Protein AF-A0A090WXQ7-F1 (afdb_monomer)

Sequence (369 aa):
MLDQIENTIEALRNHFDSGYNNSFDRLDREIKNKELKSLLTFYLDRANRYEYLSDNAYNQYLAFMQKLDAGFTIRFKRLGLIFDFAAKERHKKTVLDNDSTFFTFGGKLIDDILDPYSDLNTKRLEESDFDKDLNKAFGNKNELKPFMQKFKSKLENEIETDLGGLDTDETIEENKIIVDETSMNDISPYPEPEHTEAHSIAAEEKISISNEPSKEHILPEYDILIGKTSPSEQFGILGESILQKKIAIDLSETNTISLFGVQGGGKSYTIGTISEMVLKQFSNINLLPSPLAGVIFHYSESMDYEPEFTSMILPNDKENELAKLKARYGAEPDNIEDVIILTPKDKIEERKAEYPSITVLPIALILKN

Secondary structure (DSSP, 8-state):
-HHHHHHHHHHHHHHH-TTSS-SS--TTHHHHHHHHHHHHHHHHHHHHHTTSS-HHHHHHHHHHHHTGGG-------EEEEEEETT-SSSEEEEE-SSSEEEEEEEHHHHHHHH-SSS---TTS---HHHHHHHHHHH--HHHHHHHHHHHHHHHHHHHHHHSSS--S-----------------------PPPP-------------------PPPPPPP-SEEES-SS--SSEEEEEE-TT--EEEEE-SS---------TTSSHHHHHHHHHHHHHS--TTTEE-SSPPPP------SSTT---GGGGGGS----HHHHHHHHHHH-------S--EEEE-GGGHHHHHHH-TTSEEEE-------

Structure (mmCIF, N/CA/C/O backbone):
data_AF-A0A090WXQ7-F1
#
_entry.id   AF-A0A090WXQ7-F1
#
loop_
_atom_site.group_PDB
_atom_site.id
_atom_site.type_symbol
_atom_site.label_atom_id
_atom_site.label_alt_id
_atom_site.label_comp_id
_atom_site.label_asym_id
_atom_site.label_entity_id
_atom_site.label_seq_id
_atom_site.pdbx_PDB_ins_code
_atom_site.Cartn_x
_atom_site.Cartn_y
_atom_site.Cartn_z
_atom_site.occupancy
_atom_site.B_iso_or_equiv
_atom_site.auth_seq_id
_atom_site.auth_comp_id
_atom_site.auth_asym_id
_atom_site.auth_atom_id
_atom_site.pdbx_PDB_model_num
ATOM 1 N N . MET A 1 1 ? -6.913 -2.445 -12.448 1.00 70.19 1 MET A N 1
ATOM 2 C CA . MET A 1 1 ? -5.599 -3.100 -12.663 1.00 70.19 1 MET A CA 1
ATOM 3 C C . MET A 1 1 ? -5.041 -2.854 -14.067 1.00 70.19 1 MET A C 1
ATOM 5 O O . MET A 1 1 ? -3.957 -2.296 -14.155 1.00 70.19 1 MET A O 1
ATOM 9 N N . LEU A 1 2 ? -5.748 -3.198 -15.157 1.00 80.00 2 LEU A N 1
ATOM 10 C CA . LEU A 1 2 ? -5.269 -2.905 -16.525 1.00 80.00 2 LEU A CA 1
ATOM 11 C C . LEU A 1 2 ? -5.064 -1.402 -16.763 1.00 80.00 2 LEU A C 1
ATOM 13 O O . LEU A 1 2 ? -3.969 -1.005 -17.144 1.00 80.00 2 LEU A O 1
ATOM 17 N N . ASP A 1 3 ? -6.039 -0.570 -16.395 1.00 81.50 3 ASP A N 1
ATOM 18 C CA . ASP A 1 3 ? -5.930 0.892 -16.522 1.00 81.50 3 ASP A CA 1
ATOM 19 C C . ASP A 1 3 ? -4.702 1.463 -15.790 1.00 81.50 3 ASP A C 1
ATOM 21 O O . ASP A 1 3 ? -4.055 2.390 -16.265 1.00 81.50 3 ASP A O 1
ATOM 25 N N . GLN A 1 4 ? -4.317 0.883 -14.646 1.00 80.62 4 GLN A N 1
ATOM 26 C CA . GLN A 1 4 ? -3.110 1.293 -13.914 1.00 80.62 4 GLN A CA 1
ATOM 27 C C . GLN A 1 4 ? -1.825 0.925 -14.668 1.00 80.62 4 GLN A C 1
ATOM 29 O O . GLN A 1 4 ? -0.878 1.714 -14.682 1.00 80.62 4 GLN A O 1
ATOM 34 N N . ILE A 1 5 ? -1.782 -0.249 -15.308 1.00 86.50 5 ILE A N 1
ATOM 35 C CA . ILE A 1 5 ? -0.658 -0.655 -16.162 1.00 86.50 5 ILE A CA 1
ATOM 36 C C . ILE A 1 5 ? -0.551 0.296 -17.355 1.00 86.50 5 ILE A C 1
ATOM 38 O O . ILE A 1 5 ? 0.545 0.755 -17.671 1.00 86.50 5 ILE A O 1
ATOM 42 N N . GLU A 1 6 ? -1.672 0.632 -17.992 1.00 88.44 6 GLU A N 1
ATOM 43 C CA . GLU A 1 6 ? -1.690 1.543 -19.139 1.00 88.44 6 GLU A CA 1
ATOM 44 C C . GLU A 1 6 ? -1.252 2.955 -18.753 1.00 88.44 6 GLU A C 1
ATOM 46 O O . GLU A 1 6 ? -0.338 3.488 -19.382 1.00 88.44 6 GLU A O 1
ATOM 51 N N . ASN A 1 7 ? -1.784 3.493 -17.653 1.00 89.00 7 ASN A N 1
ATOM 52 C CA . ASN A 1 7 ? -1.363 4.782 -17.102 1.00 89.00 7 ASN A CA 1
ATOM 53 C C . ASN A 1 7 ? 0.139 4.803 -16.782 1.00 89.00 7 ASN A C 1
ATOM 55 O O . ASN A 1 7 ? 0.824 5.788 -17.054 1.00 89.00 7 ASN A O 1
ATOM 59 N N . THR A 1 8 ? 0.678 3.707 -16.239 1.00 89.81 8 THR A N 1
ATOM 60 C CA . THR A 1 8 ? 2.112 3.591 -15.930 1.00 89.81 8 THR A CA 1
ATOM 61 C C . THR A 1 8 ? 2.957 3.573 -17.204 1.00 89.81 8 THR A C 1
ATOM 63 O O . THR A 1 8 ? 3.960 4.281 -17.290 1.00 89.81 8 THR A O 1
ATOM 66 N N . ILE A 1 9 ? 2.557 2.793 -18.213 1.00 91.88 9 ILE A N 1
ATOM 67 C CA . ILE A 1 9 ? 3.248 2.731 -19.509 1.00 91.88 9 ILE A CA 1
ATOM 68 C C . ILE A 1 9 ? 3.230 4.099 -20.188 1.00 91.88 9 ILE A C 1
ATOM 70 O O . ILE A 1 9 ? 4.261 4.548 -20.687 1.00 91.88 9 ILE A O 1
ATOM 74 N N . GLU A 1 10 ? 2.079 4.766 -20.205 1.00 92.00 10 GLU A N 1
ATOM 75 C CA . GLU A 1 10 ? 1.936 6.097 -20.784 1.00 92.00 10 GLU A CA 1
ATOM 76 C C . GLU A 1 10 ? 2.820 7.115 -20.057 1.00 92.00 10 GLU A C 1
ATOM 78 O O . GLU A 1 10 ? 3.574 7.845 -20.703 1.00 92.00 10 GLU A O 1
ATOM 83 N N . ALA A 1 11 ? 2.812 7.116 -18.722 1.00 91.94 11 ALA A N 1
ATOM 84 C CA . ALA A 1 11 ? 3.667 7.986 -17.925 1.00 91.94 11 ALA A CA 1
ATOM 85 C C . ALA A 1 11 ? 5.158 7.759 -18.226 1.00 91.94 11 ALA A C 1
ATOM 87 O O . ALA A 1 11 ? 5.884 8.725 -18.472 1.00 91.94 11 ALA A O 1
ATOM 88 N N . LEU A 1 12 ? 5.618 6.503 -18.267 1.00 93.00 12 LEU A N 1
ATOM 89 C CA . LEU A 1 12 ? 7.015 6.170 -18.563 1.00 93.00 12 LEU A CA 1
ATOM 90 C C . LEU A 1 12 ? 7.409 6.545 -19.996 1.00 93.00 12 LEU A C 1
ATOM 92 O O . LEU A 1 12 ? 8.493 7.089 -20.204 1.00 93.00 12 LEU A O 1
ATOM 96 N N . ARG A 1 13 ? 6.534 6.314 -20.982 1.00 92.25 13 ARG A N 1
ATOM 97 C CA . ARG A 1 13 ? 6.771 6.728 -22.373 1.00 92.25 13 ARG A CA 1
ATOM 98 C C . ARG A 1 13 ? 6.873 8.240 -22.504 1.00 92.25 13 ARG A C 1
ATOM 100 O O . ARG A 1 13 ? 7.845 8.729 -23.067 1.00 92.25 13 ARG A O 1
ATOM 107 N N . ASN A 1 14 ? 5.938 8.978 -21.913 1.00 90.19 14 ASN A N 1
ATOM 108 C CA . ASN A 1 14 ? 5.958 10.440 -21.917 1.00 90.19 14 ASN A CA 1
ATOM 109 C C . ASN A 1 14 ? 7.264 11.014 -21.336 1.00 90.19 14 ASN A C 1
ATOM 111 O O . ASN A 1 14 ? 7.768 12.035 -21.811 1.00 90.19 14 ASN A O 1
ATOM 115 N N . HIS A 1 15 ? 7.840 10.362 -20.324 1.00 89.88 15 HIS A N 1
ATOM 116 C CA . HIS A 1 15 ? 9.080 10.825 -19.701 1.00 89.88 15 HIS A CA 1
ATOM 117 C C . HIS A 1 15 ? 10.338 10.397 -20.456 1.00 89.88 15 HIS A C 1
ATOM 119 O O . HIS A 1 15 ? 11.263 11.198 -20.556 1.00 89.88 15 HIS A O 1
ATOM 125 N N . PHE A 1 16 ? 10.383 9.173 -20.986 1.00 91.38 16 PHE A N 1
ATOM 126 C CA . PHE A 1 16 ? 11.651 8.544 -21.367 1.00 91.38 16 PHE A CA 1
ATOM 127 C C . PHE A 1 16 ? 11.712 8.012 -22.801 1.00 91.38 16 PHE A C 1
ATOM 129 O O . PHE A 1 16 ? 12.803 7.723 -23.284 1.00 91.38 16 PHE A O 1
ATOM 136 N N . ASP A 1 17 ? 10.585 7.872 -23.498 1.00 89.00 17 ASP A N 1
ATOM 137 C CA . ASP A 1 17 ? 10.572 7.424 -24.891 1.00 89.00 17 ASP A CA 1
ATOM 138 C C . ASP A 1 17 ? 10.725 8.635 -25.823 1.00 89.00 17 ASP A C 1
ATOM 140 O O . ASP A 1 17 ? 9.818 9.456 -25.965 1.00 89.00 17 ASP A O 1
ATOM 144 N N . SER A 1 18 ? 11.896 8.767 -26.450 1.00 79.31 18 SER A N 1
ATOM 145 C CA . SER A 1 18 ? 12.211 9.895 -27.336 1.00 79.31 18 SER A CA 1
ATOM 146 C C . SER A 1 18 ? 11.343 9.938 -28.598 1.00 79.31 18 SER A C 1
ATOM 148 O O . SER A 1 18 ? 11.163 11.014 -29.166 1.00 79.31 18 SER A O 1
ATOM 150 N N . GLY A 1 19 ? 10.782 8.799 -29.022 1.00 76.94 19 GLY A N 1
ATOM 151 C CA . GLY A 1 19 ? 9.925 8.691 -30.204 1.00 76.94 19 GLY A CA 1
ATOM 152 C C . GLY A 1 19 ? 8.426 8.768 -29.908 1.00 76.94 19 GLY A C 1
ATOM 153 O O . GLY A 1 19 ? 7.620 8.717 -30.838 1.00 76.94 19 GLY A O 1
ATOM 154 N N . TYR A 1 20 ? 8.021 8.868 -28.640 1.00 81.31 20 TYR A N 1
ATOM 155 C CA . TYR A 1 20 ? 6.608 8.873 -28.273 1.00 81.31 20 TYR A CA 1
ATOM 156 C C . TYR A 1 20 ? 5.975 10.250 -28.504 1.00 81.31 20 TYR A C 1
ATOM 158 O O . TYR A 1 20 ? 6.423 11.251 -27.951 1.00 81.31 20 TYR A O 1
ATOM 166 N N . ASN A 1 21 ? 4.926 10.297 -29.334 1.00 69.81 21 ASN A N 1
ATOM 167 C CA . ASN A 1 21 ? 4.144 11.494 -29.687 1.00 69.81 21 ASN A CA 1
ATOM 168 C C . ASN A 1 21 ? 4.926 12.682 -30.284 1.00 69.81 21 ASN A C 1
ATOM 170 O O . ASN A 1 21 ? 4.351 13.754 -30.467 1.00 69.81 21 ASN A O 1
ATOM 174 N N . ASN A 1 22 ? 6.192 12.493 -30.668 1.00 71.81 22 ASN A N 1
ATOM 175 C CA . ASN A 1 22 ? 7.029 13.543 -31.237 1.00 71.81 22 ASN A CA 1
ATOM 176 C C . ASN A 1 22 ? 7.505 13.179 -32.647 1.00 71.81 22 ASN A C 1
ATOM 178 O O . ASN A 1 22 ? 7.981 12.078 -32.905 1.00 71.81 22 ASN A O 1
ATOM 182 N N . SER A 1 23 ? 7.403 14.134 -33.575 1.00 70.69 23 SER A N 1
ATOM 183 C CA . SER A 1 23 ? 7.966 14.006 -34.931 1.00 70.69 23 SER A CA 1
ATOM 184 C C . SER A 1 23 ? 9.453 14.376 -34.999 1.00 70.69 23 SER A C 1
ATOM 186 O O . SER A 1 23 ? 10.097 14.148 -36.020 1.00 70.69 23 SER A O 1
ATOM 188 N N . PHE A 1 24 ? 9.984 14.965 -33.925 1.00 71.06 24 PHE A N 1
ATOM 189 C CA . PHE A 1 24 ? 11.355 15.451 -33.794 1.00 71.06 24 PHE A CA 1
ATOM 190 C C . PHE A 1 24 ? 11.897 15.106 -32.410 1.00 71.06 24 PHE A C 1
ATOM 192 O O . PHE A 1 24 ? 11.132 14.819 -31.493 1.00 71.06 24 PHE A O 1
ATOM 199 N N . ASP A 1 25 ? 13.214 15.153 -32.258 1.00 77.81 25 ASP A N 1
ATOM 200 C CA . ASP A 1 25 ? 13.844 14.867 -30.977 1.00 77.81 25 ASP A CA 1
ATOM 201 C C . ASP A 1 25 ? 13.499 15.919 -29.908 1.00 77.81 25 ASP A C 1
ATOM 203 O O . ASP A 1 25 ? 13.362 17.110 -30.206 1.00 77.81 25 ASP A O 1
ATOM 207 N N . ARG A 1 26 ? 13.351 15.480 -28.656 1.00 83.00 26 ARG A N 1
ATOM 208 C CA . ARG A 1 26 ? 12.929 16.336 -27.540 1.00 83.00 26 ARG A CA 1
ATOM 209 C C . ARG A 1 26 ? 14.099 17.173 -27.013 1.00 83.00 26 ARG A C 1
ATOM 211 O O . ARG A 1 26 ? 15.204 16.671 -26.830 1.00 83.00 26 ARG A O 1
ATOM 218 N N . LEU A 1 27 ? 13.846 18.448 -26.713 1.00 85.19 27 LEU A N 1
ATOM 219 C CA . LEU A 1 27 ? 14.882 19.387 -26.248 1.00 85.19 27 LEU A CA 1
ATOM 220 C C . LEU A 1 27 ? 15.494 18.995 -24.894 1.00 85.19 27 LEU A C 1
ATOM 222 O O . LEU A 1 27 ? 16.654 19.282 -24.631 1.00 85.19 27 LEU A O 1
ATOM 226 N N . ASP A 1 28 ? 14.721 18.335 -24.035 1.00 88.38 28 ASP A N 1
ATOM 227 C CA . ASP A 1 28 ? 15.121 17.890 -22.699 1.00 88.38 28 ASP A CA 1
ATOM 228 C C . ASP A 1 28 ? 15.630 16.435 -22.672 1.00 88.38 28 ASP A C 1
ATOM 230 O O . ASP A 1 28 ? 15.734 15.845 -21.596 1.00 88.38 28 ASP A O 1
ATOM 234 N N . ARG A 1 29 ? 15.963 15.840 -23.832 1.00 88.31 29 ARG A N 1
ATOM 235 C CA . ARG A 1 29 ? 16.354 14.420 -23.948 1.00 88.31 29 ARG A CA 1
ATOM 236 C C . ARG A 1 29 ? 17.482 14.046 -22.996 1.00 88.31 29 ARG A C 1
ATOM 238 O O . ARG A 1 29 ? 17.366 13.058 -22.285 1.00 88.31 29 ARG A O 1
ATOM 245 N N . GLU A 1 30 ? 18.553 14.831 -22.962 1.00 88.69 30 GLU A N 1
ATOM 246 C CA . GLU A 1 30 ? 19.727 14.544 -22.123 1.00 88.69 30 GLU A CA 1
ATOM 247 C C . GLU A 1 30 ? 19.374 14.550 -20.628 1.00 88.69 30 GLU A C 1
ATOM 249 O O . GLU A 1 30 ? 19.837 13.705 -19.862 1.00 88.69 30 GLU A O 1
ATOM 254 N N . ILE A 1 31 ? 18.482 15.457 -20.212 1.00 91.75 31 ILE A N 1
ATOM 255 C CA . ILE A 1 31 ? 17.989 15.524 -18.832 1.00 91.75 31 ILE A CA 1
ATOM 256 C C . ILE A 1 31 ? 17.165 14.271 -18.518 1.00 91.75 31 ILE A C 1
ATOM 258 O O . ILE A 1 31 ? 17.403 13.618 -17.502 1.00 91.75 31 ILE A O 1
ATOM 262 N N . LYS A 1 32 ? 16.247 13.883 -19.411 1.00 92.69 32 LYS A N 1
ATOM 263 C CA . LYS A 1 32 ? 15.423 12.676 -19.244 1.00 92.69 32 LYS A CA 1
ATOM 264 C C . LYS A 1 32 ? 16.225 11.384 -19.277 1.00 92.69 32 LYS A C 1
ATOM 266 O O . LYS A 1 32 ? 15.955 10.487 -18.482 1.00 92.69 32 LYS A O 1
ATOM 271 N N . ASN A 1 33 ? 17.255 11.303 -20.109 1.00 92.81 33 ASN A N 1
ATOM 272 C CA . ASN A 1 33 ? 18.182 10.177 -20.122 1.00 92.81 33 ASN A CA 1
ATOM 273 C C . ASN A 1 33 ? 18.958 10.079 -18.808 1.00 92.81 33 ASN A C 1
ATOM 275 O O . ASN A 1 33 ? 19.128 8.981 -18.279 1.00 92.81 33 ASN A O 1
ATOM 279 N N . LYS A 1 34 ? 19.386 11.213 -18.242 1.00 92.62 34 LYS A N 1
ATOM 280 C CA . LYS A 1 34 ? 20.036 11.250 -16.928 1.00 92.62 34 LYS A CA 1
ATOM 281 C C . LYS A 1 34 ? 19.088 10.821 -15.803 1.00 92.62 34 LYS A C 1
ATOM 283 O O . LYS A 1 34 ? 19.504 10.051 -14.938 1.00 92.62 34 LYS A O 1
ATOM 288 N N . GLU A 1 35 ? 17.832 11.269 -15.824 1.00 94.06 35 GLU A N 1
ATOM 289 C CA . GLU A 1 35 ? 16.792 10.819 -14.886 1.00 94.06 35 GLU A CA 1
ATOM 290 C C . GLU A 1 35 ? 16.557 9.303 -14.999 1.00 94.06 35 GLU A C 1
ATOM 292 O O . GLU A 1 35 ? 16.592 8.600 -13.989 1.00 94.06 35 GLU A O 1
ATOM 297 N N . LEU A 1 36 ? 16.402 8.781 -16.223 1.00 93.88 36 LEU A N 1
ATOM 298 C CA . LEU A 1 36 ? 16.226 7.348 -16.474 1.00 93.88 36 LEU A CA 1
ATOM 299 C C . LEU A 1 36 ? 17.434 6.539 -15.997 1.00 93.88 36 LEU A C 1
ATOM 301 O O . LEU A 1 36 ? 17.270 5.513 -15.339 1.00 93.88 36 LEU A O 1
ATOM 305 N N . LYS A 1 37 ? 18.649 7.010 -16.299 1.00 94.00 37 LYS A N 1
ATOM 306 C CA . LYS A 1 37 ? 19.897 6.403 -15.832 1.00 94.00 37 LYS A CA 1
ATOM 307 C C . LYS A 1 37 ? 19.920 6.327 -14.311 1.00 94.00 37 LYS A C 1
ATOM 309 O O . LYS A 1 37 ? 20.165 5.258 -13.772 1.00 94.00 37 LYS A O 1
ATOM 314 N N . SER A 1 38 ? 19.619 7.428 -13.623 1.00 93.69 38 SER A N 1
ATOM 315 C CA . SER A 1 38 ? 19.580 7.464 -12.158 1.00 93.69 38 SER A CA 1
ATOM 316 C C . SER A 1 38 ? 18.565 6.472 -11.588 1.00 93.69 38 SER A C 1
ATOM 318 O O . SER A 1 38 ? 18.876 5.758 -10.636 1.00 93.69 38 SER A O 1
ATOM 320 N N . LEU A 1 39 ? 17.369 6.403 -12.182 1.00 93.88 39 LEU A N 1
ATOM 321 C CA . LEU A 1 39 ? 16.317 5.476 -11.772 1.00 93.88 39 LEU A CA 1
ATOM 322 C C . LEU A 1 39 ? 16.763 4.016 -11.929 1.00 93.88 39 LEU A C 1
ATOM 324 O O . LEU A 1 39 ? 16.645 3.230 -10.993 1.00 93.88 39 LEU A O 1
ATOM 328 N N . LEU A 1 40 ? 17.291 3.646 -13.097 1.00 93.62 40 LEU A N 1
ATOM 329 C CA . LEU A 1 40 ? 17.702 2.270 -13.384 1.00 93.62 40 LEU A CA 1
ATOM 330 C C . LEU A 1 40 ? 18.957 1.862 -12.605 1.00 93.62 40 LEU A C 1
ATOM 332 O O . LEU A 1 40 ? 19.019 0.735 -12.115 1.00 93.62 40 LEU A O 1
ATOM 336 N N . THR A 1 41 ? 19.926 2.768 -12.435 1.00 93.12 41 THR A N 1
ATOM 337 C CA . THR A 1 41 ? 21.131 2.523 -11.630 1.00 93.12 41 THR A CA 1
ATOM 338 C C . THR A 1 41 ? 20.777 2.243 -10.172 1.00 93.12 41 THR A C 1
ATOM 340 O O . THR A 1 41 ? 21.300 1.289 -9.612 1.00 93.12 41 THR A O 1
ATOM 343 N N . PHE A 1 42 ? 19.818 2.964 -9.582 1.00 92.94 42 PHE A N 1
ATOM 344 C CA . PHE A 1 42 ? 19.361 2.678 -8.218 1.00 92.94 42 PHE A CA 1
ATOM 345 C C . PHE A 1 42 ? 18.910 1.214 -8.036 1.00 92.94 42 PHE A C 1
ATOM 347 O O . PHE A 1 42 ? 19.293 0.554 -7.067 1.00 92.94 42 PHE A O 1
ATOM 354 N N . TYR A 1 43 ? 18.123 0.679 -8.977 1.00 92.19 43 TYR A N 1
ATOM 355 C CA . TYR A 1 43 ? 17.684 -0.720 -8.927 1.00 92.19 43 TYR A CA 1
ATOM 356 C C . TYR A 1 43 ? 18.807 -1.706 -9.253 1.00 92.19 43 TYR A C 1
ATOM 358 O O . TYR A 1 43 ? 18.854 -2.787 -8.665 1.00 92.19 43 TYR A O 1
ATOM 366 N N . LEU A 1 44 ? 19.714 -1.336 -10.157 1.00 90.62 44 LEU A N 1
ATOM 367 C CA . LEU A 1 44 ? 20.875 -2.141 -10.519 1.00 90.62 44 LEU A CA 1
ATOM 368 C C . LEU A 1 44 ? 21.820 -2.335 -9.323 1.00 90.62 44 LEU A C 1
ATOM 370 O O . LEU A 1 44 ? 22.181 -3.468 -9.004 1.00 90.62 44 LEU A O 1
ATOM 374 N N . ASP A 1 45 ? 22.150 -1.252 -8.620 1.00 90.94 45 ASP A N 1
ATOM 375 C CA . ASP A 1 45 ? 22.998 -1.267 -7.425 1.00 90.94 45 ASP A CA 1
ATOM 376 C C . ASP A 1 45 ? 22.359 -2.099 -6.315 1.00 90.94 45 ASP A C 1
ATOM 378 O O . ASP A 1 45 ? 23.028 -2.874 -5.631 1.00 90.94 45 ASP A O 1
ATOM 382 N N . ARG A 1 46 ? 21.037 -1.964 -6.147 1.00 86.62 46 ARG A N 1
ATOM 383 C CA . ARG A 1 46 ? 20.268 -2.758 -5.188 1.00 86.62 46 ARG A CA 1
ATOM 384 C C . ARG A 1 46 ? 20.327 -4.247 -5.530 1.00 86.62 46 ARG A C 1
ATOM 386 O O . ARG A 1 46 ? 20.559 -5.053 -4.636 1.00 86.62 46 ARG A O 1
ATOM 393 N N . ALA A 1 47 ? 20.135 -4.613 -6.796 1.00 85.88 47 ALA A N 1
ATOM 394 C CA . ALA A 1 47 ? 20.194 -6.005 -7.234 1.00 85.88 47 ALA A CA 1
ATOM 395 C C . ALA A 1 47 ? 21.585 -6.620 -7.021 1.00 85.88 47 ALA A C 1
ATOM 397 O O . ALA A 1 47 ? 21.670 -7.753 -6.559 1.00 85.88 47 ALA A O 1
ATOM 398 N N . ASN A 1 48 ? 22.656 -5.865 -7.292 1.00 85.25 48 ASN A N 1
ATOM 399 C CA . ASN A 1 48 ? 24.030 -6.311 -7.047 1.00 85.25 48 ASN A CA 1
ATOM 400 C C . ASN A 1 48 ? 24.325 -6.472 -5.550 1.00 85.25 48 ASN A C 1
ATOM 402 O O . ASN A 1 48 ? 24.887 -7.476 -5.133 1.00 85.25 48 ASN A O 1
ATOM 406 N N . ARG A 1 49 ? 23.888 -5.512 -4.724 1.00 85.88 49 ARG A N 1
ATOM 407 C CA . ARG A 1 49 ? 24.075 -5.543 -3.262 1.00 85.88 49 ARG A CA 1
ATOM 408 C C . ARG A 1 49 ? 23.442 -6.766 -2.602 1.00 85.88 49 ARG A C 1
ATOM 410 O O . ARG A 1 49 ? 23.952 -7.239 -1.597 1.00 85.88 49 ARG A O 1
ATOM 417 N N . TYR A 1 50 ? 22.321 -7.233 -3.141 1.00 80.69 50 TYR A N 1
ATOM 418 C CA . TYR A 1 50 ? 21.634 -8.436 -2.672 1.00 80.69 50 TYR A CA 1
ATOM 419 C C . TYR A 1 50 ? 21.981 -9.681 -3.501 1.00 80.69 50 TYR A C 1
ATOM 421 O O . TYR A 1 50 ? 21.235 -10.649 -3.461 1.00 80.69 50 TYR A O 1
ATOM 429 N N . GLU A 1 51 ? 23.065 -9.641 -4.282 1.00 81.00 51 GLU A N 1
ATOM 430 C CA . GLU A 1 51 ? 23.603 -10.781 -5.041 1.00 81.00 51 GLU A CA 1
ATOM 431 C C . GLU A 1 51 ? 22.638 -11.407 -6.072 1.00 81.00 51 GLU A C 1
ATOM 433 O O . GLU A 1 51 ? 22.911 -12.463 -6.640 1.00 81.00 51 GLU A O 1
ATOM 438 N N . TYR A 1 52 ? 21.547 -10.717 -6.426 1.00 76.12 52 TYR A N 1
ATOM 439 C CA . TYR A 1 52 ? 20.642 -11.139 -7.508 1.00 76.12 52 TYR A CA 1
ATOM 440 C C . TYR A 1 52 ? 21.268 -11.002 -8.896 1.00 76.12 52 TYR A C 1
ATOM 442 O O . TYR A 1 52 ? 20.737 -11.509 -9.888 1.00 76.12 52 TYR A O 1
ATOM 450 N N . LEU A 1 53 ? 22.376 -10.271 -8.983 1.00 78.75 53 LEU A N 1
ATOM 451 C CA . LEU A 1 53 ? 23.108 -10.018 -10.204 1.00 78.75 53 LEU A CA 1
ATOM 452 C C . LEU A 1 53 ? 24.592 -10.281 -9.962 1.00 78.75 53 LEU A C 1
ATOM 454 O O . LEU A 1 53 ? 25.164 -9.762 -9.017 1.00 78.75 53 LEU A O 1
ATOM 458 N N . SER A 1 54 ? 25.227 -11.060 -10.839 1.00 82.88 54 SER A N 1
ATOM 459 C CA . SER A 1 54 ? 26.684 -11.243 -10.797 1.00 82.88 54 SER A CA 1
ATOM 460 C C . SER A 1 54 ? 27.411 -9.940 -11.144 1.00 82.88 54 SER A C 1
ATOM 462 O O . SER A 1 54 ? 26.963 -9.249 -12.067 1.00 82.88 54 SER A O 1
ATOM 464 N N . ASP A 1 55 ? 28.597 -9.706 -10.577 1.00 83.25 55 ASP A N 1
ATOM 465 C CA . ASP A 1 55 ? 29.432 -8.526 -10.872 1.00 83.25 55 ASP A CA 1
ATOM 466 C C . ASP A 1 55 ? 29.649 -8.290 -12.373 1.00 83.25 55 ASP A C 1
ATOM 468 O O . ASP A 1 55 ? 29.615 -7.163 -12.866 1.00 83.25 55 ASP A O 1
ATOM 472 N N . ASN A 1 56 ? 29.841 -9.360 -13.150 1.00 82.19 56 ASN A N 1
ATOM 473 C CA . ASN A 1 56 ? 30.010 -9.250 -14.599 1.00 82.19 56 ASN A CA 1
ATOM 474 C C . ASN A 1 56 ? 28.754 -8.679 -15.284 1.00 82.19 56 ASN A C 1
ATOM 476 O O . ASN A 1 56 ? 28.849 -7.817 -16.155 1.00 82.19 56 ASN A O 1
ATOM 480 N N . ALA A 1 57 ? 27.568 -9.142 -14.891 1.00 83.06 57 ALA A N 1
ATOM 481 C CA . ALA A 1 57 ? 26.310 -8.642 -15.435 1.00 83.06 57 ALA A CA 1
ATOM 482 C C . ALA A 1 57 ? 26.011 -7.211 -14.956 1.00 83.06 57 ALA A C 1
ATOM 484 O O . ALA A 1 57 ? 25.574 -6.387 -15.759 1.00 83.06 57 ALA A O 1
ATOM 485 N N . TYR A 1 58 ? 26.332 -6.895 -13.698 1.00 86.75 58 TYR A N 1
ATOM 486 C CA . TYR A 1 58 ? 26.255 -5.543 -13.145 1.00 86.75 58 TYR A CA 1
ATOM 487 C C . TYR A 1 58 ? 27.083 -4.545 -13.962 1.00 86.75 58 TYR A C 1
ATOM 489 O O . TYR A 1 58 ? 26.539 -3.572 -14.487 1.00 86.75 58 TYR A O 1
ATOM 497 N N . ASN A 1 59 ? 28.373 -4.831 -14.161 1.00 86.38 59 ASN A N 1
ATOM 498 C CA . ASN A 1 59 ? 29.277 -3.955 -14.908 1.00 86.38 59 ASN A CA 1
ATOM 499 C C . ASN A 1 59 ? 28.816 -3.745 -16.359 1.00 86.38 59 ASN A C 1
ATOM 501 O O . ASN A 1 59 ? 28.891 -2.636 -16.890 1.00 86.38 59 ASN A O 1
ATOM 505 N N . GLN A 1 60 ? 28.279 -4.786 -17.001 1.00 85.75 60 GLN A N 1
ATOM 506 C CA . GLN A 1 60 ? 27.746 -4.676 -18.360 1.00 85.75 60 GLN A CA 1
ATOM 507 C C . GLN A 1 60 ? 26.492 -3.804 -18.439 1.00 85.75 60 GLN A C 1
ATOM 509 O O . GLN A 1 60 ? 26.367 -2.990 -19.356 1.00 85.75 60 GLN A O 1
ATOM 514 N N . TYR A 1 61 ? 25.562 -3.948 -17.493 1.00 89.06 61 TYR A N 1
ATOM 515 C CA . TYR A 1 61 ? 24.373 -3.100 -17.444 1.00 89.06 61 TYR A CA 1
ATOM 516 C C . TYR A 1 61 ? 24.736 -1.654 -17.128 1.00 89.06 61 TYR A C 1
ATOM 518 O O . TYR A 1 61 ? 24.212 -0.752 -17.779 1.00 89.06 61 TYR A O 1
ATOM 526 N N . LEU A 1 62 ? 25.691 -1.423 -16.228 1.00 89.56 62 LEU A N 1
ATOM 527 C CA . LEU A 1 62 ? 26.183 -0.083 -15.927 1.00 89.56 62 LEU A CA 1
ATOM 528 C C . LEU A 1 62 ? 26.809 0.581 -17.164 1.00 89.56 62 LEU A C 1
ATOM 530 O O . LEU A 1 62 ? 26.498 1.733 -17.471 1.00 89.56 62 LEU A O 1
ATOM 534 N N . ALA A 1 63 ? 27.619 -0.156 -17.927 1.00 87.88 63 ALA A N 1
ATOM 535 C CA . ALA A 1 63 ? 28.192 0.340 -19.177 1.00 87.88 63 ALA A CA 1
ATOM 536 C C . ALA A 1 63 ? 27.119 0.624 -20.245 1.00 87.88 63 ALA A C 1
ATOM 538 O O . ALA A 1 63 ? 27.209 1.617 -20.966 1.00 87.88 63 ALA A O 1
ATOM 539 N N . PHE A 1 64 ? 26.066 -0.196 -20.333 1.00 88.81 64 PHE A N 1
ATOM 540 C CA . PHE A 1 64 ? 24.918 0.100 -21.195 1.00 88.81 64 PHE A CA 1
ATOM 541 C C . PHE A 1 64 ? 24.197 1.388 -20.769 1.00 88.81 64 PHE A C 1
ATOM 543 O O . PHE A 1 64 ? 23.918 2.234 -21.618 1.00 88.81 64 PHE A O 1
ATOM 550 N N . MET A 1 65 ? 23.965 1.582 -19.467 1.00 89.81 65 MET A N 1
ATOM 551 C CA . MET A 1 65 ? 23.339 2.793 -18.918 1.00 89.81 65 MET A CA 1
ATOM 552 C C . MET A 1 65 ? 24.134 4.071 -19.227 1.00 89.81 65 MET A C 1
ATOM 554 O O . MET A 1 65 ? 23.560 5.153 -19.322 1.00 89.81 65 MET A O 1
ATOM 558 N N . GLN A 1 66 ? 25.455 3.978 -19.407 1.00 87.19 66 GLN A N 1
ATOM 559 C CA . GLN A 1 66 ? 26.284 5.113 -19.824 1.00 87.19 66 GLN A CA 1
ATOM 560 C C . GLN A 1 66 ? 26.084 5.505 -21.296 1.00 87.19 66 GLN A C 1
ATOM 562 O O . GLN A 1 66 ? 26.395 6.635 -21.653 1.00 87.19 66 GLN A O 1
ATOM 567 N N . LYS A 1 67 ? 25.535 4.617 -22.137 1.00 89.50 67 LYS A N 1
ATOM 568 C CA . LYS A 1 67 ? 25.343 4.840 -23.581 1.00 89.50 67 LYS A CA 1
ATOM 569 C C . LYS A 1 67 ? 23.911 5.219 -23.970 1.00 89.50 67 LYS A C 1
ATOM 571 O O . LYS A 1 67 ? 23.596 5.205 -25.157 1.00 89.50 67 LYS A O 1
ATOM 576 N N . LEU A 1 68 ? 23.041 5.563 -23.015 1.00 89.31 68 LEU A N 1
ATOM 577 C CA . LEU A 1 68 ? 21.647 5.934 -23.314 1.00 89.31 68 LEU A CA 1
ATOM 578 C C . LEU A 1 68 ? 21.539 7.142 -24.263 1.00 89.31 68 LEU A C 1
ATOM 580 O O . LEU A 1 68 ? 20.631 7.189 -25.090 1.00 89.31 68 LEU A O 1
ATOM 584 N N . ASP A 1 69 ? 22.505 8.063 -24.234 1.00 88.25 69 ASP A N 1
ATOM 585 C CA . ASP A 1 69 ? 22.527 9.232 -25.127 1.00 88.25 69 ASP A CA 1
ATOM 586 C C . ASP A 1 69 ? 22.792 8.885 -26.600 1.00 88.25 69 ASP A C 1
ATOM 588 O O . ASP A 1 69 ? 22.452 9.665 -27.489 1.00 88.25 69 ASP A O 1
ATOM 592 N N . ALA A 1 70 ? 23.312 7.684 -26.883 1.00 87.38 70 ALA A N 1
ATOM 593 C CA . ALA A 1 70 ? 23.449 7.172 -28.247 1.00 87.38 70 ALA A CA 1
ATOM 594 C C . ALA A 1 70 ? 22.104 6.737 -28.868 1.00 87.38 70 ALA A C 1
ATOM 596 O O . ALA A 1 70 ? 22.054 6.389 -30.049 1.00 87.38 70 ALA A O 1
ATOM 597 N N . GLY A 1 71 ? 21.022 6.756 -28.085 1.00 85.81 71 GLY A N 1
ATOM 598 C CA . GLY A 1 71 ? 19.683 6.351 -28.492 1.00 85.81 71 GLY A CA 1
ATOM 599 C C . GLY A 1 71 ? 19.338 4.924 -28.065 1.00 85.81 71 GLY A C 1
ATOM 600 O O . GLY A 1 71 ? 20.170 4.015 -28.061 1.00 85.81 71 GLY A O 1
ATOM 601 N N . PHE A 1 72 ? 18.071 4.722 -27.709 1.00 87.62 72 PHE A N 1
ATOM 602 C CA . PHE A 1 72 ? 17.530 3.445 -27.252 1.00 87.62 72 PHE A CA 1
ATOM 603 C C . PHE A 1 72 ? 16.048 3.322 -27.618 1.00 87.62 72 PHE A C 1
ATOM 605 O O . PHE A 1 72 ? 15.411 4.281 -28.044 1.00 87.62 72 PHE A O 1
ATOM 612 N N . THR A 1 73 ? 15.497 2.120 -27.452 1.00 86.94 73 THR A N 1
ATOM 613 C CA . THR A 1 73 ? 14.062 1.853 -27.608 1.00 86.94 73 THR A CA 1
ATOM 614 C C . THR A 1 73 ? 13.517 1.250 -26.327 1.00 86.94 73 THR A C 1
ATOM 616 O O . THR A 1 73 ? 14.129 0.318 -25.799 1.00 86.94 73 THR A O 1
ATOM 619 N N . ILE A 1 74 ? 12.348 1.701 -25.876 1.00 87.62 74 ILE A N 1
ATOM 620 C CA . ILE A 1 74 ? 11.669 1.123 -24.714 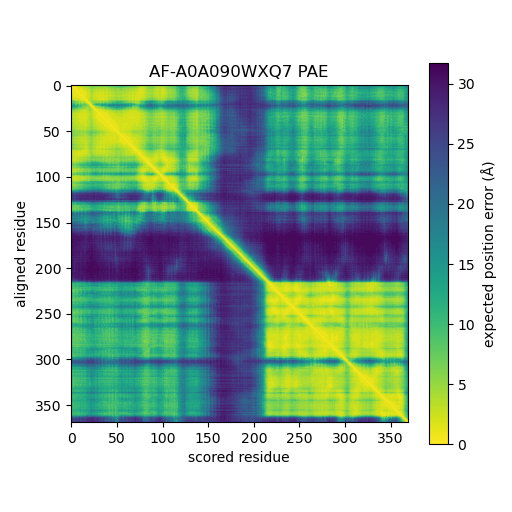1.00 87.62 74 ILE A CA 1
ATOM 621 C C . ILE A 1 74 ? 10.579 0.158 -25.180 1.00 87.62 74 ILE A C 1
ATOM 623 O O . ILE A 1 74 ? 9.797 0.455 -26.083 1.00 87.62 74 ILE A O 1
ATOM 627 N N . ARG A 1 75 ? 10.512 -1.018 -24.552 1.00 87.81 75 ARG A N 1
ATOM 628 C CA . ARG A 1 75 ? 9.428 -1.987 -24.741 1.00 87.81 75 ARG A CA 1
ATOM 629 C C . ARG A 1 75 ? 8.909 -2.414 -23.380 1.00 87.81 75 ARG A C 1
ATOM 631 O O . ARG A 1 75 ? 9.699 -2.685 -22.482 1.00 87.81 75 ARG A O 1
ATOM 638 N N . PHE A 1 76 ? 7.592 -2.503 -23.254 1.00 88.31 76 PHE A N 1
ATOM 639 C CA . PHE A 1 76 ? 6.926 -2.891 -22.017 1.00 88.31 76 PHE A CA 1
ATOM 640 C C . PHE A 1 76 ? 6.315 -4.275 -22.187 1.00 88.31 76 PHE A C 1
ATOM 642 O O . PHE A 1 76 ? 5.662 -4.541 -23.194 1.00 88.31 76 PHE A O 1
ATOM 649 N N . LYS A 1 77 ? 6.519 -5.143 -21.197 1.00 86.62 77 LYS A N 1
ATOM 650 C CA . LYS A 1 77 ? 5.769 -6.392 -21.052 1.00 86.62 77 LYS A CA 1
ATOM 651 C C . LYS A 1 77 ? 4.731 -6.191 -19.951 1.00 86.62 77 LYS A C 1
ATOM 653 O O . LYS A 1 77 ? 5.095 -5.765 -18.858 1.00 86.62 77 LYS A O 1
ATOM 658 N N . ARG A 1 78 ? 3.458 -6.472 -20.235 1.00 89.25 78 ARG A N 1
ATOM 659 C CA . ARG A 1 78 ? 2.358 -6.317 -19.273 1.00 89.25 78 ARG A CA 1
ATOM 660 C C . ARG A 1 78 ? 2.206 -7.623 -18.494 1.00 89.25 78 ARG A C 1
ATOM 662 O O . ARG A 1 78 ? 1.589 -8.574 -18.968 1.00 89.25 78 ARG A O 1
ATOM 669 N N . LEU A 1 79 ? 2.841 -7.684 -17.327 1.00 87.88 79 LEU A N 1
ATOM 670 C CA . LEU A 1 79 ? 2.850 -8.867 -16.469 1.00 87.88 79 LEU A CA 1
ATOM 671 C C . LEU A 1 79 ? 2.270 -8.534 -15.099 1.00 87.88 79 LEU A C 1
ATOM 673 O O . LEU A 1 79 ? 2.613 -7.504 -14.525 1.00 87.88 79 LEU A O 1
ATOM 677 N N . GLY A 1 80 ? 1.437 -9.425 -14.567 1.00 87.31 80 GLY A N 1
ATOM 678 C CA . GLY A 1 80 ? 0.968 -9.351 -13.187 1.00 87.31 80 GLY A CA 1
ATOM 679 C C . GLY A 1 80 ? 1.222 -10.647 -12.432 1.00 87.31 80 GLY A C 1
ATOM 680 O O . GLY A 1 80 ? 1.078 -11.736 -12.986 1.00 87.31 80 GLY A O 1
ATOM 681 N N . LEU A 1 81 ? 1.597 -10.522 -11.162 1.00 87.50 81 LEU A N 1
ATOM 682 C CA . LEU A 1 81 ? 1.736 -11.633 -10.225 1.00 87.50 81 LEU A CA 1
ATOM 683 C C . LEU A 1 81 ? 0.700 -11.431 -9.120 1.00 87.50 81 LEU A C 1
ATOM 685 O O . LEU A 1 81 ? 0.665 -10.372 -8.499 1.00 87.50 81 LEU A O 1
ATOM 689 N N . ILE A 1 82 ? -0.162 -12.420 -8.914 1.00 87.81 82 ILE A N 1
ATOM 690 C CA . ILE A 1 82 ? -1.240 -12.389 -7.927 1.00 87.81 82 ILE A CA 1
ATOM 691 C C . ILE A 1 82 ? -0.967 -13.505 -6.929 1.00 87.81 82 ILE A C 1
ATOM 693 O O . ILE A 1 82 ? -0.889 -14.664 -7.317 1.00 87.81 82 ILE A O 1
ATOM 697 N N . PHE A 1 83 ? -0.835 -13.173 -5.654 1.00 85.31 83 PHE A N 1
ATOM 698 C CA . PHE A 1 83 ? -0.721 -14.161 -4.587 1.00 85.31 83 PHE A CA 1
ATOM 699 C C . PHE A 1 83 ? -2.091 -14.305 -3.934 1.00 85.31 83 PHE A C 1
ATOM 701 O O . PHE A 1 83 ? -2.572 -13.372 -3.297 1.00 85.31 83 PHE A O 1
ATOM 708 N N . ASP A 1 84 ? -2.739 -15.445 -4.151 1.00 85.25 84 ASP A N 1
ATOM 709 C CA . ASP A 1 84 ? -4.087 -15.721 -3.661 1.00 85.25 84 ASP A CA 1
ATOM 710 C C . ASP A 1 84 ? -4.052 -16.920 -2.709 1.00 85.25 84 ASP A C 1
ATOM 712 O O . ASP A 1 84 ? -4.072 -18.081 -3.118 1.00 85.25 84 ASP A O 1
ATOM 716 N N . PHE A 1 85 ? -4.015 -16.634 -1.409 1.00 81.94 85 PHE A N 1
ATOM 717 C CA . PHE A 1 85 ? -4.008 -17.661 -0.368 1.00 81.94 85 PHE A CA 1
ATOM 718 C C . PHE A 1 85 ? -5.289 -18.510 -0.356 1.00 81.94 85 PHE A C 1
ATOM 720 O O . PHE A 1 85 ? -5.254 -19.656 0.090 1.00 81.94 85 PHE A O 1
ATOM 727 N N . ALA A 1 86 ? -6.408 -17.989 -0.873 1.00 84.38 86 ALA A N 1
ATOM 728 C CA . ALA A 1 86 ? -7.681 -18.701 -0.942 1.00 84.38 86 ALA A CA 1
ATOM 729 C C . ALA A 1 86 ? -7.829 -19.546 -2.221 1.00 84.38 86 ALA A C 1
ATOM 731 O O . ALA A 1 86 ? -8.726 -20.397 -2.303 1.00 84.38 86 ALA A O 1
ATOM 732 N N . ALA A 1 87 ? -6.964 -19.347 -3.222 1.00 85.19 87 ALA A N 1
ATOM 733 C CA . ALA A 1 87 ? -7.015 -20.107 -4.461 1.00 85.19 87 ALA A CA 1
ATOM 734 C C . ALA A 1 87 ? -6.779 -21.604 -4.208 1.00 85.19 87 ALA A C 1
ATOM 736 O O . ALA A 1 87 ? -5.783 -22.032 -3.624 1.00 85.19 87 ALA A O 1
ATOM 737 N N . LYS A 1 88 ? -7.708 -22.424 -4.714 1.00 84.88 88 LYS A N 1
ATOM 738 C CA . LYS A 1 88 ? -7.623 -23.893 -4.644 1.00 84.88 88 LYS A CA 1
ATOM 739 C C . LYS A 1 88 ? -6.571 -24.463 -5.594 1.00 84.88 88 LYS A C 1
ATOM 741 O O . LYS A 1 88 ? -6.015 -25.531 -5.333 1.00 84.88 88 LYS A O 1
ATOM 746 N N . GLU A 1 89 ? -6.359 -23.785 -6.717 1.00 84.31 89 GLU A N 1
ATOM 747 C CA . GLU A 1 89 ? -5.353 -24.141 -7.714 1.00 84.31 89 GLU A CA 1
ATOM 748 C C . GLU A 1 89 ? -3.967 -23.742 -7.203 1.00 84.31 89 GLU A C 1
ATOM 750 O O . GLU A 1 89 ? -3.805 -22.680 -6.613 1.00 84.31 89 GLU A O 1
ATOM 755 N N . ARG A 1 90 ? -2.953 -24.583 -7.438 1.00 81.06 90 ARG A N 1
ATOM 756 C CA . ARG A 1 90 ? -1.565 -24.296 -7.035 1.00 81.06 90 ARG A CA 1
ATOM 757 C C . ARG A 1 90 ? -1.039 -23.037 -7.730 1.00 81.06 90 ARG A C 1
ATOM 759 O O . ARG A 1 90 ? -0.348 -22.235 -7.113 1.00 81.06 90 ARG A O 1
ATOM 766 N N . HIS A 1 91 ? -1.366 -22.875 -9.005 1.00 84.00 91 HIS A N 1
ATOM 767 C CA . HIS A 1 91 ? -1.096 -21.679 -9.785 1.00 84.00 91 HIS A CA 1
ATOM 768 C C . HIS A 1 91 ? -2.057 -21.605 -10.975 1.00 84.00 91 HIS A C 1
ATOM 770 O O . HIS A 1 91 ? -2.657 -22.611 -11.353 1.00 84.00 91 HIS A O 1
ATOM 776 N N . LYS A 1 92 ? -2.172 -20.431 -11.595 1.00 87.62 92 LYS A N 1
ATOM 777 C CA . LYS A 1 92 ? -3.001 -20.210 -12.781 1.00 87.62 92 LYS A CA 1
ATOM 778 C C . LYS A 1 92 ? -2.421 -19.112 -13.656 1.00 87.62 92 LYS A C 1
ATOM 780 O O . LYS A 1 92 ? -2.080 -18.042 -13.165 1.00 87.62 92 LYS A O 1
ATOM 785 N N . LYS A 1 93 ? -2.374 -19.337 -14.967 1.00 87.81 93 LYS A N 1
ATOM 786 C CA . LYS A 1 93 ? -2.093 -18.285 -15.949 1.00 87.81 93 LYS A CA 1
ATOM 787 C C . LYS A 1 93 ? -3.399 -17.769 -16.539 1.00 87.81 93 LYS A C 1
ATOM 789 O O . LYS A 1 93 ? -4.213 -18.548 -17.027 1.00 87.81 93 LYS A O 1
ATOM 794 N N . THR A 1 94 ? -3.561 -16.454 -16.549 1.00 88.19 94 THR A N 1
ATOM 795 C CA . THR A 1 94 ? -4.694 -15.772 -17.172 1.00 88.19 94 THR A CA 1
ATOM 796 C C . THR A 1 94 ? -4.174 -14.749 -18.169 1.00 88.19 94 THR A C 1
ATOM 798 O O . THR A 1 94 ? -3.342 -13.910 -17.837 1.00 88.19 94 THR A O 1
ATOM 801 N N . VAL A 1 95 ? -4.660 -14.822 -19.404 1.00 86.94 95 VAL A N 1
ATOM 802 C CA . VAL A 1 95 ? -4.376 -13.836 -20.450 1.00 86.94 95 VAL A CA 1
ATOM 803 C C . VAL A 1 95 ? -5.629 -12.979 -20.583 1.00 86.94 95 VAL A C 1
ATOM 805 O O . VAL A 1 95 ? -6.680 -13.501 -20.952 1.00 86.94 95 VAL A O 1
ATOM 808 N N . LEU A 1 96 ? -5.545 -11.707 -20.185 1.00 81.50 96 LEU A N 1
ATOM 809 C CA . LEU A 1 96 ? -6.704 -10.801 -20.180 1.00 81.50 96 LEU A CA 1
ATOM 810 C C . LEU A 1 96 ? -6.934 -10.164 -21.555 1.00 81.50 96 LEU A C 1
ATOM 812 O O . LEU A 1 96 ? -8.073 -10.005 -21.982 1.00 81.50 96 LEU A O 1
ATOM 816 N N . ASP A 1 97 ? -5.847 -9.831 -22.247 1.00 79.94 97 ASP A N 1
ATOM 817 C CA . ASP A 1 97 ? -5.820 -9.288 -23.604 1.00 79.94 97 ASP A CA 1
ATOM 818 C C . ASP A 1 97 ? -4.603 -9.865 -24.362 1.00 79.94 97 ASP A C 1
ATOM 820 O O . ASP A 1 97 ? -3.903 -10.733 -23.843 1.00 79.94 97 ASP A O 1
ATOM 824 N N . ASN A 1 98 ? -4.335 -9.411 -25.589 1.00 74.19 98 ASN A N 1
ATOM 825 C CA . ASN A 1 98 ? -3.247 -9.966 -26.407 1.00 74.19 98 ASN A CA 1
ATOM 826 C C . ASN A 1 98 ? -1.835 -9.790 -25.807 1.00 74.19 98 ASN A C 1
ATOM 828 O O . ASN A 1 98 ? -0.944 -10.560 -26.164 1.00 74.19 98 ASN A O 1
ATOM 832 N N . ASP A 1 99 ? -1.632 -8.827 -24.903 1.00 79.69 99 ASP A N 1
ATOM 833 C CA . ASP A 1 99 ? -0.314 -8.433 -24.391 1.00 79.69 99 ASP A CA 1
ATOM 834 C C . ASP A 1 99 ? -0.176 -8.571 -22.861 1.00 79.69 99 ASP A C 1
ATOM 836 O O . ASP A 1 99 ? 0.943 -8.521 -22.342 1.00 79.69 99 ASP A O 1
ATOM 840 N N . SER A 1 100 ? -1.283 -8.765 -22.137 1.00 87.25 100 SER A N 1
ATOM 841 C CA . SER A 1 100 ? -1.361 -8.772 -20.674 1.00 87.25 100 SER A CA 1
ATOM 842 C C . SER A 1 100 ? -1.514 -10.182 -20.107 1.00 87.25 100 SER A C 1
ATOM 844 O O . SER A 1 100 ? -2.564 -10.819 -20.230 1.00 87.25 100 SER A O 1
ATOM 846 N N . THR A 1 101 ? -0.465 -10.661 -19.432 1.00 89.12 101 THR A N 1
ATOM 847 C CA . THR A 1 101 ? -0.430 -11.989 -18.798 1.00 89.12 101 THR A CA 1
ATOM 848 C C . THR A 1 101 ? -0.340 -11.875 -17.280 1.00 89.12 101 THR A C 1
ATOM 850 O O . THR A 1 101 ? 0.563 -11.235 -16.747 1.00 89.12 101 THR A O 1
ATOM 853 N N . PHE A 1 102 ? -1.244 -12.553 -16.582 1.00 89.25 102 PHE A N 1
ATOM 854 C CA . PHE A 1 102 ? -1.301 -12.620 -15.128 1.00 89.25 102 PHE A CA 1
ATOM 855 C C . PHE A 1 102 ? -1.030 -14.042 -14.652 1.00 89.25 102 PHE A C 1
ATOM 857 O O . PHE A 1 102 ? -1.604 -14.998 -15.176 1.00 89.25 102 PHE A O 1
ATOM 864 N N . PHE A 1 103 ? -0.176 -14.176 -13.646 1.00 88.25 103 PHE A N 1
ATOM 865 C CA . PHE A 1 103 ? 0.109 -15.432 -12.968 1.00 88.25 103 PHE A CA 1
ATOM 866 C C . PHE A 1 103 ? -0.422 -15.349 -11.542 1.00 88.25 103 PHE A C 1
ATOM 868 O O . PHE A 1 103 ? 0.031 -14.520 -10.759 1.00 88.25 103 PHE A O 1
ATOM 875 N N . THR A 1 104 ? -1.385 -16.200 -11.212 1.00 88.62 104 THR A N 1
ATOM 876 C CA . THR A 1 104 ? -1.883 -16.378 -9.851 1.00 88.62 104 THR A CA 1
ATOM 877 C C . THR A 1 104 ? -1.134 -17.530 -9.196 1.00 88.62 104 THR A C 1
ATOM 879 O O . THR A 1 104 ? -1.067 -18.613 -9.770 1.00 88.62 104 THR A O 1
ATOM 882 N N . PHE A 1 105 ? -0.585 -17.308 -8.009 1.00 88.12 105 PHE A N 1
ATOM 883 C CA . PHE A 1 105 ? 0.055 -18.296 -7.147 1.00 88.12 105 PHE A CA 1
ATOM 884 C C . PHE A 1 105 ? -0.914 -18.589 -6.005 1.00 88.12 105 PHE A C 1
ATOM 886 O O . PHE A 1 105 ? -1.293 -17.670 -5.281 1.00 88.12 105 PHE A O 1
ATOM 893 N N . GLY A 1 106 ? -1.358 -19.839 -5.883 1.00 87.44 106 GLY A N 1
ATOM 894 C CA . GLY A 1 106 ? -2.287 -20.243 -4.831 1.00 87.44 106 GLY A CA 1
ATOM 895 C C . GLY A 1 106 ? -1.587 -20.608 -3.528 1.00 87.44 106 GLY A C 1
ATOM 896 O O . GLY A 1 106 ? -0.384 -20.871 -3.535 1.00 87.44 106 GLY A O 1
ATOM 897 N N . GLY A 1 107 ? -2.347 -20.706 -2.431 1.00 83.62 107 GLY A N 1
ATOM 898 C CA . GLY A 1 107 ? -1.823 -20.943 -1.075 1.00 83.62 107 GLY A CA 1
ATOM 899 C C . GLY A 1 107 ? -0.755 -22.039 -0.988 1.00 83.62 107 GLY A C 1
ATOM 900 O O . GLY A 1 107 ? 0.337 -21.788 -0.503 1.00 83.62 107 GLY A O 1
ATOM 901 N N . LYS A 1 108 ? -0.988 -23.205 -1.607 1.00 80.81 108 LYS A N 1
ATOM 902 C CA . LYS A 1 108 ? -0.010 -24.314 -1.615 1.00 80.81 108 LYS A CA 1
ATOM 903 C C . LYS A 1 108 ? 1.351 -23.951 -2.217 1.00 80.81 108 LYS A C 1
ATOM 905 O O . LYS A 1 108 ? 2.367 -24.470 -1.784 1.00 80.81 108 LYS A O 1
ATOM 910 N N . LEU A 1 109 ? 1.370 -23.139 -3.275 1.00 79.94 109 LEU A N 1
ATOM 911 C CA . LEU A 1 109 ? 2.623 -22.698 -3.889 1.00 79.94 109 LEU A CA 1
ATOM 912 C C . LEU A 1 109 ? 3.274 -21.589 -3.067 1.00 79.94 109 LEU A C 1
ATOM 914 O O . LEU A 1 109 ? 4.494 -21.510 -3.023 1.00 79.94 109 LEU A O 1
ATOM 918 N N . ILE A 1 110 ? 2.470 -20.750 -2.417 1.00 80.56 110 ILE A N 1
ATOM 919 C CA . ILE A 1 110 ? 2.969 -19.723 -1.507 1.00 80.56 110 ILE A CA 1
ATOM 920 C C . ILE A 1 110 ? 3.666 -20.374 -0.311 1.00 80.56 110 ILE A C 1
ATOM 922 O O . ILE A 1 110 ? 4.794 -20.000 -0.010 1.00 80.56 110 ILE A O 1
ATOM 926 N N . ASP A 1 111 ? 3.051 -21.386 0.301 1.00 78.31 111 ASP A N 1
ATOM 927 C CA . ASP A 1 111 ? 3.642 -22.141 1.410 1.00 78.31 111 ASP A CA 1
ATOM 928 C C . ASP A 1 111 ? 4.988 -22.759 1.001 1.00 78.31 111 ASP A C 1
ATOM 930 O O . ASP A 1 111 ? 5.982 -22.595 1.703 1.00 78.31 111 ASP A O 1
ATOM 934 N N . ASP A 1 112 ? 5.059 -23.372 -0.186 1.00 74.25 112 ASP A N 1
ATOM 935 C CA . ASP A 1 112 ? 6.307 -23.922 -0.730 1.00 74.25 112 ASP A CA 1
ATOM 936 C C . ASP A 1 112 ? 7.380 -22.846 -0.989 1.00 74.25 112 ASP A C 1
ATOM 938 O O . ASP A 1 112 ? 8.574 -23.139 -0.883 1.00 74.25 112 ASP A O 1
ATOM 942 N N . ILE A 1 113 ? 6.967 -21.628 -1.376 1.00 72.38 113 ILE A N 1
ATOM 943 C CA . ILE A 1 113 ? 7.862 -20.483 -1.607 1.00 72.38 113 ILE A CA 1
ATOM 944 C C . ILE A 1 113 ? 8.402 -19.930 -0.283 1.00 72.38 113 ILE A C 1
ATOM 946 O O . ILE A 1 113 ? 9.551 -19.495 -0.221 1.00 72.38 113 ILE A O 1
ATOM 950 N N . LEU A 1 114 ? 7.570 -19.915 0.758 1.00 70.06 114 LEU A N 1
ATOM 951 C CA . LEU A 1 114 ? 7.902 -19.350 2.064 1.00 70.06 114 LEU A CA 1
ATOM 952 C C . LEU A 1 114 ? 8.591 -20.353 3.000 1.00 70.06 114 LEU A C 1
ATOM 954 O O . LEU A 1 114 ? 9.222 -19.925 3.965 1.00 70.06 114 LEU A O 1
ATOM 958 N N . ASP A 1 115 ? 8.496 -21.660 2.738 1.00 70.25 115 ASP A N 1
ATOM 959 C CA . ASP A 1 115 ? 9.091 -22.694 3.585 1.00 70.25 115 ASP A CA 1
ATOM 960 C C . ASP A 1 115 ? 10.641 -22.604 3.586 1.00 70.25 115 ASP A C 1
ATOM 962 O O . ASP A 1 115 ? 11.306 -22.858 2.571 1.00 70.25 115 ASP A O 1
ATOM 966 N N . PRO A 1 116 ? 11.264 -22.288 4.741 1.00 57.66 116 PRO A N 1
ATOM 967 C CA . PRO A 1 116 ? 12.711 -22.142 4.864 1.00 57.66 116 PRO A CA 1
ATOM 968 C C . PRO A 1 116 ? 13.460 -23.478 4.779 1.00 57.66 116 PRO A C 1
ATOM 970 O O . PRO A 1 116 ? 14.686 -23.477 4.672 1.00 57.66 116 PRO A O 1
ATOM 973 N N . TYR A 1 117 ? 12.770 -24.618 4.768 1.00 58.62 117 TYR A N 1
ATOM 974 C CA . TYR A 1 117 ? 13.329 -25.962 4.585 1.00 58.62 117 TYR A CA 1
ATOM 975 C C . TYR A 1 117 ? 12.907 -26.606 3.266 1.00 58.62 117 TYR A C 1
ATOM 977 O O . TYR A 1 117 ? 13.532 -27.575 2.832 1.00 58.62 117 TYR A O 1
ATOM 985 N N . SER A 1 118 ? 11.920 -26.029 2.584 1.00 56.78 118 SER A N 1
ATOM 986 C CA . SER A 1 118 ? 11.650 -26.318 1.185 1.00 56.78 118 SER A CA 1
ATOM 987 C C . SER A 1 118 ? 12.887 -25.916 0.401 1.00 56.78 118 SER A C 1
ATOM 989 O O . SER A 1 118 ? 13.264 -24.742 0.312 1.00 56.78 118 SER A O 1
ATOM 991 N N . ASP A 1 119 ? 13.581 -26.905 -0.152 1.00 47.56 119 ASP A N 1
ATOM 992 C CA . ASP A 1 119 ? 14.353 -26.659 -1.352 1.00 47.56 119 ASP A CA 1
ATOM 993 C C . ASP A 1 119 ? 13.345 -26.136 -2.375 1.00 47.56 119 ASP A C 1
ATOM 995 O O . ASP A 1 119 ? 12.707 -26.909 -3.097 1.00 47.56 119 ASP A O 1
ATOM 999 N N . LEU A 1 120 ? 13.285 -24.810 -2.499 1.00 46.62 120 LEU A N 1
ATOM 1000 C CA . LEU A 1 120 ? 12.903 -24.083 -3.704 1.00 46.62 120 LEU A CA 1
ATOM 1001 C C . LEU A 1 120 ? 13.934 -24.402 -4.806 1.00 46.62 120 LEU A C 1
ATOM 1003 O O . LEU A 1 120 ? 14.444 -23.547 -5.523 1.00 46.62 120 LEU A O 1
ATOM 1007 N N . ASN A 1 121 ? 14.259 -25.686 -4.961 1.00 41.19 121 ASN A N 1
ATOM 1008 C CA . ASN A 1 121 ? 14.719 -26.250 -6.192 1.00 41.19 121 ASN A CA 1
ATOM 1009 C C . ASN A 1 121 ? 13.634 -25.856 -7.185 1.00 41.19 121 ASN A C 1
ATOM 1011 O O . ASN A 1 121 ? 12.586 -26.485 -7.269 1.00 41.19 121 ASN A O 1
ATOM 1015 N N . THR A 1 122 ? 13.913 -24.829 -7.977 1.00 46.38 122 THR A N 1
ATOM 1016 C CA . THR A 1 122 ? 13.178 -24.465 -9.196 1.00 46.38 122 THR A CA 1
ATOM 1017 C C . THR A 1 122 ? 12.995 -25.658 -10.148 1.00 46.38 122 THR A C 1
ATOM 1019 O O . THR A 1 122 ? 12.262 -25.574 -11.119 1.00 46.38 122 THR A O 1
ATOM 1022 N N . LYS A 1 123 ? 13.617 -26.808 -9.852 1.00 42.56 123 LYS A N 1
ATOM 1023 C CA . LYS A 1 123 ? 13.375 -2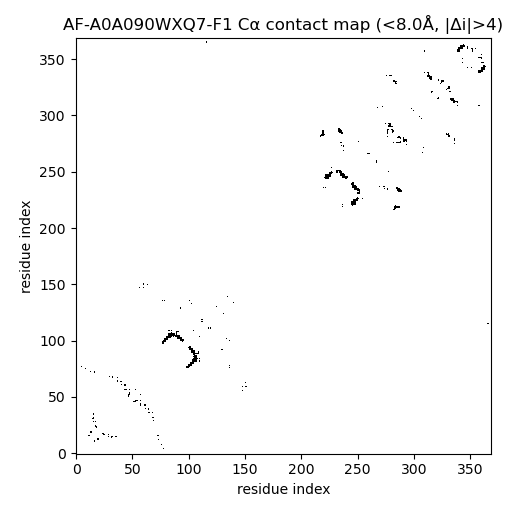8.119 -10.461 1.00 42.56 123 LYS A CA 1
ATOM 1024 C C . LYS A 1 123 ? 12.123 -28.862 -9.968 1.00 42.56 123 LYS A C 1
ATOM 1026 O O . LYS A 1 123 ? 11.695 -29.765 -10.665 1.00 42.56 123 LYS A O 1
ATOM 1031 N N . ARG A 1 124 ? 11.548 -28.531 -8.806 1.00 43.50 124 ARG A N 1
ATOM 1032 C CA . ARG A 1 124 ? 10.332 -29.156 -8.238 1.00 43.50 124 ARG A CA 1
ATOM 1033 C C . ARG A 1 124 ? 9.029 -28.463 -8.660 1.00 43.50 124 ARG A C 1
ATOM 1035 O O . ARG A 1 124 ? 7.949 -28.897 -8.268 1.00 43.50 124 ARG A O 1
ATOM 1042 N N . LEU A 1 125 ? 9.115 -27.435 -9.505 1.00 49.19 125 LEU A N 1
ATOM 1043 C CA . LEU A 1 125 ? 7.996 -26.838 -10.241 1.00 49.19 125 LEU A CA 1
ATOM 1044 C C . LEU A 1 125 ? 7.645 -27.699 -11.474 1.00 49.19 125 LEU A C 1
ATOM 1046 O O . LEU A 1 125 ? 7.566 -27.209 -12.596 1.00 49.19 125 LEU A O 1
ATOM 1050 N N . GLU A 1 126 ? 7.462 -29.013 -11.293 1.00 47.91 126 GLU A N 1
ATOM 1051 C CA . GLU A 1 126 ? 7.219 -29.972 -12.386 1.00 47.91 126 GLU A CA 1
ATOM 1052 C C . GLU A 1 126 ? 5.784 -29.910 -12.954 1.00 47.91 126 GLU A C 1
ATOM 1054 O O . GLU A 1 126 ? 5.123 -30.923 -13.152 1.00 47.91 126 GLU A O 1
ATOM 1059 N N . GLU A 1 127 ? 5.319 -28.713 -13.308 1.00 55.00 127 GLU A N 1
ATOM 1060 C CA . GLU A 1 127 ? 4.438 -28.538 -14.460 1.00 55.00 127 GLU A CA 1
ATOM 1061 C C . GLU A 1 127 ? 5.235 -27.768 -15.508 1.00 55.00 127 GLU A C 1
ATOM 1063 O O . GLU A 1 127 ? 5.298 -26.539 -15.508 1.00 55.00 127 GLU A O 1
ATOM 1068 N N . SER A 1 128 ? 5.894 -28.516 -16.400 1.00 59.41 128 SER A N 1
ATOM 1069 C CA . SER A 1 128 ? 6.872 -27.974 -17.353 1.00 59.41 128 SER A CA 1
ATOM 1070 C C . SER A 1 128 ? 6.344 -26.822 -18.215 1.00 59.41 128 SER A C 1
ATOM 1072 O O . SER A 1 128 ? 7.134 -26.092 -18.805 1.00 59.41 128 SER A O 1
ATOM 1074 N N . ASP A 1 129 ? 5.027 -26.664 -18.317 1.00 65.31 129 ASP A N 1
ATOM 1075 C CA . ASP A 1 129 ? 4.389 -25.653 -19.148 1.00 65.31 129 ASP A CA 1
ATOM 1076 C C . ASP A 1 129 ? 4.192 -24.320 -18.419 1.00 65.31 129 ASP A C 1
ATOM 1078 O O . ASP A 1 129 ? 4.389 -23.278 -19.045 1.00 65.31 129 ASP A O 1
ATOM 1082 N N . PHE A 1 130 ? 3.931 -24.319 -17.105 1.00 70.88 130 PHE A N 1
ATOM 1083 C CA . PHE A 1 130 ? 3.845 -23.079 -16.328 1.00 70.88 130 PHE A CA 1
ATOM 1084 C C . PHE A 1 130 ? 5.203 -22.387 -16.240 1.00 70.88 130 PHE A C 1
ATOM 1086 O O . PHE A 1 130 ? 5.305 -21.200 -16.535 1.00 70.88 130 PHE A O 1
ATOM 1093 N N . ASP A 1 131 ? 6.265 -23.135 -15.939 1.00 68.19 131 ASP A N 1
ATOM 1094 C CA . ASP A 1 131 ? 7.622 -22.590 -15.906 1.00 68.19 131 ASP A CA 1
ATOM 1095 C C . ASP A 1 131 ? 8.078 -22.110 -17.282 1.00 68.19 131 ASP A C 1
ATOM 1097 O O . ASP A 1 131 ? 8.702 -21.055 -17.391 1.00 68.19 131 ASP A O 1
ATOM 1101 N N . LYS A 1 132 ? 7.760 -22.836 -18.362 1.00 72.06 132 LYS A N 1
ATOM 1102 C CA . LYS A 1 132 ? 8.029 -22.352 -19.726 1.00 72.06 132 LYS A CA 1
ATOM 1103 C C . LYS A 1 132 ? 7.295 -21.044 -19.994 1.00 72.06 132 LYS A C 1
ATOM 1105 O O . LYS A 1 132 ? 7.890 -20.134 -20.565 1.00 72.06 132 LYS A O 1
ATOM 1110 N N . ASP A 1 133 ? 6.035 -20.942 -19.589 1.00 75.50 133 ASP A N 1
ATOM 1111 C CA . ASP A 1 133 ? 5.225 -19.744 -19.776 1.00 75.50 133 ASP A CA 1
ATOM 1112 C C . ASP A 1 133 ? 5.716 -18.564 -18.933 1.00 75.50 133 ASP A C 1
ATOM 11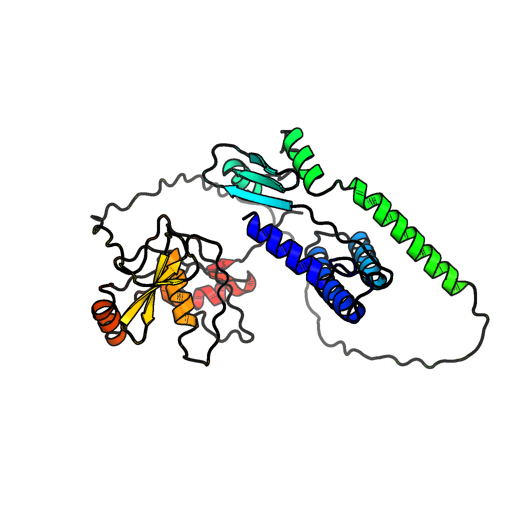14 O O . ASP A 1 133 ? 5.774 -17.444 -19.442 1.00 75.50 133 ASP A O 1
ATOM 1118 N N . LEU A 1 134 ? 6.126 -18.810 -17.689 1.00 73.75 134 LEU A N 1
ATOM 1119 C CA . LEU A 1 134 ? 6.705 -17.821 -16.788 1.00 73.75 134 LEU A CA 1
ATOM 1120 C C . LEU A 1 134 ? 8.059 -17.336 -17.326 1.00 73.75 134 LEU A C 1
ATOM 1122 O O . LEU A 1 134 ? 8.263 -16.138 -17.509 1.00 73.75 134 LEU A O 1
ATOM 1126 N N . ASN A 1 135 ? 8.957 -18.252 -17.698 1.00 72.62 135 ASN A N 1
ATOM 1127 C CA . ASN A 1 135 ? 10.246 -17.914 -18.311 1.00 72.62 135 ASN A CA 1
ATOM 1128 C C . ASN A 1 135 ? 10.069 -17.162 -19.639 1.00 72.62 135 ASN A C 1
ATOM 1130 O O . ASN A 1 135 ? 10.768 -16.184 -19.903 1.00 72.62 135 ASN A O 1
ATOM 1134 N N . LYS A 1 136 ? 9.100 -17.561 -20.470 1.00 76.75 136 LYS A N 1
ATOM 1135 C CA . LYS A 1 136 ? 8.765 -16.856 -21.714 1.00 76.75 136 LYS A CA 1
ATOM 1136 C C . LYS A 1 136 ? 8.233 -15.448 -21.435 1.00 76.75 136 LYS A C 1
ATOM 1138 O O . LYS A 1 136 ? 8.626 -14.501 -22.120 1.00 76.75 136 LYS A O 1
ATOM 1143 N N . ALA A 1 137 ? 7.376 -15.299 -20.428 1.00 73.19 137 ALA A N 1
ATOM 1144 C CA . ALA A 1 137 ? 6.840 -14.015 -20.000 1.00 73.19 137 ALA A CA 1
ATOM 1145 C C . ALA A 1 137 ? 7.958 -13.074 -19.524 1.00 73.19 137 ALA A C 1
ATOM 1147 O O . ALA A 1 137 ? 8.128 -11.998 -20.098 1.00 73.19 137 ALA A O 1
ATOM 1148 N N . PHE A 1 138 ? 8.797 -13.498 -18.578 1.00 69.38 138 PHE A N 1
ATOM 1149 C CA . PHE A 1 138 ? 9.901 -12.681 -18.056 1.00 69.38 138 PHE A CA 1
ATOM 1150 C C . PHE A 1 138 ? 11.054 -12.483 -19.055 1.00 69.38 138 PHE A C 1
ATOM 1152 O O . PHE A 1 138 ? 11.758 -11.478 -19.000 1.00 69.38 138 PHE A O 1
ATOM 1159 N N . GLY A 1 139 ? 11.158 -13.341 -20.071 1.00 63.69 139 GLY A N 1
ATOM 1160 C CA . GLY A 1 139 ? 12.214 -13.313 -21.079 1.00 63.69 139 GLY A CA 1
ATOM 1161 C C . GLY A 1 139 ? 13.256 -14.387 -20.795 1.00 63.69 139 GLY A C 1
ATOM 1162 O O . GLY A 1 139 ? 13.706 -14.573 -19.666 1.00 63.69 139 GLY A O 1
ATOM 1163 N N . ASN A 1 140 ? 13.647 -15.119 -21.834 1.00 58.44 140 ASN A N 1
ATOM 1164 C CA . ASN A 1 140 ? 14.593 -16.214 -21.675 1.00 58.44 140 ASN A CA 1
ATOM 1165 C C . ASN A 1 140 ? 15.985 -15.672 -21.315 1.00 58.44 140 ASN A C 1
ATOM 1167 O O . ASN A 1 140 ? 16.484 -14.756 -21.971 1.00 58.44 140 ASN A O 1
ATOM 1171 N N . LYS A 1 141 ? 16.698 -16.340 -20.391 1.00 53.91 141 LYS A N 1
ATOM 1172 C CA . LYS A 1 141 ? 18.140 -16.105 -20.124 1.00 53.91 141 LYS A CA 1
ATOM 1173 C C . LYS A 1 141 ? 18.989 -16.073 -21.410 1.00 53.91 141 LYS A C 1
ATOM 1175 O O . LYS A 1 141 ? 20.053 -15.461 -21.448 1.00 53.91 141 LYS A O 1
ATOM 1180 N N . ASN A 1 142 ? 18.521 -16.727 -22.473 1.00 53.47 142 ASN A N 1
ATOM 1181 C CA . ASN A 1 142 ? 19.182 -16.798 -23.774 1.00 53.47 142 ASN A CA 1
ATOM 1182 C C . ASN A 1 142 ? 18.955 -15.575 -24.681 1.00 53.47 142 ASN A C 1
ATOM 1184 O O . ASN A 1 142 ? 19.707 -15.421 -25.632 1.00 53.47 142 ASN A O 1
ATOM 1188 N N . GLU A 1 143 ? 17.979 -14.702 -24.413 1.00 56.84 143 GLU A N 1
ATOM 1189 C CA . GLU A 1 143 ? 17.784 -13.454 -25.176 1.00 56.84 143 GLU A CA 1
ATOM 1190 C C . GLU A 1 143 ? 18.765 -12.360 -24.732 1.00 56.84 143 GLU A C 1
ATOM 1192 O O . GLU A 1 143 ? 19.228 -11.560 -25.545 1.00 56.84 143 GLU A O 1
ATOM 1197 N N . LEU A 1 144 ? 19.150 -12.371 -23.451 1.00 57.94 144 LEU A N 1
ATOM 1198 C CA . LEU A 1 144 ? 20.102 -11.418 -22.876 1.00 57.94 144 LEU A CA 1
ATOM 1199 C C . LEU A 1 144 ? 21.565 -11.788 -23.162 1.00 57.94 144 LEU A C 1
ATOM 1201 O O . LEU A 1 144 ? 22.395 -10.897 -23.312 1.00 57.94 144 LEU A O 1
ATOM 1205 N N . LYS A 1 145 ? 21.898 -13.079 -23.301 1.00 61.25 145 LYS A N 1
ATOM 1206 C CA . LYS A 1 145 ? 23.277 -13.537 -23.577 1.00 61.25 145 LYS A CA 1
ATOM 1207 C C . LYS A 1 145 ? 23.894 -12.935 -24.858 1.00 61.25 145 LYS A C 1
ATOM 1209 O O . LYS A 1 145 ? 25.011 -12.429 -24.772 1.00 61.25 145 LYS A O 1
ATOM 1214 N N . PRO A 1 146 ? 23.214 -12.923 -26.023 1.00 59.72 146 PRO A N 1
ATOM 1215 C CA . PRO A 1 146 ? 23.733 -12.288 -27.236 1.00 59.72 146 PRO A CA 1
ATOM 1216 C C . PRO A 1 146 ? 23.892 -10.772 -27.087 1.00 59.72 146 PRO A C 1
ATOM 1218 O O . PRO A 1 146 ? 24.849 -10.198 -27.603 1.00 59.72 146 PRO A O 1
ATOM 1221 N N . PHE A 1 147 ? 22.974 -10.117 -26.366 1.00 59.81 147 PHE A N 1
ATOM 1222 C CA . PHE A 1 147 ? 23.063 -8.688 -26.061 1.00 59.81 147 PHE A CA 1
ATOM 1223 C C . PHE A 1 147 ? 24.299 -8.379 -25.204 1.00 59.81 147 PHE A C 1
ATOM 1225 O O . PHE A 1 147 ? 25.094 -7.511 -25.562 1.00 59.81 147 PHE A O 1
ATOM 1232 N N . MET A 1 148 ? 24.506 -9.155 -24.138 1.00 59.50 148 MET A N 1
ATOM 1233 C CA . MET A 1 148 ? 25.673 -9.090 -23.254 1.00 59.50 148 MET A CA 1
ATOM 1234 C C . MET A 1 148 ? 26.987 -9.323 -24.014 1.00 59.50 148 MET A C 1
ATOM 1236 O O . MET A 1 148 ? 27.943 -8.565 -23.866 1.00 59.50 148 MET A O 1
ATOM 1240 N N . GLN A 1 149 ? 27.023 -10.315 -24.908 1.00 62.66 149 GLN A N 1
ATOM 1241 C CA . GLN A 1 149 ? 28.201 -10.612 -25.728 1.00 62.66 149 GLN A CA 1
ATOM 1242 C C . GLN A 1 149 ? 28.520 -9.490 -26.733 1.00 62.66 149 GLN A C 1
ATOM 1244 O O . GLN A 1 149 ? 29.685 -9.140 -26.911 1.00 62.66 149 GLN A O 1
ATOM 1249 N N . LYS A 1 150 ? 27.497 -8.880 -27.346 1.00 63.50 150 LYS A N 1
ATOM 1250 C CA . LYS A 1 150 ? 27.649 -7.740 -28.267 1.00 63.50 150 LYS A CA 1
ATOM 1251 C C . LYS A 1 150 ? 28.149 -6.479 -27.556 1.00 63.50 150 LYS A C 1
ATOM 1253 O O . LYS A 1 150 ? 28.915 -5.708 -28.136 1.00 63.50 150 LYS A O 1
ATOM 1258 N N . PHE A 1 151 ? 27.710 -6.255 -26.317 1.00 58.00 151 PHE A N 1
ATOM 1259 C CA . PHE A 1 151 ? 28.205 -5.152 -25.494 1.00 58.00 151 PHE A CA 1
ATOM 1260 C C . PHE A 1 151 ? 29.655 -5.373 -25.070 1.00 58.00 151 PHE A C 1
ATOM 1262 O O . PHE A 1 151 ? 30.457 -4.452 -25.202 1.00 58.00 151 PHE A O 1
ATOM 1269 N N . LYS A 1 152 ? 30.009 -6.604 -24.678 1.00 57.91 152 LYS A N 1
ATOM 1270 C CA . LYS A 1 152 ? 31.388 -6.992 -24.363 1.00 57.91 152 LYS A CA 1
ATOM 1271 C C . LYS A 1 152 ? 32.346 -6.708 -25.527 1.00 57.91 152 LYS A C 1
ATOM 1273 O O . LYS A 1 152 ? 33.317 -5.987 -25.336 1.00 57.91 152 LYS A O 1
ATOM 1278 N N . SER A 1 153 ? 32.007 -7.139 -26.746 1.00 54.94 153 SER A N 1
ATOM 1279 C CA . SER A 1 153 ? 32.846 -6.880 -27.927 1.00 54.94 153 SER A CA 1
ATOM 1280 C C . SER A 1 153 ? 32.975 -5.393 -28.281 1.00 54.94 153 SER A C 1
ATOM 1282 O O . SER A 1 153 ? 33.978 -4.980 -28.844 1.00 54.94 153 SER A O 1
ATOM 1284 N N . LYS A 1 154 ? 31.962 -4.565 -27.980 1.00 56.28 154 LYS A N 1
ATOM 1285 C CA . LYS A 1 154 ? 32.032 -3.115 -28.233 1.00 56.28 154 LYS A CA 1
ATOM 1286 C C . LYS A 1 154 ? 32.891 -2.380 -27.205 1.00 56.28 154 LYS A C 1
ATOM 1288 O O . LYS A 1 154 ? 33.555 -1.428 -27.585 1.00 56.28 154 LYS A O 1
ATOM 1293 N N . LEU A 1 155 ? 32.858 -2.803 -25.941 1.00 53.06 155 LEU A N 1
ATOM 1294 C CA . LEU A 1 155 ? 33.732 -2.275 -24.889 1.00 53.06 155 LEU A CA 1
ATOM 1295 C C . LEU A 1 155 ? 35.196 -2.646 -25.146 1.00 53.06 155 LEU A C 1
ATOM 1297 O O . LEU A 1 155 ? 36.053 -1.779 -25.063 1.00 53.06 155 LEU A O 1
ATOM 1301 N N . GLU A 1 156 ? 35.472 -3.898 -25.521 1.00 51.66 156 GLU A N 1
ATOM 1302 C CA . GLU A 1 156 ? 36.827 -4.354 -25.870 1.00 51.66 156 GLU A CA 1
ATOM 1303 C C . GLU A 1 156 ? 37.378 -3.593 -27.092 1.00 51.66 156 GLU A C 1
ATOM 1305 O O . GLU A 1 156 ? 38.502 -3.103 -27.052 1.00 51.66 156 GLU A O 1
ATOM 1310 N N . ASN A 1 157 ? 36.554 -3.380 -28.126 1.00 48.06 157 ASN A N 1
ATOM 1311 C CA . ASN A 1 157 ? 36.959 -2.616 -29.309 1.00 48.06 157 ASN A CA 1
ATOM 1312 C C . ASN A 1 157 ? 37.153 -1.113 -29.037 1.00 48.06 157 ASN A C 1
ATOM 1314 O O . ASN A 1 157 ? 38.022 -0.512 -29.655 1.00 48.06 157 ASN A O 1
ATOM 1318 N N . GLU A 1 158 ? 36.358 -0.494 -28.151 1.00 52.81 158 GLU A N 1
ATOM 1319 C CA . GLU A 1 158 ? 36.528 0.923 -27.781 1.00 52.81 158 GLU A CA 1
ATOM 1320 C C . GLU A 1 158 ? 37.824 1.143 -26.981 1.00 52.81 158 GLU A C 1
ATOM 1322 O O . GLU A 1 158 ? 38.520 2.127 -27.225 1.00 52.81 158 GLU A O 1
ATOM 1327 N N . ILE A 1 159 ? 38.199 0.193 -26.113 1.00 43.34 159 ILE A N 1
ATOM 1328 C CA . ILE A 1 159 ? 39.473 0.208 -25.372 1.00 43.34 159 ILE A CA 1
ATOM 1329 C C . ILE A 1 159 ? 40.671 0.001 -26.320 1.00 43.34 159 ILE A C 1
ATOM 1331 O O . ILE A 1 159 ? 41.689 0.672 -26.171 1.00 43.34 159 ILE A O 1
ATOM 1335 N N . GLU A 1 160 ? 40.561 -0.876 -27.326 1.00 38.56 160 GLU A N 1
ATOM 1336 C CA . GLU A 1 160 ? 41.621 -1.063 -28.333 1.00 38.56 160 GLU A CA 1
ATOM 1337 C C . GLU A 1 160 ? 41.783 0.146 -29.270 1.00 38.56 160 GLU A C 1
ATOM 1339 O O . GLU A 1 160 ? 42.903 0.461 -29.671 1.00 38.56 160 GLU A O 1
ATOM 1344 N N . THR A 1 161 ? 40.701 0.861 -29.600 1.00 38.25 161 THR A N 1
ATOM 1345 C CA . THR A 1 161 ? 40.792 2.077 -30.426 1.00 38.25 161 THR A CA 1
ATOM 1346 C C . THR A 1 161 ? 41.399 3.276 -29.698 1.00 38.25 161 THR A C 1
ATOM 1348 O O . THR A 1 161 ? 41.998 4.118 -30.362 1.00 38.25 161 THR A O 1
ATOM 1351 N N . ASP A 1 162 ? 41.295 3.343 -28.368 1.00 36.66 162 ASP A N 1
ATOM 1352 C CA . ASP A 1 162 ? 41.829 4.458 -27.563 1.00 36.66 162 ASP A CA 1
ATOM 1353 C C . ASP A 1 162 ? 43.329 4.288 -27.233 1.00 36.66 162 ASP A C 1
ATOM 1355 O O . ASP A 1 162 ? 44.037 5.250 -26.951 1.00 36.66 162 ASP A O 1
ATOM 1359 N N . LEU A 1 163 ? 43.855 3.061 -27.347 1.00 35.03 163 LEU A N 1
ATOM 1360 C CA . LEU A 1 163 ? 45.281 2.740 -27.168 1.00 35.03 163 LEU A CA 1
ATOM 1361 C C . LEU A 1 163 ? 46.091 2.785 -28.480 1.00 35.03 163 LEU A C 1
ATOM 1363 O O . LEU A 1 163 ? 47.311 2.633 -28.462 1.00 35.03 163 LEU A O 1
ATOM 1367 N N . GLY A 1 164 ? 45.429 2.990 -29.623 1.00 32.69 164 GLY A N 1
ATOM 1368 C CA . GLY A 1 164 ? 46.035 2.960 -30.960 1.00 32.69 164 GLY A CA 1
ATOM 1369 C C . GLY A 1 164 ? 46.637 4.281 -31.450 1.00 32.69 164 GLY A C 1
ATOM 1370 O O . GLY A 1 164 ? 47.061 4.355 -32.604 1.00 32.69 164 GLY A O 1
ATOM 1371 N N . GLY A 1 165 ? 46.673 5.328 -30.625 1.00 34.66 165 GLY A N 1
ATOM 1372 C CA . GLY A 1 165 ? 47.200 6.617 -31.057 1.00 34.66 165 GLY A CA 1
ATOM 1373 C C . GLY A 1 165 ? 47.522 7.558 -29.914 1.00 34.66 165 GLY A C 1
ATOM 1374 O O . GLY A 1 165 ? 46.749 8.472 -29.686 1.00 34.66 165 GLY A O 1
ATOM 1375 N N . LEU A 1 166 ? 48.666 7.356 -29.256 1.00 28.09 166 LEU A N 1
ATOM 1376 C CA . LEU A 1 166 ? 49.403 8.374 -28.495 1.00 28.09 166 LEU A CA 1
ATOM 1377 C C . LEU A 1 166 ? 50.854 7.884 -28.308 1.00 28.09 166 LEU A C 1
ATOM 1379 O O . LEU A 1 166 ? 51.160 7.142 -27.377 1.00 28.09 166 LEU A O 1
ATOM 1383 N N . ASP A 1 167 ? 51.740 8.290 -29.221 1.00 26.95 167 ASP A N 1
ATOM 1384 C CA . ASP A 1 167 ? 53.189 8.275 -28.996 1.00 26.95 167 ASP A CA 1
ATOM 1385 C C . ASP A 1 167 ?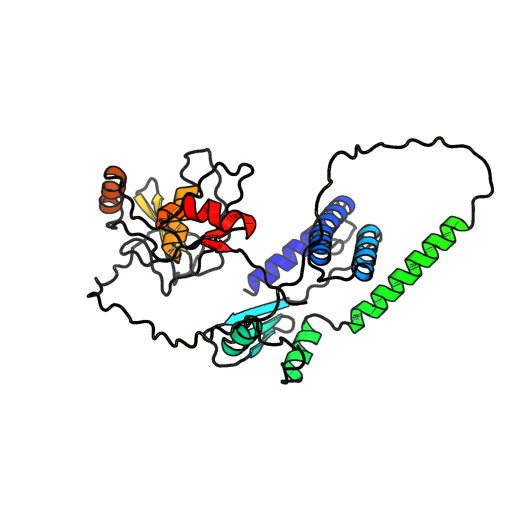 53.574 9.511 -28.161 1.00 26.95 167 ASP A C 1
ATOM 1387 O O . ASP A 1 167 ? 53.385 10.642 -28.599 1.00 26.95 167 ASP A O 1
ATOM 1391 N N . THR A 1 168 ? 54.105 9.227 -26.968 1.00 31.48 168 THR A N 1
ATOM 1392 C CA . THR A 1 168 ? 55.121 9.926 -26.148 1.00 31.48 168 THR A CA 1
ATOM 1393 C C . THR A 1 168 ? 55.084 11.441 -25.880 1.00 31.48 168 THR A C 1
ATOM 1395 O O . THR A 1 168 ? 55.073 12.264 -26.788 1.00 31.48 168 THR A O 1
ATOM 1398 N N . ASP A 1 169 ? 55.315 11.726 -24.589 1.00 29.12 169 ASP A N 1
ATOM 1399 C CA . ASP A 1 169 ? 55.727 12.972 -23.923 1.00 29.12 169 ASP A CA 1
ATOM 1400 C C . ASP A 1 169 ? 54.688 14.093 -23.785 1.00 29.12 169 ASP A C 1
ATOM 1402 O O . ASP A 1 169 ? 54.527 14.934 -24.657 1.00 29.12 169 ASP A O 1
ATOM 1406 N N . GLU A 1 170 ? 54.069 14.166 -22.600 1.00 26.67 170 GLU A N 1
ATOM 1407 C CA . GLU A 1 170 ? 54.213 15.327 -21.709 1.00 26.67 170 GLU A CA 1
ATOM 1408 C C . GLU A 1 170 ? 53.700 14.997 -20.292 1.00 26.67 170 GLU A C 1
ATOM 1410 O O . GLU A 1 170 ? 52.682 14.340 -20.082 1.00 26.67 170 GLU A O 1
ATOM 1415 N N . THR A 1 171 ? 54.480 15.421 -19.302 1.00 33.16 171 THR A N 1
ATOM 1416 C CA . THR A 1 171 ? 54.289 15.255 -17.857 1.00 33.16 171 THR A CA 1
ATOM 1417 C C . THR A 1 171 ? 52.993 15.888 -17.346 1.00 33.16 171 THR A C 1
ATOM 1419 O O . THR A 1 171 ? 52.790 17.084 -17.550 1.00 33.16 171 THR A O 1
ATOM 1422 N N . ILE A 1 172 ? 52.182 15.141 -16.585 1.00 28.83 172 ILE A N 1
ATOM 1423 C CA . ILE A 1 172 ? 51.101 15.698 -15.755 1.00 28.83 172 ILE A CA 1
ATOM 1424 C C . ILE A 1 172 ? 51.192 15.107 -14.342 1.00 28.83 172 ILE A C 1
ATOM 1426 O O . ILE A 1 172 ? 51.288 13.896 -14.154 1.00 28.83 172 ILE A O 1
ATOM 1430 N N . GLU A 1 173 ? 51.221 16.017 -13.373 1.00 25.70 173 GLU A N 1
ATOM 1431 C CA . GLU A 1 173 ? 51.444 15.823 -11.942 1.00 25.70 173 GLU A CA 1
ATOM 1432 C C . GLU A 1 173 ? 50.388 14.936 -11.263 1.00 25.70 173 GLU A C 1
ATOM 1434 O O . GLU A 1 173 ? 49.180 15.083 -11.460 1.00 25.70 173 GLU A O 1
ATOM 1439 N N . GLU A 1 174 ? 50.868 14.050 -10.385 1.00 27.44 174 GLU A N 1
ATOM 1440 C CA . GLU A 1 174 ? 50.055 13.286 -9.443 1.00 27.44 174 GLU A CA 1
ATOM 1441 C C . GLU A 1 174 ? 49.389 14.218 -8.420 1.00 27.44 174 GLU A C 1
ATOM 1443 O O . GLU A 1 174 ? 50.042 14.716 -7.504 1.00 27.44 174 GLU A O 1
ATOM 1448 N N . ASN A 1 175 ? 48.066 14.374 -8.494 1.00 26.11 175 ASN A N 1
ATOM 1449 C CA . ASN A 1 175 ? 47.272 14.802 -7.344 1.00 26.11 175 ASN A CA 1
ATOM 1450 C C . ASN A 1 175 ? 46.567 13.590 -6.729 1.00 26.11 175 ASN A C 1
ATOM 1452 O O . ASN A 1 175 ? 45.486 13.178 -7.148 1.00 26.11 175 ASN A O 1
ATOM 1456 N N . LYS A 1 176 ? 47.208 13.031 -5.696 1.00 25.30 176 LYS A N 1
ATOM 1457 C CA . LYS A 1 176 ? 46.596 12.119 -4.726 1.00 25.30 176 LYS A CA 1
ATOM 1458 C C . LYS A 1 176 ? 45.525 12.873 -3.939 1.00 25.30 176 LYS A C 1
ATOM 1460 O O . LYS A 1 176 ? 45.851 13.738 -3.129 1.00 25.30 176 LYS A O 1
ATOM 1465 N N . ILE A 1 177 ? 44.260 12.502 -4.118 1.00 26.16 177 ILE A N 1
ATOM 1466 C CA . ILE A 1 177 ? 43.230 12.796 -3.120 1.00 26.16 177 ILE A CA 1
ATOM 1467 C C . ILE A 1 177 ? 43.343 11.718 -2.044 1.00 26.16 177 ILE A C 1
ATOM 1469 O O . ILE A 1 177 ? 43.061 10.544 -2.273 1.00 26.16 177 ILE A O 1
ATOM 1473 N N . ILE A 1 178 ? 43.828 12.153 -0.886 1.00 27.05 178 ILE A N 1
ATOM 1474 C CA . ILE A 1 178 ? 43.870 11.416 0.373 1.00 27.05 178 ILE A CA 1
ATOM 1475 C C . ILE A 1 178 ? 42.425 11.298 0.868 1.00 27.05 178 ILE A C 1
ATOM 1477 O O . ILE A 1 178 ? 41.788 12.316 1.138 1.00 27.05 178 ILE A O 1
ATOM 1481 N N . VAL A 1 179 ? 41.910 10.074 0.980 1.00 28.06 179 VAL A N 1
ATOM 1482 C CA . VAL A 1 179 ? 40.759 9.777 1.838 1.00 28.06 179 VAL A CA 1
ATOM 1483 C C . VAL A 1 179 ? 41.322 9.100 3.076 1.00 28.06 179 VAL A C 1
ATOM 1485 O O . VAL A 1 179 ? 42.017 8.092 2.986 1.00 28.06 179 VAL A O 1
ATOM 1488 N N . ASP A 1 180 ? 41.090 9.760 4.201 1.00 24.34 180 ASP A N 1
ATOM 1489 C CA . ASP A 1 180 ? 41.609 9.454 5.524 1.00 24.34 180 ASP A CA 1
ATOM 1490 C C . ASP A 1 180 ? 41.013 8.128 6.030 1.00 24.34 180 ASP A C 1
ATOM 1492 O O . ASP A 1 180 ? 39.811 8.023 6.281 1.00 24.34 180 ASP A O 1
ATOM 1496 N N . GLU A 1 181 ? 41.854 7.099 6.135 1.00 29.72 181 GLU A N 1
ATOM 1497 C CA . GLU A 1 181 ? 41.568 5.859 6.854 1.00 29.72 181 GLU A CA 1
ATOM 1498 C C . GLU A 1 181 ? 41.933 6.046 8.329 1.00 29.72 181 GLU A C 1
ATOM 1500 O O . GLU A 1 181 ? 43.102 6.030 8.698 1.00 29.72 181 GLU A O 1
ATOM 1505 N N . THR A 1 182 ? 40.934 6.160 9.197 1.00 25.73 182 THR A N 1
ATOM 1506 C CA . THR A 1 182 ? 40.993 5.744 10.609 1.00 25.73 182 THR A CA 1
ATOM 1507 C C . THR A 1 182 ? 39.538 5.548 11.057 1.00 25.73 182 THR A C 1
ATOM 1509 O O . THR A 1 182 ? 38.708 6.414 10.829 1.00 25.73 182 THR A O 1
ATOM 1512 N N . SER A 1 183 ? 39.080 4.445 11.642 1.00 25.75 183 SER A N 1
ATOM 1513 C CA . SER A 1 183 ? 39.741 3.351 12.343 1.00 25.75 183 SER A CA 1
ATOM 1514 C C . SER A 1 183 ? 38.798 2.135 12.368 1.00 25.75 183 SER A C 1
ATOM 1516 O O . SER A 1 183 ? 37.709 2.182 12.933 1.00 25.75 183 SER A O 1
ATOM 1518 N N . MET A 1 184 ? 39.236 1.016 11.794 1.00 26.34 184 MET A N 1
ATOM 1519 C CA . MET A 1 184 ? 38.708 -0.314 12.094 1.00 26.34 184 MET A CA 1
ATOM 1520 C C . MET A 1 184 ? 39.896 -1.220 12.387 1.00 26.34 184 MET A C 1
ATOM 1522 O O . MET A 1 184 ? 40.743 -1.411 11.526 1.00 26.34 184 MET A O 1
ATOM 1526 N N . ASN A 1 185 ? 39.949 -1.746 13.606 1.00 26.08 185 ASN A N 1
ATOM 1527 C CA . ASN A 1 185 ? 40.583 -3.017 13.936 1.00 26.08 185 ASN A CA 1
ATOM 1528 C C . ASN A 1 185 ? 39.941 -3.517 15.229 1.00 26.08 185 ASN A C 1
ATOM 1530 O O . ASN A 1 185 ? 40.105 -2.903 16.279 1.00 26.08 185 ASN A O 1
ATOM 1534 N N . ASP A 1 186 ? 39.113 -4.551 15.101 1.00 26.86 186 ASP A N 1
ATOM 1535 C CA . ASP A 1 186 ? 39.295 -5.837 15.786 1.00 26.86 186 ASP A CA 1
ATOM 1536 C C . ASP A 1 186 ? 38.027 -6.679 15.599 1.00 26.86 186 ASP A C 1
ATOM 1538 O O . ASP A 1 186 ? 37.051 -6.547 16.333 1.00 26.86 186 ASP A O 1
ATOM 1542 N N . ILE A 1 187 ? 38.039 -7.575 14.607 1.00 28.92 187 ILE A N 1
ATOM 1543 C CA . ILE A 1 187 ? 37.120 -8.718 14.578 1.00 28.92 187 ILE A CA 1
ATOM 1544 C C . ILE A 1 187 ? 37.960 -9.975 14.370 1.00 28.92 187 ILE A C 1
ATOM 1546 O O . ILE A 1 187 ? 38.439 -10.275 13.278 1.00 28.92 187 ILE A O 1
ATOM 1550 N N . SER A 1 188 ? 38.154 -10.686 15.478 1.00 28.42 188 SER A N 1
ATOM 1551 C CA . SER A 1 188 ? 38.672 -12.050 15.528 1.00 28.42 188 SER A CA 1
ATOM 1552 C C . SER A 1 188 ? 37.654 -13.016 14.904 1.00 28.42 188 SER A C 1
ATOM 1554 O O . SER A 1 188 ? 36.465 -12.903 15.207 1.00 28.42 188 SER A O 1
ATOM 1556 N N . PRO A 1 189 ? 38.081 -14.010 14.108 1.00 30.08 189 PRO A N 1
ATOM 1557 C CA . PRO A 1 189 ? 37.187 -15.030 13.577 1.00 30.08 189 PRO A CA 1
ATOM 1558 C C . PRO A 1 189 ? 36.887 -16.068 14.663 1.00 30.08 189 PRO A C 1
ATOM 1560 O O . PRO A 1 189 ? 37.811 -16.621 15.257 1.00 30.08 189 PRO A O 1
ATOM 1563 N N . TYR A 1 190 ? 35.611 -16.337 14.928 1.00 32.72 190 TYR A N 1
ATOM 1564 C CA . TYR A 1 190 ? 35.173 -17.424 15.808 1.00 32.72 190 TYR A CA 1
ATOM 1565 C C . TYR A 1 190 ? 33.829 -17.996 15.330 1.00 32.72 190 TYR A C 1
ATOM 1567 O O . TYR A 1 190 ? 33.125 -17.342 14.562 1.00 32.72 190 TYR A O 1
ATOM 1575 N N . PRO A 1 191 ? 33.537 -19.258 15.678 1.00 30.67 191 PRO A N 1
ATOM 1576 C CA . PRO A 1 191 ? 33.480 -20.352 14.717 1.00 30.67 191 PRO A CA 1
ATOM 1577 C C . PRO A 1 191 ? 32.044 -20.784 14.395 1.00 30.67 191 PRO A C 1
ATOM 1579 O O . PRO A 1 191 ? 31.092 -20.366 15.053 1.00 30.67 191 PRO A O 1
ATOM 1582 N N . GLU A 1 192 ? 31.910 -21.637 13.377 1.00 31.22 192 GLU A N 1
ATOM 1583 C CA . GLU A 1 192 ? 30.669 -22.344 13.039 1.00 31.22 192 GLU A CA 1
ATOM 1584 C C . GLU A 1 192 ? 30.021 -22.968 14.287 1.00 31.22 192 GLU A C 1
ATOM 1586 O O . GLU A 1 192 ? 30.705 -23.678 15.031 1.00 31.22 192 GLU A O 1
ATOM 1591 N N . PRO A 1 193 ? 28.714 -22.755 14.526 1.00 31.61 193 PRO A N 1
ATOM 1592 C CA . PRO A 1 193 ? 28.009 -23.510 15.541 1.00 31.61 193 PRO A CA 1
ATOM 1593 C C . PRO A 1 193 ? 27.649 -24.901 15.008 1.00 31.61 193 PRO A C 1
ATOM 1595 O O . PRO A 1 193 ? 27.061 -25.061 13.937 1.00 31.61 193 PRO A O 1
ATOM 1598 N N . GLU A 1 194 ? 28.009 -25.899 15.809 1.00 25.30 194 GLU A N 1
ATOM 1599 C CA . GLU A 1 194 ? 27.623 -27.298 15.679 1.00 25.30 194 GLU A CA 1
ATOM 1600 C C . GLU A 1 194 ? 26.096 -27.482 15.668 1.00 25.30 194 GLU A C 1
ATOM 1602 O O . GLU A 1 194 ? 25.338 -26.809 16.369 1.00 25.30 194 GLU A O 1
ATOM 1607 N N . HIS A 1 195 ? 25.656 -28.461 14.878 1.00 30.67 195 HIS A N 1
ATOM 1608 C CA . HIS A 1 195 ? 24.302 -29.000 14.866 1.00 30.67 195 HIS A CA 1
ATOM 1609 C C . HIS A 1 195 ? 23.918 -29.647 16.201 1.00 30.67 195 HIS A C 1
ATOM 1611 O O . HIS A 1 195 ? 24.590 -30.584 16.608 1.00 30.67 195 HIS A O 1
ATOM 1617 N N . THR A 1 196 ? 22.784 -29.228 16.777 1.00 24.61 196 THR A N 1
ATOM 1618 C CA . THR A 1 196 ? 21.760 -29.986 17.552 1.00 24.61 196 THR A CA 1
ATOM 1619 C C . THR A 1 196 ? 20.829 -28.920 18.164 1.00 24.61 196 THR A C 1
ATOM 1621 O O . THR A 1 196 ? 21.323 -27.892 18.595 1.00 24.61 196 THR A O 1
ATOM 1624 N N . GLU A 1 197 ? 19.497 -28.962 18.184 1.00 25.80 197 GLU A N 1
ATOM 1625 C CA . GLU A 1 197 ? 18.518 -30.043 18.253 1.00 25.80 197 GLU A CA 1
ATOM 1626 C C . GLU A 1 197 ? 17.249 -29.669 17.460 1.00 25.80 197 GLU A C 1
ATOM 1628 O O . GLU A 1 197 ? 16.939 -28.502 17.222 1.00 25.80 197 GLU A O 1
ATOM 1633 N N . ALA A 1 198 ? 16.503 -30.694 17.053 1.00 28.72 198 ALA A N 1
ATOM 1634 C CA . ALA A 1 198 ? 15.207 -30.570 16.409 1.00 28.72 198 ALA A CA 1
ATOM 1635 C C . ALA A 1 198 ? 14.134 -30.084 17.399 1.00 28.72 198 ALA A C 1
ATOM 1637 O O . ALA A 1 198 ? 13.816 -30.782 18.360 1.00 28.72 198 ALA A O 1
ATOM 1638 N N . HIS A 1 199 ? 13.491 -28.955 17.098 1.00 26.41 199 HIS A N 1
ATOM 1639 C CA . HIS A 1 199 ? 12.173 -28.631 17.638 1.00 26.41 199 HIS A CA 1
ATOM 1640 C C . HIS A 1 199 ? 11.140 -28.706 16.519 1.00 26.41 199 HIS A C 1
ATOM 1642 O O . HIS A 1 199 ? 10.892 -27.761 15.777 1.00 26.41 199 HIS A O 1
ATOM 1648 N N . SER A 1 200 ? 10.543 -29.889 16.404 1.00 26.94 200 SER A N 1
ATOM 1649 C CA . SER A 1 200 ? 9.273 -30.099 15.730 1.00 26.94 200 SER A CA 1
ATOM 1650 C C . SER A 1 200 ? 8.177 -29.341 16.481 1.00 26.94 200 SER A C 1
ATOM 1652 O O . SER A 1 200 ? 7.783 -29.759 17.570 1.00 26.94 200 SER A O 1
ATOM 1654 N N . ILE A 1 201 ? 7.658 -28.267 15.895 1.00 25.62 201 ILE A N 1
ATOM 1655 C CA . ILE A 1 201 ? 6.359 -27.715 16.284 1.00 25.62 201 ILE A CA 1
ATOM 1656 C C . ILE A 1 201 ? 5.392 -28.066 15.160 1.00 25.62 201 ILE A C 1
ATOM 1658 O O . ILE A 1 201 ? 5.135 -27.295 14.244 1.00 25.62 201 ILE A O 1
ATOM 1662 N N . ALA A 1 202 ? 4.902 -29.302 15.219 1.00 31.55 202 ALA A N 1
ATOM 1663 C CA . ALA A 1 202 ? 3.600 -29.620 14.669 1.00 31.55 202 ALA A CA 1
ATOM 1664 C C . ALA A 1 202 ? 2.576 -29.133 15.697 1.00 31.55 202 ALA A C 1
ATOM 1666 O O . ALA A 1 202 ? 2.453 -29.719 16.772 1.00 31.55 202 ALA A O 1
ATOM 1667 N N . ALA A 1 203 ? 1.874 -28.050 15.383 1.00 26.58 203 ALA A N 1
ATOM 1668 C CA . ALA A 1 203 ? 0.683 -27.643 16.108 1.00 26.58 203 ALA A CA 1
ATOM 1669 C C . ALA A 1 203 ? -0.314 -27.065 15.101 1.00 26.58 203 ALA A C 1
ATOM 1671 O O . ALA A 1 203 ? -0.268 -25.893 14.742 1.00 26.58 203 ALA A O 1
ATOM 1672 N N . GLU A 1 204 ? -1.210 -27.932 14.627 1.00 32.22 204 GLU A N 1
ATOM 1673 C CA . GLU A 1 204 ? -2.522 -27.523 14.136 1.00 32.22 204 GLU A CA 1
ATOM 1674 C C . GLU A 1 204 ? -3.284 -26.887 15.309 1.00 32.22 204 GLU A C 1
ATOM 1676 O O . GLU A 1 204 ? -4.059 -27.550 16.000 1.00 32.22 204 GLU A O 1
ATOM 1681 N N . GLU A 1 205 ? -3.070 -25.599 15.564 1.00 26.22 205 GLU A N 1
ATOM 1682 C CA . GLU A 1 205 ? -4.009 -24.838 16.378 1.00 26.22 205 GLU A CA 1
ATOM 1683 C C . GLU A 1 205 ? -5.161 -24.381 15.490 1.00 26.22 205 GLU A C 1
ATOM 1685 O O . GLU A 1 205 ? -5.092 -23.421 14.724 1.00 26.22 205 GLU A O 1
ATOM 1690 N N . LYS A 1 206 ? -6.264 -25.126 15.603 1.00 27.48 206 LYS A N 1
ATOM 1691 C CA . LYS A 1 206 ? -7.594 -24.636 15.262 1.00 27.48 206 LYS A CA 1
ATOM 1692 C C . LYS A 1 206 ? -7.787 -23.294 15.959 1.00 27.48 206 LYS A C 1
ATOM 1694 O O . LYS A 1 206 ? -7.927 -23.260 17.180 1.00 27.48 206 LYS A O 1
ATOM 1699 N N . ILE A 1 207 ? -7.838 -22.226 15.170 1.00 29.33 207 ILE A N 1
ATOM 1700 C CA . ILE A 1 207 ? -8.279 -20.900 15.598 1.00 29.33 207 ILE A CA 1
ATOM 1701 C C . ILE A 1 207 ? -9.642 -21.079 16.270 1.00 29.33 207 ILE A C 1
ATOM 1703 O O . ILE A 1 207 ? -10.656 -21.366 15.627 1.00 29.33 207 ILE A O 1
ATOM 1707 N N . SER A 1 208 ? -9.636 -21.001 17.597 1.00 26.20 208 SER A N 1
ATOM 1708 C CA . SER A 1 208 ? -10.850 -20.985 18.392 1.00 26.20 208 SER A CA 1
ATOM 1709 C C . SER A 1 208 ? -11.483 -19.612 18.212 1.00 26.20 208 SER A C 1
ATOM 1711 O O . SER A 1 208 ? -10.950 -18.601 18.653 1.00 26.20 208 SER A O 1
ATOM 1713 N N . ILE A 1 209 ? -12.601 -19.579 17.489 1.00 31.59 209 ILE A N 1
ATOM 1714 C CA . ILE A 1 209 ? -13.462 -18.403 17.407 1.00 31.59 209 ILE A CA 1
ATOM 1715 C C . ILE A 1 209 ? -13.969 -18.164 18.831 1.00 31.59 209 ILE A C 1
ATOM 1717 O O . ILE A 1 209 ? -14.755 -18.958 19.359 1.00 31.59 209 ILE A O 1
ATOM 1721 N N . SER A 1 210 ? -13.467 -17.115 19.477 1.00 31.55 210 SER A N 1
ATOM 1722 C CA . SER A 1 210 ? -13.989 -16.622 20.743 1.00 31.55 210 SER A CA 1
ATOM 1723 C C . SER A 1 210 ? -15.439 -16.187 20.520 1.00 31.55 210 SER A C 1
ATOM 1725 O O . SER A 1 210 ? -15.735 -15.152 19.932 1.00 31.55 210 SER A O 1
ATOM 1727 N N . ASN A 1 211 ? -16.371 -17.030 20.965 1.00 36.28 211 ASN A N 1
ATOM 1728 C CA . ASN A 1 211 ? -17.792 -16.711 21.047 1.00 36.28 211 ASN A CA 1
ATOM 1729 C C . ASN A 1 211 ? -18.025 -15.721 22.200 1.00 36.28 211 ASN A C 1
ATOM 1731 O O . ASN A 1 211 ? -18.547 -16.098 23.250 1.00 36.28 211 ASN A O 1
ATOM 1735 N N . GLU A 1 212 ? -17.649 -14.458 22.014 1.00 36.81 212 GLU A N 1
ATOM 1736 C CA . GLU A 1 212 ? -18.370 -13.373 22.677 1.00 36.81 212 GLU A CA 1
ATOM 1737 C C . GLU A 1 212 ? -19.674 -13.106 21.906 1.00 36.81 212 GLU A C 1
ATOM 1739 O O . GLU A 1 212 ? -19.704 -13.259 20.681 1.00 36.81 212 GLU A O 1
ATOM 1744 N N . PRO A 1 213 ? -20.782 -12.743 22.577 1.00 36.47 213 PRO A N 1
ATOM 1745 C CA . PRO A 1 213 ? -22.016 -12.391 21.890 1.00 36.47 213 PRO A CA 1
ATOM 1746 C C . PRO A 1 213 ? -21.747 -11.135 21.058 1.00 36.47 213 PRO A C 1
ATOM 1748 O O . PRO A 1 213 ? -21.686 -10.030 21.596 1.00 36.47 213 PRO A O 1
ATOM 1751 N N . SER A 1 214 ? -21.538 -11.312 19.752 1.00 49.22 214 SER A N 1
ATOM 1752 C CA . SER A 1 214 ? -21.189 -10.227 18.843 1.00 49.22 214 SER A CA 1
ATOM 1753 C C . SER A 1 214 ? -22.271 -9.156 18.920 1.00 49.22 214 SER A C 1
ATOM 1755 O O . SER A 1 214 ? -23.400 -9.379 18.471 1.00 49.22 214 SER A O 1
ATOM 1757 N N . LYS A 1 215 ? -21.941 -7.992 19.490 1.00 61.59 215 LYS A N 1
ATOM 1758 C CA . LYS A 1 215 ? -22.711 -6.776 19.227 1.00 61.59 215 LYS A CA 1
ATOM 1759 C C . LYS A 1 215 ? -22.813 -6.669 17.712 1.00 61.59 215 LYS A C 1
ATOM 1761 O O . LYS A 1 215 ? -21.790 -6.665 17.031 1.00 61.59 215 LYS A O 1
ATOM 1766 N N . GLU A 1 216 ? -24.036 -6.664 17.201 1.00 84.69 216 GLU A N 1
ATOM 1767 C CA . GLU A 1 216 ? -24.286 -6.558 15.770 1.00 84.69 216 GLU A CA 1
ATOM 1768 C C . GLU A 1 216 ? -23.559 -5.309 15.249 1.00 84.69 216 GLU A C 1
ATOM 1770 O O . GLU A 1 216 ? -23.687 -4.221 15.821 1.00 84.69 216 GLU A O 1
ATOM 1775 N N . HIS A 1 217 ? -22.696 -5.490 14.248 1.00 92.50 217 HIS A N 1
ATOM 1776 C CA . HIS A 1 217 ? -21.876 -4.404 13.728 1.00 92.50 217 HIS A CA 1
ATOM 1777 C C . HIS A 1 217 ? -22.773 -3.335 13.093 1.00 92.50 217 HIS A C 1
ATOM 1779 O O . HIS A 1 217 ? -23.646 -3.648 12.283 1.00 92.50 217 HIS A O 1
ATOM 1785 N N . ILE A 1 218 ? -22.558 -2.071 13.461 1.00 95.06 218 ILE A N 1
ATOM 1786 C CA . ILE A 1 218 ? -23.358 -0.949 12.960 1.00 95.06 218 ILE A CA 1
ATOM 1787 C C . ILE A 1 218 ? -22.591 -0.268 11.834 1.00 95.06 218 ILE A C 1
ATOM 1789 O O . ILE A 1 218 ? -21.527 0.311 12.066 1.00 95.06 218 ILE A O 1
ATOM 1793 N N . LEU A 1 219 ? -23.160 -0.315 10.631 1.00 94.81 219 LEU A N 1
ATOM 1794 C CA . LEU A 1 219 ? -22.565 0.282 9.444 1.00 94.81 219 LEU A CA 1
ATOM 1795 C C . LEU A 1 219 ? -22.612 1.821 9.521 1.00 94.81 219 LEU A C 1
ATOM 1797 O O . LEU A 1 219 ? -23.685 2.379 9.764 1.00 94.81 219 LEU A O 1
ATOM 1801 N N . PRO A 1 220 ? -21.493 2.530 9.291 1.00 95.62 220 PRO A N 1
ATOM 1802 C CA . PRO A 1 220 ? -21.507 3.986 9.210 1.00 95.62 220 PRO A CA 1
ATOM 1803 C C . PRO A 1 220 ? -22.195 4.503 7.942 1.00 95.62 220 PRO A C 1
ATOM 1805 O O . PRO A 1 220 ? -21.937 4.035 6.834 1.00 95.62 220 PRO A O 1
ATOM 1808 N N . GLU A 1 221 ? -22.990 5.559 8.096 1.00 95.12 221 GLU A N 1
ATOM 1809 C CA . GLU A 1 221 ? -23.440 6.394 6.978 1.00 95.12 221 GLU A CA 1
ATOM 1810 C C . GLU A 1 221 ? -22.402 7.478 6.650 1.00 95.12 221 GLU A C 1
ATOM 1812 O O . GLU A 1 221 ? -21.764 8.035 7.550 1.00 95.12 221 GLU A O 1
ATOM 1817 N N . TYR A 1 222 ? -22.275 7.824 5.367 1.00 96.56 222 TYR A N 1
ATOM 1818 C CA . TYR A 1 222 ? -21.414 8.905 4.884 1.00 96.56 222 TYR A CA 1
ATOM 1819 C C . TYR A 1 222 ? -22.098 9.732 3.790 1.00 96.56 222 TYR A C 1
ATOM 1821 O O . TYR A 1 222 ? -22.988 9.254 3.090 1.00 96.56 222 TYR A O 1
ATOM 1829 N N . ASP A 1 223 ? -21.650 10.977 3.621 1.00 96.62 223 ASP A N 1
ATOM 1830 C CA . ASP A 1 223 ? -22.133 11.877 2.571 1.00 96.62 223 ASP A CA 1
ATOM 1831 C C . ASP A 1 223 ? -21.201 11.920 1.353 1.00 96.62 223 ASP A C 1
ATOM 1833 O O . ASP A 1 223 ? -21.648 12.128 0.227 1.00 96.62 223 ASP A O 1
ATOM 1837 N N . ILE A 1 224 ? -19.891 11.795 1.584 1.00 96.25 224 ILE A N 1
ATOM 1838 C CA . ILE A 1 224 ? -18.844 11.945 0.567 1.00 96.25 224 ILE A CA 1
ATOM 1839 C C . ILE A 1 224 ? -17.895 10.757 0.677 1.00 96.25 224 ILE A C 1
ATOM 1841 O O . ILE A 1 224 ? -17.404 10.483 1.766 1.00 96.25 224 ILE A O 1
ATOM 1845 N N . LEU A 1 225 ? -17.603 10.097 -0.445 1.00 96.19 225 LEU A N 1
ATOM 1846 C CA . LEU A 1 225 ? -16.575 9.062 -0.548 1.00 96.19 225 LEU A CA 1
ATOM 1847 C C . LEU A 1 225 ? -15.373 9.603 -1.330 1.00 96.19 225 LEU A C 1
ATOM 1849 O O . LEU A 1 225 ? -15.531 10.144 -2.424 1.00 96.19 225 LEU A O 1
ATOM 1853 N N . ILE A 1 226 ? -14.177 9.461 -0.766 1.00 94.75 226 ILE A N 1
ATOM 1854 C CA . ILE A 1 226 ? -12.900 9.820 -1.392 1.00 94.75 226 ILE A CA 1
ATOM 1855 C C . ILE A 1 226 ? -12.191 8.541 -1.843 1.00 94.75 226 ILE A C 1
ATOM 1857 O O . ILE A 1 226 ? -12.232 7.537 -1.144 1.00 94.75 226 ILE A O 1
ATOM 1861 N N . GLY A 1 227 ? -11.518 8.581 -2.994 1.00 90.44 227 GLY A N 1
ATOM 1862 C CA . GLY A 1 227 ? -10.706 7.468 -3.510 1.00 90.44 227 GLY A CA 1
ATOM 1863 C C . GLY A 1 227 ? -11.419 6.600 -4.548 1.00 90.44 227 GLY A C 1
ATOM 1864 O O . GLY A 1 227 ? -10.759 5.979 -5.375 1.00 90.44 227 GLY A O 1
ATOM 1865 N N . LYS A 1 228 ? -12.757 6.631 -4.597 1.00 88.69 228 LYS A N 1
ATOM 1866 C CA . LYS A 1 228 ? -13.556 5.863 -5.562 1.00 88.69 228 LYS A CA 1
ATOM 1867 C C . LYS A 1 228 ? -14.836 6.605 -5.949 1.00 88.69 228 LYS A C 1
ATOM 1869 O O . LYS A 1 228 ? -15.408 7.324 -5.136 1.00 88.69 228 LYS A O 1
ATOM 1874 N N . THR A 1 229 ? -15.284 6.440 -7.195 1.00 86.00 229 THR A N 1
ATOM 1875 C CA . THR A 1 229 ? -16.540 7.028 -7.712 1.00 86.00 229 THR A CA 1
ATOM 1876 C C . THR A 1 229 ? -17.713 6.046 -7.730 1.00 86.00 229 THR A C 1
ATOM 1878 O O . THR A 1 229 ? -18.860 6.461 -7.882 1.00 86.00 229 THR A O 1
ATOM 1881 N N . SER A 1 230 ? -17.442 4.751 -7.576 1.00 89.12 230 SER A N 1
ATOM 1882 C CA . SER A 1 230 ? -18.439 3.696 -7.400 1.00 89.12 230 SER A CA 1
ATOM 1883 C C . SER A 1 230 ? -18.618 3.360 -5.913 1.00 89.12 230 SER A C 1
ATOM 1885 O O . SER A 1 230 ? -17.792 3.772 -5.095 1.00 89.12 230 SER A O 1
ATOM 1887 N N . PRO A 1 231 ? -19.644 2.571 -5.544 1.00 90.19 231 PRO A N 1
ATOM 1888 C CA . PRO A 1 231 ? -19.738 2.002 -4.204 1.00 90.19 231 PRO A CA 1
ATOM 1889 C C . PRO A 1 231 ? -18.450 1.273 -3.795 1.00 90.19 231 PRO A C 1
ATOM 1891 O O . PRO A 1 231 ? -17.772 0.672 -4.637 1.00 90.19 231 PRO A O 1
ATOM 1894 N N . SER A 1 232 ? -18.130 1.356 -2.505 1.00 94.44 232 SER A N 1
ATOM 1895 C CA . SER A 1 232 ? -16.958 0.740 -1.891 1.00 94.44 232 SER A CA 1
ATOM 1896 C C . SER A 1 232 ? -17.369 -0.454 -1.035 1.00 94.44 232 SER A C 1
ATOM 1898 O O . SER A 1 232 ? -18.322 -0.362 -0.263 1.00 94.44 232 SER A O 1
ATOM 1900 N N . GLU A 1 233 ? -16.647 -1.565 -1.173 1.00 94.50 233 GLU A N 1
ATOM 1901 C CA . GLU A 1 233 ? -16.851 -2.780 -0.371 1.00 94.50 233 GLU A CA 1
ATOM 1902 C C . GLU A 1 233 ? -16.140 -2.706 0.990 1.00 94.50 233 GLU A C 1
ATOM 1904 O O . GLU A 1 233 ? -16.478 -3.453 1.904 1.00 94.50 233 GLU A O 1
ATOM 1909 N N . GLN A 1 234 ? -15.179 -1.788 1.133 1.00 96.81 234 GLN A N 1
ATOM 1910 C CA . GLN A 1 234 ? -14.403 -1.558 2.347 1.00 96.81 234 GLN A CA 1
ATOM 1911 C C . GLN A 1 234 ? -14.054 -0.072 2.444 1.00 96.81 234 GLN A C 1
ATOM 1913 O O . GLN A 1 234 ? -13.359 0.465 1.583 1.00 96.81 234 GLN A O 1
ATOM 1918 N N . PHE A 1 235 ? -14.509 0.601 3.497 1.00 97.75 235 PHE A N 1
ATOM 1919 C CA . PHE A 1 235 ? -14.305 2.040 3.678 1.00 97.75 235 PHE A CA 1
ATOM 1920 C C . PHE A 1 235 ? -14.282 2.418 5.159 1.00 97.75 235 PHE A C 1
ATOM 1922 O O . PHE A 1 235 ? -14.751 1.659 6.005 1.00 97.75 235 PHE A O 1
ATOM 1929 N N . GLY A 1 236 ? -13.792 3.618 5.474 1.00 97.56 236 GLY A N 1
ATOM 1930 C CA . GLY A 1 236 ? -13.824 4.169 6.831 1.00 97.56 236 GLY A CA 1
ATOM 1931 C C . GLY A 1 236 ? -14.108 5.670 6.871 1.00 97.56 236 GLY A C 1
ATOM 1932 O O . GLY A 1 236 ? -13.840 6.383 5.906 1.00 97.56 236 GLY A O 1
ATOM 1933 N N . ILE A 1 237 ? -14.680 6.160 7.973 1.00 97.75 237 ILE A N 1
ATOM 1934 C CA . ILE A 1 237 ? -15.009 7.574 8.195 1.00 97.75 237 ILE A CA 1
ATOM 1935 C C . ILE A 1 237 ? -13.760 8.346 8.620 1.00 97.75 237 ILE A C 1
ATOM 1937 O O . ILE A 1 237 ? -13.328 8.269 9.764 1.00 97.75 237 ILE A O 1
ATOM 1941 N N . LEU A 1 238 ? -13.215 9.152 7.711 1.00 95.25 238 LEU A N 1
ATOM 1942 C CA . LEU A 1 238 ? -12.027 9.969 7.956 1.00 95.25 238 LEU A CA 1
ATOM 1943 C C . LEU A 1 238 ? -12.329 11.192 8.835 1.00 95.25 238 LEU A C 1
ATOM 1945 O O . LEU A 1 238 ? -11.478 11.648 9.596 1.00 95.25 238 LEU A O 1
ATOM 1949 N N . GLY A 1 239 ? -13.534 11.752 8.711 1.00 94.88 239 GLY A N 1
ATOM 1950 C CA . GLY A 1 239 ? -13.955 12.885 9.524 1.00 94.88 239 GLY A CA 1
ATOM 1951 C C . GLY A 1 239 ? -15.172 13.624 8.978 1.00 94.88 239 GLY A C 1
ATOM 1952 O O . GLY A 1 239 ? -15.982 13.072 8.234 1.00 94.88 239 GLY A O 1
ATOM 1953 N N . GLU A 1 240 ? -15.287 14.899 9.342 1.00 95.00 240 GLU A N 1
ATOM 1954 C CA . GLU A 1 240 ? -16.386 15.781 8.946 1.00 95.00 240 GLU A CA 1
ATOM 1955 C C . GLU A 1 240 ? -15.871 17.029 8.226 1.00 95.00 240 GLU A C 1
ATOM 1957 O O . GLU A 1 240 ? -14.842 17.606 8.586 1.00 95.00 240 GLU A O 1
ATOM 1962 N N . SER A 1 241 ? -16.625 17.491 7.231 1.00 93.94 241 SER A N 1
ATOM 1963 C CA . SER A 1 241 ? -16.392 18.798 6.619 1.00 93.94 241 SER A CA 1
ATOM 1964 C C . SER A 1 241 ? -16.844 19.945 7.534 1.00 93.94 241 SER A C 1
ATOM 1966 O O . SER A 1 241 ? -17.590 19.757 8.495 1.00 93.94 241 SER A O 1
ATOM 1968 N N . ILE A 1 242 ? -16.482 21.180 7.173 1.00 93.62 242 ILE A N 1
ATOM 1969 C CA . ILE A 1 242 ? -16.963 22.404 7.847 1.00 93.62 242 ILE A CA 1
ATOM 1970 C C . ILE A 1 242 ? -18.503 22.507 7.805 1.00 93.62 242 ILE A C 1
ATOM 1972 O O . ILE A 1 242 ? -19.109 23.123 8.678 1.00 93.62 242 ILE A O 1
ATOM 1976 N N . LEU A 1 243 ? -19.142 21.873 6.815 1.00 94.56 243 LEU A N 1
ATOM 1977 C CA . LEU A 1 243 ? -20.598 21.801 6.662 1.00 94.56 243 LEU A CA 1
ATOM 1978 C C . LEU A 1 243 ? -21.208 20.549 7.321 1.00 94.56 243 LEU A C 1
ATOM 1980 O O . LEU A 1 243 ? -22.332 20.186 6.985 1.00 94.56 243 LEU A O 1
ATOM 1984 N N . GLN A 1 244 ? -20.472 19.878 8.216 1.00 92.25 244 GLN A N 1
ATOM 1985 C CA . GLN A 1 244 ? -20.900 18.668 8.938 1.00 92.25 244 GLN A CA 1
ATOM 1986 C C . GLN A 1 244 ? -21.280 17.503 8.014 1.00 92.25 244 GLN A C 1
ATOM 1988 O O . GLN A 1 244 ? -22.142 16.690 8.333 1.00 92.25 244 GLN A O 1
ATOM 1993 N N . LYS A 1 245 ? -20.637 17.426 6.845 1.00 95.75 245 LYS A N 1
ATOM 1994 C CA . LYS A 1 245 ? -20.767 16.275 5.946 1.00 95.75 245 LYS A CA 1
ATOM 1995 C C . LYS A 1 245 ? -19.769 15.203 6.345 1.00 95.75 245 LYS A C 1
ATOM 1997 O O . LYS A 1 245 ? -18.585 15.523 6.455 1.00 95.75 245 LYS A O 1
ATOM 2002 N N . LYS A 1 246 ? -20.230 13.966 6.535 1.00 96.19 246 LYS A N 1
ATOM 2003 C CA . LYS A 1 246 ? -19.373 12.821 6.860 1.00 96.19 246 LYS A CA 1
ATOM 2004 C C . LYS A 1 246 ? -18.580 12.400 5.631 1.00 96.19 246 LYS A C 1
ATOM 2006 O O . LYS A 1 246 ? -19.150 12.138 4.569 1.00 96.19 246 LYS A O 1
ATOM 2011 N N . ILE A 1 247 ? -17.265 12.349 5.788 1.00 97.19 247 ILE A N 1
ATOM 2012 C CA . ILE A 1 247 ? -16.316 12.025 4.731 1.00 97.19 247 ILE A CA 1
ATOM 2013 C C . ILE A 1 247 ? -15.780 10.620 4.989 1.00 97.19 247 ILE A C 1
ATOM 2015 O O . ILE A 1 247 ? -15.103 10.386 5.989 1.00 97.19 247 ILE A O 1
ATOM 2019 N N . ALA A 1 248 ? -16.069 9.705 4.071 1.00 97.31 248 ALA A N 1
ATOM 2020 C CA . ALA A 1 248 ? -15.492 8.375 4.009 1.00 97.31 248 ALA A CA 1
ATOM 2021 C C . ALA A 1 248 ? -14.307 8.333 3.037 1.00 97.31 248 ALA A C 1
ATOM 2023 O O . ALA A 1 248 ? -14.265 9.071 2.048 1.00 97.31 248 ALA A O 1
ATOM 2024 N N . ILE A 1 249 ? -13.366 7.432 3.295 1.00 97.12 249 ILE A N 1
ATOM 2025 C CA . ILE A 1 249 ? -12.289 7.059 2.380 1.00 97.12 249 ILE A CA 1
ATOM 2026 C C . ILE A 1 249 ? -12.484 5.608 1.939 1.00 97.12 249 ILE A C 1
ATOM 2028 O O . ILE A 1 249 ? -12.742 4.734 2.767 1.00 97.12 249 ILE A O 1
ATOM 2032 N N . ASP A 1 250 ? -12.387 5.367 0.633 1.00 96.69 250 ASP A N 1
ATOM 2033 C CA . ASP A 1 250 ? -12.329 4.024 0.071 1.00 96.69 250 ASP A CA 1
ATOM 2034 C C . ASP A 1 250 ? -11.030 3.342 0.495 1.00 96.69 250 ASP A C 1
ATOM 2036 O O . ASP A 1 250 ? -9.946 3.904 0.359 1.00 96.69 250 ASP A O 1
ATOM 2040 N N . LEU A 1 251 ? -11.159 2.117 0.988 1.00 95.81 251 LEU A N 1
ATOM 2041 C CA . LEU A 1 251 ? -10.058 1.252 1.399 1.00 95.81 251 LEU A CA 1
ATOM 2042 C C . LEU A 1 251 ? -10.162 -0.121 0.711 1.00 95.81 251 LEU A C 1
ATOM 2044 O O . LEU A 1 251 ? -9.530 -1.075 1.151 1.00 95.81 251 LEU A O 1
ATOM 2048 N N . SER A 1 252 ? -10.971 -0.219 -0.354 1.00 91.81 252 SER A N 1
ATOM 2049 C CA . SER A 1 252 ? -11.158 -1.444 -1.142 1.00 91.81 252 SER A CA 1
ATOM 2050 C C . SER A 1 252 ? -10.159 -1.560 -2.293 1.00 91.81 252 SER A C 1
ATOM 2052 O O . SER A 1 252 ? -9.834 -2.663 -2.726 1.00 91.81 252 SER A O 1
ATOM 2054 N N . GLU A 1 253 ? -9.652 -0.429 -2.784 1.00 85.56 253 GLU A N 1
ATOM 2055 C CA . GLU A 1 253 ? -8.678 -0.371 -3.871 1.00 85.56 253 GLU A CA 1
ATOM 2056 C C . GLU A 1 253 ? -7.252 -0.097 -3.361 1.00 85.56 253 GLU A C 1
ATOM 2058 O O . GLU A 1 253 ? -6.999 0.217 -2.194 1.00 85.56 253 GLU A O 1
ATOM 2063 N N . THR A 1 254 ? -6.278 -0.177 -4.270 1.00 86.12 254 THR A N 1
ATOM 2064 C CA . THR A 1 254 ? -4.895 0.216 -3.977 1.00 86.12 254 THR A CA 1
ATOM 2065 C C . THR A 1 254 ? -4.778 1.736 -3.881 1.00 86.12 254 THR A C 1
ATOM 2067 O O . THR A 1 254 ? -4.765 2.434 -4.896 1.00 86.12 254 THR A O 1
ATOM 2070 N N . ASN A 1 255 ? -4.653 2.242 -2.655 1.00 86.69 255 ASN A N 1
ATOM 2071 C CA . ASN A 1 255 ? -4.534 3.667 -2.370 1.00 86.69 255 ASN A CA 1
ATOM 2072 C C . ASN A 1 255 ? -3.081 4.071 -2.080 1.00 86.69 255 ASN A C 1
ATOM 2074 O O . ASN A 1 255 ? -2.410 3.459 -1.252 1.00 86.69 255 ASN A O 1
ATOM 2078 N N . THR A 1 256 ? -2.625 5.161 -2.704 1.00 90.25 256 THR A N 1
ATOM 2079 C CA . THR A 1 256 ? -1.373 5.844 -2.340 1.00 90.25 256 THR A CA 1
ATOM 2080 C C . THR A 1 256 ? -1.717 7.152 -1.640 1.00 90.25 256 THR A C 1
ATOM 2082 O O . THR A 1 256 ? -2.227 8.078 -2.269 1.00 90.25 256 THR A O 1
ATOM 2085 N N . ILE A 1 257 ? -1.437 7.238 -0.340 1.00 90.31 257 ILE A N 1
ATOM 2086 C CA . ILE A 1 257 ? -1.786 8.390 0.501 1.00 90.31 257 ILE A CA 1
ATOM 2087 C C . ILE A 1 257 ? -0.502 9.101 0.929 1.00 90.31 257 ILE A C 1
ATOM 2089 O O . ILE A 1 257 ? 0.437 8.477 1.416 1.00 90.31 257 ILE A O 1
ATOM 2093 N N . SER A 1 258 ? -0.449 10.420 0.754 1.00 91.25 258 SER A N 1
ATOM 2094 C CA . SER A 1 258 ? 0.651 11.262 1.234 1.00 91.25 258 SER A CA 1
ATOM 2095 C C . SER A 1 258 ? 0.103 12.344 2.156 1.00 91.25 258 SER A C 1
ATOM 2097 O O . SER A 1 258 ? -0.790 13.097 1.771 1.00 91.25 258 SER A O 1
ATOM 2099 N N . LEU A 1 259 ? 0.631 12.418 3.379 1.00 90.75 259 LEU A N 1
ATOM 2100 C CA . LEU A 1 259 ? 0.175 13.348 4.412 1.00 90.75 259 LEU A CA 1
ATOM 2101 C C . LEU A 1 259 ? 1.245 14.404 4.681 1.00 90.75 259 LEU A C 1
ATOM 2103 O O . LEU A 1 259 ? 2.356 14.093 5.106 1.00 90.75 259 LEU A O 1
ATOM 2107 N N . PHE A 1 260 ? 0.884 15.669 4.481 1.00 91.75 260 PHE A N 1
ATOM 2108 C CA . PHE A 1 260 ? 1.773 16.815 4.664 1.00 91.75 260 PHE A CA 1
ATOM 2109 C C . PHE A 1 260 ? 1.224 17.743 5.745 1.00 91.75 260 PHE A C 1
ATOM 2111 O O . PHE A 1 260 ? 0.016 17.932 5.862 1.00 91.75 260 PHE A O 1
ATOM 2118 N N . GLY A 1 261 ? 2.107 18.341 6.543 1.00 88.25 261 GLY A N 1
ATOM 2119 C CA . GLY A 1 261 ? 1.700 19.251 7.610 1.00 88.25 261 GLY A CA 1
ATOM 2120 C C . GLY A 1 261 ? 2.782 19.475 8.658 1.00 88.25 261 GLY A C 1
ATOM 2121 O O . GLY A 1 261 ? 3.756 18.724 8.746 1.00 88.25 261 GLY A O 1
ATOM 2122 N N . VAL A 1 262 ? 2.583 20.495 9.489 1.00 88.50 262 VAL A N 1
ATOM 2123 C CA . VAL A 1 262 ? 3.489 20.848 10.593 1.00 88.50 262 VAL A CA 1
ATOM 2124 C C . VAL A 1 262 ? 3.494 19.785 11.702 1.00 88.50 262 VAL A C 1
ATOM 2126 O O . VAL A 1 262 ? 2.643 18.886 11.739 1.00 88.50 262 VAL A O 1
ATOM 2129 N N . GLN A 1 263 ? 4.476 19.848 12.604 1.00 81.81 263 GLN A N 1
ATOM 2130 C CA . GLN A 1 263 ? 4.500 19.010 13.807 1.00 81.81 263 GLN A CA 1
ATOM 2131 C C . GLN A 1 263 ? 3.240 19.261 14.650 1.00 81.81 263 GLN A C 1
ATOM 2133 O O . GLN A 1 263 ? 2.779 20.395 14.761 1.00 81.81 263 GLN A O 1
ATOM 2138 N N . GLY A 1 264 ? 2.640 18.194 15.183 1.00 83.12 264 GLY A N 1
ATOM 2139 C CA . GLY A 1 264 ? 1.361 18.272 15.900 1.00 83.12 264 GLY A CA 1
ATOM 2140 C C . GLY A 1 264 ? 0.124 18.446 15.006 1.00 83.12 264 GLY A C 1
ATOM 2141 O O . GLY A 1 264 ? -0.988 18.469 15.515 1.00 83.12 264 GLY A O 1
ATOM 2142 N N . GLY A 1 265 ? 0.276 18.510 13.677 1.00 86.38 265 GLY A N 1
ATOM 2143 C CA . GLY A 1 265 ? -0.842 18.658 12.733 1.00 86.38 265 GLY A CA 1
ATOM 2144 C C . GLY A 1 265 ? -1.720 17.413 12.532 1.00 86.38 265 GLY A C 1
ATOM 2145 O O . GLY A 1 265 ? -2.497 17.386 11.587 1.00 86.38 265 GLY A O 1
ATOM 2146 N N . GLY A 1 266 ? -1.572 16.366 13.353 1.00 87.56 266 GLY A N 1
ATOM 2147 C CA . GLY A 1 266 ? -2.404 15.155 13.282 1.00 87.56 266 GLY A CA 1
ATOM 2148 C C . GLY A 1 266 ? -2.045 14.157 12.172 1.00 87.56 266 GLY A C 1
ATOM 2149 O O . GLY A 1 266 ? -2.842 13.272 11.877 1.00 87.56 266 GLY A O 1
ATOM 2150 N N . LYS A 1 267 ? -0.856 14.262 11.559 1.00 89.75 267 LYS A N 1
ATOM 2151 C CA . LYS A 1 267 ? -0.409 13.340 10.493 1.00 89.75 267 LYS A CA 1
ATOM 2152 C C . LYS A 1 267 ? -0.355 11.888 10.970 1.00 89.75 267 LYS A C 1
ATOM 2154 O O . LYS A 1 267 ? -1.017 11.039 10.388 1.00 89.75 267 LYS A O 1
ATOM 2159 N N . SER A 1 268 ? 0.390 11.627 12.045 1.00 86.00 268 SER A N 1
ATOM 2160 C CA . SER A 1 268 ? 0.533 10.290 12.629 1.00 86.00 268 SER A CA 1
ATOM 2161 C C . SER A 1 268 ? -0.812 9.724 13.079 1.00 86.00 268 SER A C 1
ATOM 2163 O O . SER A 1 268 ? -1.104 8.568 12.806 1.00 86.00 268 SER A O 1
ATOM 2165 N N . TYR A 1 269 ? -1.675 10.570 13.653 1.00 87.81 269 TYR A N 1
ATOM 2166 C CA . TYR A 1 269 ? -3.040 10.198 14.035 1.00 87.81 269 TYR A CA 1
ATOM 2167 C C . TYR A 1 269 ? -3.866 9.792 12.811 1.00 87.81 269 TYR A C 1
ATOM 2169 O O . TYR A 1 269 ? -4.543 8.779 12.850 1.00 87.81 269 TYR A O 1
ATOM 2177 N N . THR A 1 270 ? -3.760 10.524 11.698 1.00 91.25 270 THR A N 1
ATOM 2178 C CA . THR A 1 270 ? -4.467 10.177 10.454 1.00 91.25 270 THR A CA 1
ATOM 2179 C C . THR A 1 270 ? -3.993 8.835 9.892 1.00 91.25 270 THR A C 1
ATOM 2181 O O . THR A 1 270 ? -4.819 8.025 9.484 1.00 91.25 270 THR A O 1
ATOM 2184 N N . ILE A 1 271 ? -2.677 8.575 9.900 1.00 90.81 271 ILE A N 1
ATOM 2185 C CA . ILE A 1 271 ? -2.128 7.260 9.524 1.00 90.81 271 ILE A CA 1
ATOM 2186 C C . ILE A 1 271 ? -2.674 6.189 10.461 1.00 90.81 271 ILE A C 1
ATOM 2188 O O . ILE A 1 271 ? -3.144 5.163 9.988 1.00 90.81 271 ILE A O 1
ATOM 2192 N N . GLY A 1 272 ? -2.642 6.440 11.771 1.00 90.25 272 GLY A N 1
ATOM 2193 C CA . GLY A 1 272 ? -3.104 5.496 12.778 1.00 90.25 272 GLY A CA 1
ATOM 2194 C C . GLY A 1 272 ? -4.573 5.129 12.602 1.00 90.25 272 GLY A C 1
ATOM 2195 O O . GLY A 1 272 ? -4.900 3.954 12.529 1.00 90.25 272 GLY A O 1
ATOM 2196 N N . THR A 1 273 ? -5.429 6.128 12.399 1.00 91.81 273 THR A N 1
ATOM 2197 C CA . THR A 1 273 ? -6.856 5.945 12.130 1.00 91.81 273 THR A CA 1
ATOM 2198 C C . THR A 1 273 ? -7.111 5.142 10.853 1.00 91.81 273 THR A C 1
ATOM 2200 O O . THR A 1 273 ? -7.941 4.238 10.856 1.00 91.81 273 THR A O 1
ATOM 2203 N N . ILE A 1 274 ? -6.393 5.418 9.757 1.00 94.25 274 ILE A N 1
ATOM 2204 C CA . ILE A 1 274 ? -6.534 4.630 8.521 1.00 94.25 274 ILE A CA 1
ATOM 2205 C C . ILE A 1 274 ? -6.050 3.190 8.741 1.00 94.25 274 ILE A C 1
ATOM 2207 O O . ILE A 1 274 ? -6.707 2.256 8.284 1.00 94.25 274 ILE A O 1
ATOM 2211 N N . SER A 1 275 ? -4.943 3.000 9.466 1.00 93.06 275 SER A N 1
ATOM 2212 C CA . SER A 1 275 ? -4.444 1.675 9.844 1.00 93.06 275 SER A CA 1
ATOM 2213 C C . SER A 1 275 ? -5.484 0.910 10.664 1.00 93.06 275 SER A C 1
ATOM 2215 O O . SER A 1 275 ? -5.832 -0.210 10.315 1.00 93.06 275 SER A O 1
ATOM 2217 N N . GLU A 1 276 ? -6.066 1.515 11.696 1.00 93.56 276 GLU A N 1
ATOM 2218 C CA . GLU A 1 276 ? -7.135 0.902 12.492 1.00 93.56 276 GLU A CA 1
ATOM 2219 C C . GLU A 1 276 ? -8.326 0.481 11.618 1.00 93.56 276 GLU A C 1
ATOM 2221 O O . GLU A 1 276 ? -8.801 -0.648 11.738 1.00 93.56 276 GLU A O 1
ATOM 2226 N N . MET A 1 277 ? -8.752 1.329 10.671 1.00 95.19 277 MET A N 1
ATOM 2227 C CA . MET A 1 277 ? -9.864 1.039 9.753 1.00 95.19 277 MET A CA 1
ATOM 2228 C C . MET A 1 277 ? -9.623 -0.156 8.825 1.00 95.19 277 MET A C 1
ATOM 2230 O O . MET A 1 277 ? -10.594 -0.730 8.327 1.00 95.19 277 MET A O 1
ATOM 2234 N N . VAL A 1 278 ? -8.366 -0.517 8.558 1.00 94.94 278 VAL A N 1
ATOM 2235 C CA . VAL A 1 278 ? -8.029 -1.702 7.754 1.00 94.94 278 VAL A CA 1
ATOM 2236 C C . VAL A 1 278 ? -7.667 -2.920 8.602 1.00 94.94 278 VAL A C 1
ATOM 2238 O O . VAL A 1 278 ? -7.713 -4.038 8.096 1.00 94.94 278 VAL A O 1
ATOM 2241 N N . LEU A 1 279 ? -7.327 -2.725 9.878 1.00 95.12 279 LEU A N 1
ATOM 2242 C CA . LEU A 1 279 ? -6.904 -3.788 10.793 1.00 95.12 279 LEU A CA 1
ATOM 2243 C C . LEU A 1 279 ? -8.061 -4.357 11.627 1.00 95.12 279 LEU A C 1
ATOM 2245 O O . LEU A 1 279 ? -8.064 -5.548 11.925 1.00 95.12 279 LEU A O 1
ATOM 2249 N N . LYS A 1 280 ? -9.047 -3.540 12.024 1.00 95.06 280 LYS A N 1
ATOM 2250 C CA . LYS A 1 280 ? -10.138 -3.966 12.918 1.00 95.06 280 LYS A CA 1
ATOM 2251 C C . LYS A 1 280 ? -11.471 -3.318 12.548 1.00 95.06 280 LYS A C 1
ATOM 2253 O O . LYS A 1 280 ? -11.536 -2.217 12.005 1.00 95.06 280 LYS A O 1
ATOM 2258 N N . GLN A 1 281 ? -12.562 -4.035 12.809 1.00 95.25 281 GLN A N 1
ATOM 2259 C CA . GLN A 1 281 ? -13.920 -3.576 12.531 1.00 95.25 281 GLN A CA 1
ATOM 2260 C C . GLN A 1 281 ? -14.467 -2.777 13.726 1.00 95.25 281 GLN A C 1
ATOM 2262 O O . GLN A 1 281 ? -14.636 -3.314 14.817 1.00 95.25 281 GLN A O 1
ATOM 2267 N N . PHE A 1 282 ? -14.807 -1.512 13.492 1.00 95.25 282 PHE A N 1
ATOM 2268 C CA . PHE A 1 282 ? -15.356 -0.562 14.456 1.00 95.25 282 PHE A CA 1
ATOM 2269 C C . PHE A 1 282 ? -16.755 -0.099 14.028 1.00 95.25 282 PHE A C 1
ATOM 2271 O O . PHE A 1 282 ? -16.943 0.514 12.972 1.00 95.25 282 PHE A O 1
ATOM 2278 N N . SER A 1 283 ? -17.757 -0.357 14.870 1.00 95.88 283 SER A N 1
ATOM 2279 C CA . SER A 1 283 ? -19.123 0.134 14.646 1.00 95.88 283 SER A CA 1
ATOM 2280 C C . SER A 1 283 ? -19.159 1.660 14.531 1.00 95.88 283 SER A C 1
ATOM 2282 O O . SER A 1 283 ? -18.511 2.367 15.301 1.00 95.88 283 SER A O 1
ATOM 2284 N N . ASN A 1 284 ? -19.950 2.157 13.580 1.00 96.19 284 ASN A N 1
ATOM 2285 C CA . ASN A 1 284 ? -20.075 3.570 13.212 1.00 96.19 284 ASN A CA 1
ATOM 2286 C C . ASN A 1 284 ? -18.814 4.231 12.618 1.00 96.19 284 ASN A C 1
ATOM 2288 O O . ASN A 1 284 ? -18.848 5.437 12.363 1.00 96.19 284 ASN A O 1
ATOM 2292 N N . ILE A 1 285 ? -17.736 3.482 12.351 1.00 97.25 285 ILE A N 1
ATOM 2293 C CA . ILE A 1 285 ? -16.485 4.034 11.802 1.00 97.25 285 ILE A CA 1
ATOM 2294 C C . ILE A 1 285 ? -16.103 3.414 10.465 1.00 97.25 285 ILE A C 1
ATOM 2296 O O . ILE A 1 285 ? -15.784 4.160 9.547 1.00 97.25 285 ILE A O 1
ATOM 2300 N N . ASN A 1 286 ? -16.131 2.093 10.308 1.00 97.69 286 ASN A N 1
ATOM 2301 C CA . ASN A 1 286 ? -15.724 1.453 9.055 1.00 97.69 286 ASN A CA 1
ATOM 2302 C C . ASN A 1 286 ? -16.631 0.290 8.656 1.00 97.69 286 ASN A C 1
ATOM 2304 O O . ASN A 1 286 ? -17.423 -0.203 9.451 1.00 97.69 286 ASN A O 1
ATOM 2308 N N . LEU A 1 287 ? -16.485 -0.140 7.408 1.00 97.38 287 LEU A N 1
ATOM 2309 C CA . LEU A 1 287 ? -16.902 -1.436 6.887 1.00 97.38 287 LEU A CA 1
ATOM 2310 C C . LEU A 1 287 ? -15.626 -2.187 6.505 1.00 97.38 287 LEU A C 1
ATOM 2312 O O . LEU A 1 287 ? -14.883 -1.707 5.650 1.00 97.38 287 LEU A O 1
ATOM 2316 N N . LEU A 1 288 ? -15.380 -3.335 7.130 1.00 96.00 288 LEU A N 1
ATOM 2317 C CA . LEU A 1 288 ? -14.184 -4.148 6.943 1.00 96.00 288 LEU A CA 1
ATOM 2318 C C . LEU A 1 288 ? -14.588 -5.615 6.725 1.00 96.00 288 LEU A C 1
ATOM 2320 O O . LEU A 1 288 ? -14.857 -6.322 7.696 1.00 96.00 288 LEU A O 1
ATOM 2324 N N . PRO A 1 289 ? -14.620 -6.100 5.469 1.00 92.81 289 PRO A N 1
ATOM 2325 C CA . PRO A 1 289 ? -14.978 -7.488 5.169 1.00 92.81 289 PRO A CA 1
ATOM 2326 C C . PRO A 1 289 ? -14.054 -8.510 5.841 1.00 92.81 289 PRO A C 1
ATOM 2328 O O . PRO A 1 289 ? -14.506 -9.555 6.308 1.00 92.81 289 PRO A O 1
ATOM 2331 N N . SER A 1 290 ? -12.757 -8.199 5.892 1.00 91.06 290 SER A N 1
ATOM 2332 C CA . SER A 1 290 ? -11.730 -9.002 6.552 1.00 91.06 290 SER A CA 1
ATOM 2333 C C . SER A 1 290 ? -10.556 -8.116 6.979 1.00 91.06 290 SER A C 1
ATOM 2335 O O . SER A 1 290 ? -10.152 -7.271 6.177 1.00 91.06 290 SER A O 1
ATOM 2337 N N . PRO A 1 291 ? -9.970 -8.320 8.174 1.00 92.44 291 PRO A N 1
ATOM 2338 C CA . PRO A 1 291 ? -8.738 -7.649 8.584 1.00 92.44 291 PRO A CA 1
ATOM 2339 C C . PRO A 1 291 ? -7.616 -7.781 7.553 1.00 92.44 291 PRO A C 1
ATOM 2341 O O . PRO A 1 291 ? -7.355 -8.874 7.048 1.00 92.44 291 PRO A O 1
ATOM 2344 N N . LEU A 1 292 ? -6.946 -6.670 7.253 1.00 92.00 292 LEU A N 1
ATOM 2345 C CA . LEU A 1 292 ? -5.716 -6.659 6.464 1.00 92.00 292 LEU A CA 1
ATOM 2346 C C . LEU A 1 292 ? -4.495 -6.820 7.376 1.00 92.00 292 LEU A C 1
ATOM 2348 O O . LEU A 1 292 ? -4.570 -6.610 8.583 1.00 92.00 292 LEU A O 1
ATOM 2352 N N . ALA A 1 293 ? -3.347 -7.152 6.787 1.00 90.25 293 ALA A N 1
ATOM 2353 C CA . ALA A 1 293 ? -2.060 -7.061 7.468 1.00 90.25 293 ALA A CA 1
ATOM 2354 C C . ALA A 1 293 ? -1.449 -5.671 7.237 1.00 90.25 293 ALA A C 1
ATOM 2356 O O . ALA A 1 293 ? -1.316 -5.225 6.095 1.00 90.25 293 ALA A O 1
ATOM 2357 N N . GLY A 1 294 ? -1.064 -4.991 8.317 1.00 89.69 294 GLY A N 1
ATOM 2358 C CA . GLY A 1 294 ? -0.392 -3.695 8.267 1.00 89.69 294 GLY A CA 1
ATOM 2359 C C . GLY A 1 294 ? 1.113 -3.841 8.467 1.00 89.69 294 GLY A C 1
ATOM 2360 O O . GLY A 1 294 ? 1.553 -4.463 9.427 1.00 89.69 294 GLY A O 1
ATOM 2361 N N . VAL A 1 295 ? 1.911 -3.232 7.589 1.00 90.81 295 VAL A N 1
ATOM 2362 C CA . VAL A 1 295 ? 3.365 -3.115 7.773 1.00 90.81 295 VAL A CA 1
ATOM 2363 C C . VAL A 1 295 ? 3.727 -1.640 7.800 1.00 90.81 295 VAL A C 1
ATOM 2365 O O . VAL A 1 295 ? 3.537 -0.929 6.813 1.00 90.81 295 VAL A O 1
ATOM 2368 N N . ILE A 1 296 ? 4.255 -1.178 8.932 1.00 88.75 296 ILE A N 1
ATOM 2369 C CA . ILE A 1 296 ? 4.659 0.215 9.121 1.00 88.75 296 ILE A CA 1
ATOM 2370 C C . ILE A 1 296 ? 6.181 0.286 9.154 1.00 88.75 296 ILE A C 1
ATOM 2372 O O . ILE A 1 296 ? 6.826 -0.239 10.060 1.00 88.75 296 ILE A O 1
ATOM 2376 N N . PHE A 1 297 ? 6.757 0.978 8.174 1.00 87.38 297 PHE A N 1
ATOM 2377 C CA . PHE A 1 297 ? 8.176 1.314 8.177 1.00 87.38 297 PHE A CA 1
ATOM 2378 C C . PHE A 1 297 ? 8.368 2.673 8.840 1.00 87.38 297 PHE A C 1
ATOM 2380 O O . PHE A 1 297 ? 7.997 3.710 8.286 1.00 87.38 297 PHE A O 1
ATOM 2387 N N . HIS A 1 298 ? 8.948 2.665 10.036 1.00 82.31 298 HIS A N 1
ATOM 2388 C CA . HIS A 1 298 ? 9.305 3.886 10.737 1.00 82.31 298 HIS A CA 1
ATOM 2389 C C . HIS A 1 298 ? 10.731 4.302 10.360 1.00 82.31 298 HIS A C 1
ATOM 2391 O O . HIS A 1 298 ? 11.702 3.668 10.770 1.00 82.31 298 HIS A O 1
ATOM 2397 N N . TYR A 1 299 ? 10.850 5.358 9.555 1.00 76.50 299 TYR A N 1
ATOM 2398 C CA . TYR A 1 299 ? 12.132 5.957 9.196 1.00 76.50 299 TYR A CA 1
ATOM 2399 C C . TYR A 1 299 ? 12.363 7.196 10.055 1.00 76.50 299 TYR A C 1
ATOM 2401 O O . TYR A 1 299 ? 11.688 8.208 9.870 1.00 76.50 299 TYR A O 1
ATOM 2409 N N . SER A 1 300 ? 13.327 7.120 10.966 1.00 66.94 300 SER A N 1
ATOM 2410 C CA . SER A 1 300 ? 13.813 8.276 11.714 1.00 66.94 300 SER A CA 1
ATOM 2411 C C . SER A 1 300 ? 15.322 8.403 11.530 1.00 66.94 300 SER A C 1
ATOM 2413 O O . SER A 1 300 ? 16.041 7.404 11.564 1.00 66.94 300 SER A O 1
ATOM 2415 N N . GLU A 1 301 ? 15.801 9.629 11.308 1.00 58.78 301 GLU A N 1
ATOM 2416 C CA . GLU A 1 301 ? 17.240 9.926 11.261 1.00 58.78 301 GLU A CA 1
ATOM 2417 C C . GLU A 1 301 ? 17.884 9.801 12.652 1.00 58.78 301 GLU A C 1
ATOM 2419 O O . GLU A 1 301 ? 19.072 9.498 12.755 1.00 58.78 301 GLU A O 1
ATOM 2424 N N . SER A 1 302 ? 17.097 9.982 13.721 1.00 58.62 302 SER A N 1
ATOM 2425 C CA . SER A 1 302 ? 17.500 9.737 15.108 1.00 58.62 302 SER A CA 1
ATOM 2426 C C . SER A 1 302 ? 16.718 8.569 15.713 1.00 58.62 302 SER A C 1
ATOM 2428 O O . SER A 1 302 ? 15.517 8.421 15.505 1.00 58.62 302 SER A O 1
ATOM 2430 N N . MET A 1 303 ? 17.379 7.734 16.509 1.00 53.28 303 MET A N 1
ATOM 2431 C CA . MET A 1 303 ? 16.729 6.587 17.164 1.00 53.28 303 MET A CA 1
ATOM 2432 C C . MET A 1 303 ? 15.860 6.981 18.372 1.00 53.28 303 MET A C 1
ATOM 2434 O O . MET A 1 303 ? 15.239 6.113 18.976 1.00 53.28 303 MET A O 1
ATOM 2438 N N . ASP A 1 304 ? 15.797 8.274 18.706 1.00 57.00 304 ASP A N 1
ATOM 2439 C CA . ASP A 1 304 ? 15.121 8.804 19.899 1.00 57.00 304 ASP A CA 1
ATOM 2440 C C . ASP A 1 304 ? 13.607 9.006 19.710 1.00 57.00 304 ASP A C 1
ATOM 2442 O O . ASP A 1 304 ? 12.925 9.479 20.621 1.00 57.00 304 ASP A O 1
ATOM 2446 N N . TYR A 1 305 ? 13.074 8.710 18.520 1.00 62.09 305 TYR A N 1
ATOM 2447 C CA . TYR A 1 305 ? 11.649 8.852 18.238 1.00 62.09 305 TYR A CA 1
ATOM 2448 C C . TYR A 1 305 ? 10.920 7.527 18.457 1.00 62.09 305 TYR A C 1
ATOM 2450 O O . TYR A 1 305 ? 11.134 6.552 17.735 1.00 62.09 305 TYR A O 1
ATOM 2458 N N . GLU A 1 306 ? 10.042 7.507 19.458 1.00 67.19 306 GLU A N 1
ATOM 2459 C CA . GLU A 1 306 ? 9.172 6.368 19.727 1.00 67.19 306 GLU A CA 1
ATOM 2460 C C . GLU A 1 306 ? 8.207 6.164 18.546 1.00 67.19 306 GLU A C 1
ATOM 2462 O O . GLU A 1 306 ? 7.536 7.118 18.129 1.00 67.19 306 GLU A O 1
ATOM 2467 N N . PRO A 1 307 ? 8.094 4.951 17.975 1.00 72.81 307 PRO A N 1
ATOM 2468 C CA . PRO A 1 307 ? 7.097 4.701 16.951 1.00 72.81 307 PRO A CA 1
ATOM 2469 C C . PRO A 1 307 ? 5.709 4.812 17.588 1.00 72.81 307 PRO A C 1
ATOM 2471 O O . PRO A 1 307 ? 5.288 3.915 18.302 1.00 72.81 307 PRO A O 1
ATOM 2474 N N . GLU A 1 308 ? 4.971 5.887 17.302 1.00 76.25 308 GLU A N 1
ATOM 2475 C CA . GLU A 1 308 ? 3.650 6.167 17.907 1.00 76.25 308 GLU A CA 1
ATOM 2476 C C . GLU A 1 308 ? 2.657 4.988 17.816 1.00 76.25 308 GLU A C 1
ATOM 2478 O O . GLU A 1 308 ? 1.745 4.858 18.631 1.00 76.25 308 GLU A O 1
ATOM 2483 N N . PHE A 1 309 ? 2.849 4.104 16.838 1.00 82.38 309 PHE A N 1
ATOM 2484 C CA . PHE A 1 309 ? 2.013 2.938 16.564 1.00 82.38 309 PHE A CA 1
ATOM 2485 C C . PHE A 1 309 ? 2.184 1.788 17.569 1.00 82.38 309 PHE A C 1
ATOM 2487 O O . PHE A 1 309 ? 1.335 0.904 17.616 1.00 82.38 309 PHE A O 1
ATOM 2494 N N . THR A 1 310 ? 3.226 1.797 18.408 1.00 84.38 310 THR A N 1
ATOM 2495 C CA . THR A 1 310 ? 3.363 0.826 19.511 1.00 84.38 310 THR A CA 1
ATOM 2496 C C . THR A 1 310 ? 2.256 0.999 20.549 1.00 84.38 310 THR A C 1
ATOM 2498 O O . THR A 1 310 ? 1.854 0.030 21.183 1.00 84.38 310 THR A O 1
ATOM 2501 N N . SER A 1 311 ? 1.700 2.209 20.676 1.00 86.62 311 SER A N 1
ATOM 2502 C CA . SER A 1 311 ? 0.602 2.506 21.599 1.00 86.62 311 SER A CA 1
ATOM 2503 C C . SER A 1 311 ? -0.753 1.926 21.172 1.00 86.62 311 SER A C 1
ATOM 2505 O O . SER A 1 311 ? -1.651 1.840 22.004 1.00 86.62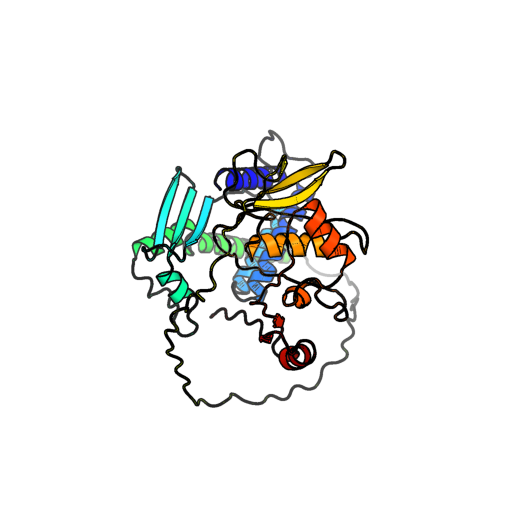 311 SER A O 1
ATOM 2507 N N . MET A 1 312 ? -0.897 1.462 19.922 1.00 89.19 312 MET A N 1
ATOM 2508 C CA . MET A 1 312 ? -2.156 0.920 19.379 1.00 89.19 312 MET A CA 1
ATOM 2509 C C . MET A 1 312 ? -2.667 -0.325 20.111 1.00 89.19 312 MET A C 1
ATOM 2511 O O . MET A 1 312 ? -3.834 -0.682 19.964 1.00 89.19 312 MET A O 1
ATOM 2515 N N . ILE A 1 313 ? -1.817 -0.980 20.908 1.00 90.75 313 I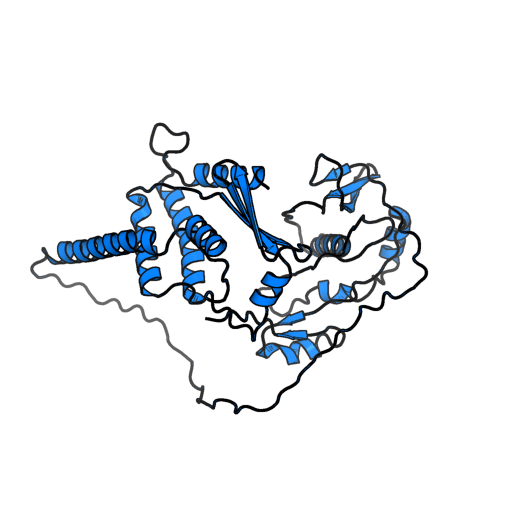LE A N 1
ATOM 2516 C CA . ILE A 1 313 ? -2.217 -2.101 21.767 1.00 90.75 313 ILE A CA 1
ATOM 2517 C C . ILE A 1 313 ? -3.086 -1.677 22.955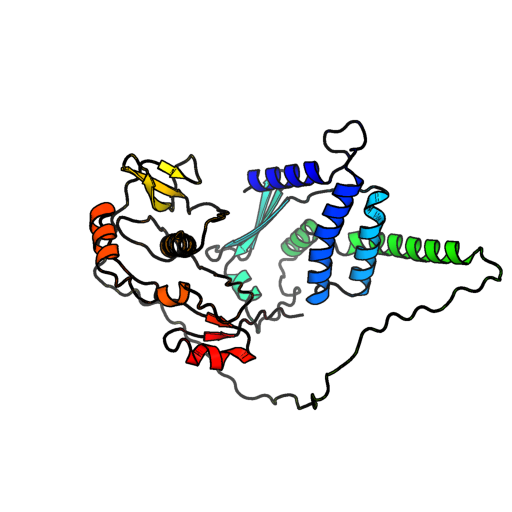 1.00 90.75 313 ILE A C 1
ATOM 2519 O O . ILE A 1 313 ? -3.653 -2.534 23.629 1.00 90.75 313 ILE A O 1
ATOM 2523 N N . LEU A 1 314 ? -3.212 -0.373 23.210 1.00 90.56 314 LEU A N 1
ATOM 2524 C CA . LEU A 1 314 ? -4.060 0.190 24.252 1.00 90.56 314 LEU A CA 1
ATOM 2525 C C . LEU A 1 314 ? -5.169 1.049 23.631 1.00 90.56 314 LEU A C 1
ATOM 2527 O O . LEU A 1 314 ? -4.915 1.779 22.672 1.00 90.56 314 LEU A O 1
ATOM 2531 N N . PRO A 1 315 ? -6.394 1.012 24.184 1.00 90.25 315 PRO A N 1
ATOM 2532 C CA . PRO A 1 315 ? -7.438 1.931 23.763 1.00 90.25 315 PRO A CA 1
ATOM 2533 C C . PRO A 1 315 ? -7.073 3.362 24.172 1.00 90.25 315 PRO A C 1
ATOM 2535 O O . PRO A 1 315 ? -6.423 3.583 25.195 1.00 90.25 315 PRO A O 1
ATOM 2538 N N . ASN A 1 316 ? -7.549 4.345 23.405 1.00 90.69 316 ASN A N 1
ATOM 2539 C CA . ASN A 1 316 ? -7.414 5.752 23.781 1.00 90.69 316 ASN A CA 1
ATOM 2540 C C . ASN A 1 316 ? -8.058 5.999 25.158 1.00 90.69 316 ASN A C 1
ATOM 2542 O O . ASN A 1 316 ? -9.208 5.627 25.388 1.00 90.69 316 ASN A O 1
ATOM 2546 N N . ASP A 1 317 ? -7.328 6.647 26.062 1.00 92.31 317 ASP A N 1
ATOM 2547 C CA . ASP A 1 317 ? -7.728 6.909 27.446 1.00 92.31 317 ASP A CA 1
ATOM 2548 C C . ASP A 1 317 ? -8.061 8.389 27.713 1.00 92.31 317 ASP A C 1
ATOM 2550 O O . ASP A 1 317 ? -8.471 8.769 28.814 1.00 92.31 317 ASP A O 1
ATOM 2554 N N . LYS A 1 318 ? -7.941 9.254 26.702 1.00 94.19 318 LYS A N 1
ATOM 2555 C CA . LYS A 1 318 ? -8.164 10.693 26.854 1.00 94.19 318 LYS A CA 1
ATOM 2556 C C . LYS A 1 318 ? -9.651 11.034 26.826 1.00 94.19 318 LYS A C 1
ATOM 2558 O O . LYS A 1 318 ? -10.256 11.165 25.762 1.00 94.19 318 LYS A O 1
ATOM 2563 N N . GLU A 1 319 ? -10.225 11.311 27.997 1.00 95.00 319 GLU A N 1
ATOM 2564 C CA . GLU A 1 319 ? -11.659 11.602 28.191 1.00 95.00 319 GLU A CA 1
ATOM 2565 C C . GLU A 1 319 ? -12.258 12.590 27.171 1.00 95.00 319 GLU A C 1
ATOM 2567 O O . GLU A 1 319 ? -13.327 12.350 26.610 1.00 95.00 319 GLU A O 1
ATOM 2572 N N . ASN A 1 320 ? -11.560 13.696 26.885 1.00 94.62 320 ASN A N 1
ATOM 2573 C CA . ASN A 1 320 ? -12.027 14.712 25.935 1.00 94.62 320 ASN A CA 1
ATOM 2574 C C . ASN A 1 320 ? -12.098 14.202 24.487 1.00 94.62 320 ASN A C 1
ATOM 2576 O O . ASN A 1 320 ? -12.921 14.682 23.705 1.00 94.62 320 ASN A O 1
ATOM 2580 N N . GLU A 1 321 ? -11.208 13.290 24.103 1.00 92.81 321 GLU A N 1
ATOM 2581 C CA . GLU A 1 321 ? -11.182 12.684 22.771 1.00 92.81 321 GLU A CA 1
ATOM 2582 C C . GLU A 1 321 ? -12.284 11.629 22.660 1.00 92.81 321 GLU A C 1
ATOM 2584 O O . GLU A 1 321 ? -13.058 11.659 21.704 1.00 92.81 321 GLU A O 1
ATOM 2589 N N . LEU A 1 322 ? -12.452 10.805 23.697 1.00 94.44 322 LEU A N 1
ATOM 2590 C CA . LEU A 1 322 ? -13.522 9.811 23.794 1.00 94.44 322 LEU A CA 1
ATOM 2591 C C . LEU A 1 322 ? -14.914 10.442 23.754 1.00 94.44 322 LEU A C 1
ATOM 2593 O O . LEU A 1 322 ? -15.789 9.997 23.011 1.00 94.44 322 LEU A O 1
ATOM 2597 N N . ALA A 1 323 ? -15.113 11.535 24.493 1.00 95.25 323 ALA A N 1
ATOM 2598 C CA . ALA A 1 323 ? -16.367 12.276 24.475 1.00 95.25 323 ALA A CA 1
ATOM 2599 C C . ALA A 1 323 ? -16.690 12.808 23.069 1.00 95.25 323 ALA A C 1
ATOM 2601 O O . ALA A 1 323 ? -17.841 12.746 22.638 1.00 95.25 323 ALA A O 1
ATOM 2602 N N . LYS A 1 324 ? -15.685 13.296 22.327 1.00 93.38 324 LYS A N 1
ATOM 2603 C CA . LYS A 1 324 ? -15.863 13.755 20.940 1.00 93.38 324 LYS A CA 1
ATOM 2604 C C . LYS A 1 324 ? -16.149 12.597 19.990 1.00 93.38 324 LYS A C 1
ATOM 2606 O O . LYS A 1 324 ? -17.042 12.738 19.158 1.00 93.38 324 LYS A O 1
ATOM 2611 N N . LEU A 1 325 ? -15.424 11.485 20.115 1.00 93.44 325 LEU A N 1
ATOM 2612 C CA . LEU A 1 325 ? -15.613 10.285 19.300 1.00 93.44 325 LEU A CA 1
ATOM 2613 C C . LEU A 1 325 ? -17.050 9.767 19.434 1.00 93.44 325 LEU A C 1
ATOM 2615 O O . LEU A 1 325 ? -17.759 9.616 18.439 1.00 93.44 325 LEU A O 1
ATOM 2619 N N . LYS A 1 326 ? -17.519 9.624 20.676 1.00 94.75 326 LYS A N 1
ATOM 2620 C CA . LYS A 1 326 ? -18.875 9.175 20.982 1.00 94.75 326 LYS A CA 1
ATOM 2621 C C . LYS A 1 326 ? -19.942 10.177 20.550 1.00 94.75 326 LYS A C 1
ATOM 2623 O O . LYS A 1 326 ? -20.932 9.785 19.944 1.00 94.75 326 LYS A O 1
ATOM 2628 N N . ALA A 1 327 ? -19.750 11.468 20.824 1.00 94.62 327 ALA A N 1
ATOM 2629 C CA . ALA A 1 327 ? -20.746 12.489 20.495 1.00 94.62 327 ALA A CA 1
ATOM 2630 C C . ALA A 1 327 ? -20.893 12.735 18.986 1.00 94.62 327 ALA A C 1
ATOM 2632 O O . ALA A 1 327 ? -22.002 12.996 18.528 1.00 94.62 327 ALA A O 1
ATOM 2633 N N . ARG A 1 328 ? -19.794 12.692 18.221 1.00 92.75 328 ARG A N 1
ATOM 2634 C CA . ARG A 1 328 ? -19.810 12.995 16.779 1.00 92.75 328 ARG A CA 1
ATOM 2635 C C . ARG A 1 328 ? -20.038 11.763 15.918 1.00 92.75 328 ARG A C 1
ATOM 2637 O O . ARG A 1 328 ? -20.819 11.808 14.973 1.00 92.75 328 ARG A O 1
ATOM 2644 N N . TYR A 1 329 ? -19.380 10.660 16.258 1.00 93.56 329 TYR A N 1
ATOM 2645 C CA . TYR A 1 329 ? -19.382 9.459 15.429 1.00 93.56 329 TYR A CA 1
ATOM 2646 C C . TYR A 1 329 ? -20.181 8.311 16.043 1.00 93.56 329 TYR A C 1
ATOM 2648 O O . TYR A 1 329 ? -20.469 7.353 15.342 1.00 93.56 329 TYR A O 1
ATOM 2656 N N . GLY A 1 330 ? -20.580 8.384 17.319 1.00 94.00 330 GLY A N 1
ATOM 2657 C CA . GLY A 1 330 ? -21.264 7.270 17.989 1.00 94.00 330 GLY A CA 1
ATOM 2658 C C . GLY A 1 330 ? -20.364 6.048 18.189 1.00 94.00 330 GLY A C 1
ATOM 2659 O O . GLY A 1 330 ? -20.865 4.943 18.379 1.00 94.00 330 GLY A O 1
ATOM 2660 N N . ALA A 1 331 ? -19.048 6.234 18.105 1.00 93.94 331 ALA A N 1
ATOM 2661 C CA . ALA A 1 331 ? -18.066 5.168 18.200 1.00 93.94 331 ALA A CA 1
ATOM 2662 C C . ALA A 1 331 ? -17.490 5.057 19.616 1.00 93.94 331 ALA A C 1
ATOM 2664 O O . ALA A 1 331 ? -17.456 6.034 20.369 1.00 93.94 331 ALA A O 1
ATOM 2665 N N . GLU A 1 332 ? -17.043 3.854 19.960 1.00 92.06 332 GLU A N 1
ATOM 2666 C CA . GLU A 1 332 ? -16.353 3.542 21.212 1.00 92.06 332 GLU A CA 1
ATOM 2667 C C . GLU A 1 332 ? -14.873 3.258 20.903 1.00 92.06 332 GLU A C 1
ATOM 2669 O O . GLU A 1 332 ? -14.580 2.744 19.819 1.00 92.06 332 GLU A O 1
ATOM 2674 N N . PRO A 1 333 ?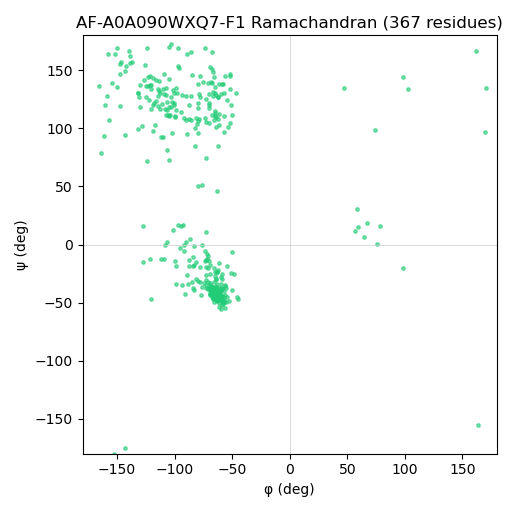 -13.943 3.601 21.810 1.00 90.94 333 PRO A N 1
ATOM 2675 C CA . PRO A 1 333 ? -12.532 3.280 21.634 1.00 90.94 333 PRO A CA 1
ATOM 2676 C C . PRO A 1 333 ? -12.290 1.771 21.752 1.00 90.94 333 PRO A C 1
ATOM 2678 O O . PRO A 1 333 ? -13.000 1.070 22.473 1.00 90.94 333 PRO A O 1
ATOM 2681 N N . ASP A 1 334 ? -11.245 1.298 21.086 1.00 92.12 334 ASP A N 1
ATOM 2682 C CA . ASP A 1 334 ? -10.749 -0.076 21.172 1.00 92.12 334 ASP A CA 1
ATOM 2683 C C . ASP A 1 334 ? -9.238 -0.078 20.868 1.00 92.12 334 ASP A C 1
ATOM 2685 O O . ASP A 1 334 ? -8.666 0.983 20.610 1.00 92.12 334 ASP A O 1
ATOM 2689 N N . ASN A 1 335 ? -8.601 -1.247 20.895 1.00 92.62 335 ASN A N 1
ATOM 2690 C CA . ASN A 1 335 ? -7.188 -1.444 20.579 1.00 92.62 335 ASN A CA 1
ATOM 2691 C C . ASN A 1 335 ? -6.966 -2.474 19.456 1.00 92.62 335 ASN A C 1
ATOM 2693 O O . ASN A 1 335 ? -7.872 -3.223 19.076 1.00 92.62 335 ASN A O 1
ATOM 2697 N N . ILE A 1 336 ? -5.731 -2.538 18.956 1.00 92.06 336 ILE A N 1
ATOM 2698 C CA . ILE A 1 336 ? -5.231 -3.588 18.062 1.00 92.06 336 ILE A CA 1
ATOM 2699 C C . ILE A 1 336 ? -4.417 -4.587 18.886 1.00 92.06 336 ILE A C 1
ATOM 2701 O O . ILE A 1 336 ? -3.457 -4.213 19.546 1.00 92.06 336 ILE A O 1
ATOM 2705 N N . GLU A 1 337 ? -4.805 -5.858 18.883 1.00 85.56 337 GLU A N 1
ATOM 2706 C CA . GLU A 1 337 ? -4.215 -6.867 19.779 1.00 85.56 337 GLU A CA 1
ATOM 2707 C C . GLU A 1 337 ? -2.924 -7.489 19.224 1.00 85.56 337 GLU A C 1
ATOM 2709 O O . GLU A 1 337 ? -2.026 -7.829 19.989 1.00 85.56 337 GLU A O 1
ATOM 2714 N N . ASP A 1 338 ? -2.815 -7.610 17.899 1.00 89.38 338 ASP A N 1
ATOM 2715 C CA . ASP A 1 338 ? -1.735 -8.336 17.221 1.00 89.38 338 ASP A CA 1
ATOM 2716 C C . ASP A 1 338 ? -0.715 -7.374 16.594 1.00 89.38 338 ASP A C 1
ATOM 2718 O O . ASP A 1 338 ? -0.678 -7.147 15.383 1.00 89.38 338 ASP A O 1
ATOM 2722 N N . VAL A 1 339 ? 0.083 -6.736 17.453 1.00 91.00 339 VAL A N 1
ATOM 2723 C CA . VAL A 1 339 ? 1.182 -5.854 17.041 1.00 91.00 339 VAL A CA 1
ATOM 2724 C C . VAL A 1 339 ? 2.515 -6.533 17.343 1.00 91.00 339 VAL A C 1
ATOM 2726 O O . VAL A 1 339 ? 2.770 -6.967 18.466 1.00 91.00 339 VAL A O 1
ATOM 2729 N N . ILE A 1 340 ? 3.393 -6.579 16.339 1.00 92.19 340 ILE A N 1
ATOM 2730 C CA . ILE A 1 340 ? 4.765 -7.086 16.455 1.00 92.19 340 ILE A CA 1
ATOM 2731 C C . ILE A 1 340 ? 5.774 -6.005 16.062 1.00 92.19 340 ILE A C 1
ATOM 2733 O O . ILE A 1 340 ? 5.543 -5.225 15.137 1.00 92.19 340 ILE A O 1
ATOM 2737 N N . ILE A 1 341 ? 6.927 -5.981 16.729 1.00 90.81 341 ILE A N 1
ATOM 2738 C CA . ILE A 1 341 ? 8.069 -5.149 16.333 1.00 90.81 341 ILE A CA 1
ATOM 2739 C C . ILE A 1 341 ? 9.104 -6.030 15.640 1.00 90.81 341 ILE A C 1
ATOM 2741 O O . ILE A 1 341 ? 9.625 -6.977 16.228 1.00 90.81 341 ILE A O 1
ATOM 2745 N N . LEU A 1 342 ? 9.442 -5.677 14.399 1.00 90.69 342 LEU A N 1
ATOM 2746 C CA . LEU A 1 342 ? 10.544 -6.279 13.653 1.00 90.69 342 LEU A CA 1
ATOM 2747 C C . LEU A 1 342 ? 11.768 -5.358 13.706 1.00 90.69 342 LEU A C 1
ATOM 2749 O O . LEU A 1 342 ? 11.704 -4.218 13.252 1.00 90.69 342 LEU A O 1
ATOM 2753 N N . THR A 1 343 ? 12.886 -5.845 14.248 1.00 87.25 343 THR A N 1
ATOM 2754 C CA . THR A 1 343 ? 14.108 -5.046 14.479 1.00 87.25 343 THR A CA 1
ATOM 2755 C C . THR A 1 343 ? 15.379 -5.812 14.080 1.00 87.25 343 THR A C 1
ATOM 2757 O O . THR A 1 343 ? 15.337 -7.043 14.020 1.00 87.25 343 THR A O 1
ATOM 2760 N N . PRO A 1 344 ? 16.521 -5.163 13.770 1.00 85.69 344 PRO A N 1
ATOM 2761 C CA . PRO A 1 344 ? 17.790 -5.863 13.558 1.00 85.69 344 PRO A CA 1
ATOM 2762 C C . PRO A 1 344 ? 18.154 -6.822 14.705 1.00 85.69 344 PRO A C 1
ATOM 2764 O O . PRO A 1 344 ? 17.841 -6.570 15.869 1.00 85.69 344 PRO A O 1
ATOM 2767 N N . LYS A 1 345 ? 18.816 -7.944 14.381 1.00 85.56 345 LYS A N 1
ATOM 2768 C CA . LYS A 1 345 ? 19.110 -9.031 15.343 1.00 85.56 345 LYS A CA 1
ATOM 2769 C C . LYS A 1 345 ? 19.873 -8.553 16.583 1.00 85.56 345 LYS A C 1
ATOM 2771 O O . LYS A 1 345 ? 19.607 -9.017 17.685 1.00 85.56 345 LYS A O 1
ATOM 2776 N N . ASP A 1 346 ? 20.797 -7.623 16.403 1.00 85.81 346 ASP A N 1
ATOM 2777 C CA . ASP A 1 346 ? 21.620 -7.009 17.446 1.00 85.81 346 ASP A CA 1
ATOM 2778 C C . ASP A 1 346 ? 20.842 -6.039 18.356 1.00 85.81 346 ASP A C 1
ATOM 2780 O O . ASP A 1 346 ? 21.334 -5.668 19.419 1.00 85.81 346 ASP A O 1
ATOM 2784 N N . LYS A 1 347 ? 19.615 -5.661 17.975 1.00 87.75 347 LYS A N 1
ATOM 2785 C CA . LYS A 1 347 ? 18.743 -4.722 18.699 1.00 87.75 347 LYS A CA 1
ATOM 2786 C C . LYS A 1 347 ? 17.559 -5.372 19.408 1.00 87.75 347 LYS A C 1
ATOM 2788 O O . LYS A 1 347 ? 16.765 -4.668 20.028 1.00 87.75 347 LYS A O 1
ATOM 2793 N N . ILE A 1 348 ? 17.429 -6.698 19.353 1.00 90.44 348 ILE A N 1
ATOM 2794 C CA . ILE A 1 348 ? 16.281 -7.403 19.941 1.00 90.44 348 ILE A CA 1
ATOM 2795 C C . ILE A 1 348 ? 16.163 -7.137 21.446 1.00 90.44 348 ILE A C 1
ATOM 2797 O O . ILE A 1 348 ? 15.095 -6.745 21.908 1.00 90.44 348 ILE A O 1
ATOM 2801 N N . GLU A 1 349 ? 17.234 -7.345 22.212 1.00 93.50 349 GLU A N 1
ATOM 2802 C CA . GLU A 1 349 ? 17.167 -7.255 23.679 1.00 93.50 349 GLU A CA 1
ATOM 2803 C C . GLU A 1 349 ? 16.928 -5.818 24.162 1.00 93.50 349 GLU A C 1
ATOM 2805 O O . GLU A 1 349 ? 16.162 -5.606 25.098 1.00 93.50 349 GLU A O 1
ATOM 2810 N N . GLU A 1 350 ? 17.498 -4.830 23.464 1.00 91.50 350 GLU A N 1
ATOM 2811 C CA . GLU A 1 350 ? 17.210 -3.405 23.677 1.00 91.50 350 GLU A CA 1
ATOM 2812 C C . GLU A 1 350 ? 15.710 -3.122 23.487 1.00 91.50 350 GLU A C 1
ATOM 2814 O O . GLU A 1 350 ? 15.054 -2.590 24.380 1.00 91.50 350 GLU A O 1
ATOM 2819 N N . ARG A 1 351 ? 15.127 -3.565 22.365 1.00 90.12 351 ARG A N 1
ATOM 2820 C CA . ARG A 1 351 ? 13.714 -3.306 22.050 1.00 90.12 351 ARG A CA 1
ATOM 2821 C C . ARG A 1 351 ? 12.736 -4.076 22.931 1.00 90.12 351 ARG A C 1
ATOM 2823 O O . ARG A 1 351 ? 11.669 -3.555 23.230 1.00 90.12 351 ARG A O 1
ATOM 2830 N N . LYS A 1 352 ? 13.082 -5.283 23.386 1.00 93.69 352 LYS A N 1
ATOM 2831 C CA . LYS A 1 352 ? 12.270 -6.018 24.371 1.00 93.69 352 LYS A CA 1
ATOM 2832 C C . LYS A 1 352 ? 12.202 -5.291 25.712 1.00 93.69 352 LYS A C 1
ATOM 2834 O O . LYS A 1 352 ? 11.164 -5.330 26.365 1.00 93.69 352 LYS A O 1
ATOM 2839 N N . ALA A 1 353 ? 13.298 -4.652 26.126 1.00 93.31 353 ALA A N 1
ATOM 2840 C CA . ALA A 1 353 ? 13.321 -3.859 27.351 1.00 93.31 353 ALA A CA 1
ATOM 2841 C C . ALA A 1 353 ? 12.476 -2.580 27.219 1.00 93.31 353 ALA A C 1
ATOM 2843 O O . ALA A 1 353 ? 11.810 -2.198 28.178 1.00 93.31 353 ALA A O 1
ATOM 2844 N N . GLU A 1 354 ? 12.476 -1.951 26.039 1.00 90.94 354 GLU A N 1
ATOM 2845 C CA . GLU A 1 354 ? 11.642 -0.779 25.736 1.00 90.94 354 GLU A CA 1
ATOM 2846 C C . GLU A 1 354 ? 10.143 -1.121 25.651 1.00 90.94 354 GLU A C 1
ATOM 2848 O O . GLU A 1 354 ? 9.320 -0.393 26.204 1.00 90.94 354 GLU A O 1
ATOM 2853 N N . TYR A 1 355 ? 9.780 -2.240 25.011 1.00 91.62 355 TYR A N 1
ATOM 2854 C CA . TYR A 1 355 ? 8.386 -2.633 24.761 1.00 91.62 355 TYR A CA 1
ATOM 2855 C C . TYR A 1 355 ? 8.068 -4.025 25.329 1.00 91.62 355 TYR A C 1
ATOM 2857 O O . TYR A 1 355 ? 7.854 -4.971 24.569 1.00 91.62 355 TYR A O 1
ATOM 2865 N N . PRO A 1 356 ? 7.979 -4.181 26.663 1.00 91.06 356 PRO A N 1
ATOM 2866 C CA . PRO A 1 356 ? 7.763 -5.487 27.294 1.00 91.06 356 PRO A CA 1
ATOM 2867 C C . PRO A 1 356 ? 6.397 -6.112 26.968 1.00 91.06 356 PRO A C 1
ATOM 2869 O O . PRO A 1 356 ? 6.226 -7.321 27.109 1.00 91.06 356 PRO A O 1
ATOM 2872 N N . SER A 1 357 ? 5.429 -5.296 26.544 1.00 91.06 357 SER A N 1
ATOM 2873 C CA . SER A 1 357 ? 4.070 -5.725 26.194 1.00 91.06 357 SER A CA 1
ATOM 2874 C C . SER A 1 357 ? 3.895 -6.062 24.709 1.00 91.06 357 SER A C 1
ATOM 2876 O O . SER A 1 357 ? 2.791 -6.413 24.306 1.00 91.06 357 SER A O 1
ATOM 2878 N N . ILE A 1 358 ? 4.945 -5.927 23.891 1.00 92.12 358 ILE A N 1
ATOM 2879 C CA . ILE A 1 358 ? 4.899 -6.164 22.444 1.00 92.12 358 ILE A CA 1
ATOM 2880 C C . ILE A 1 358 ? 5.886 -7.269 22.087 1.00 92.12 358 ILE A C 1
ATOM 2882 O O . ILE A 1 358 ? 7.024 -7.298 22.555 1.00 92.12 358 ILE A O 1
ATOM 2886 N N . THR A 1 359 ? 5.467 -8.178 21.213 1.00 93.38 359 THR A N 1
ATOM 2887 C CA . THR A 1 359 ? 6.350 -9.229 20.711 1.00 93.38 359 THR A CA 1
ATOM 2888 C C . THR A 1 359 ? 7.411 -8.625 19.788 1.00 93.38 359 THR A C 1
ATOM 2890 O O . THR A 1 359 ? 7.091 -8.033 18.757 1.00 93.38 359 THR A O 1
ATOM 2893 N N . VAL A 1 360 ? 8.688 -8.791 20.146 1.00 92.69 360 VAL A N 1
ATOM 2894 C CA . VAL A 1 360 ? 9.835 -8.302 19.365 1.00 92.69 360 VAL A CA 1
ATOM 2895 C C . VAL A 1 360 ? 10.536 -9.468 18.675 1.00 92.69 360 VAL A C 1
ATOM 2897 O O . VAL A 1 360 ? 11.021 -10.388 19.338 1.00 92.69 360 VAL A O 1
ATOM 2900 N N . LEU A 1 361 ? 10.638 -9.404 17.349 1.00 91.06 361 LEU A N 1
ATOM 2901 C CA . LEU A 1 361 ? 11.264 -10.422 16.507 1.00 91.06 361 LEU A CA 1
ATOM 2902 C C . LEU A 1 361 ? 12.359 -9.806 15.621 1.00 91.06 361 LEU A C 1
ATOM 2904 O O . LEU A 1 361 ? 12.317 -8.612 15.306 1.00 91.06 361 LEU A O 1
ATOM 2908 N N . PRO A 1 362 ? 13.355 -10.597 15.187 1.00 87.75 362 PRO A N 1
ATOM 2909 C CA . PRO A 1 362 ? 14.313 -10.126 14.202 1.00 87.75 362 PRO A CA 1
ATOM 2910 C C . PRO A 1 362 ? 13.623 -9.850 12.869 1.00 87.75 362 PRO A C 1
ATOM 2912 O O . PRO A 1 362 ? 12.892 -10.698 12.357 1.00 87.75 362 PRO A O 1
ATOM 2915 N N . ILE A 1 363 ? 13.953 -8.727 12.237 1.00 83.00 363 ILE A N 1
ATOM 2916 C CA . ILE A 1 363 ? 13.715 -8.577 10.806 1.00 83.00 363 ILE A CA 1
ATOM 2917 C C . ILE A 1 363 ? 14.695 -9.496 10.067 1.00 83.00 363 ILE A C 1
ATOM 2919 O O . ILE A 1 363 ? 15.901 -9.253 10.004 1.00 83.00 363 ILE A O 1
ATOM 2923 N N . ALA A 1 364 ? 14.188 -10.615 9.560 1.00 65.56 364 ALA A N 1
ATOM 2924 C CA . ALA A 1 364 ? 14.963 -11.573 8.788 1.00 65.56 364 ALA A CA 1
ATOM 2925 C C . ALA A 1 364 ? 14.391 -11.642 7.372 1.00 65.56 364 ALA A C 1
ATOM 2927 O O . ALA A 1 364 ? 13.362 -12.265 7.133 1.00 65.56 364 ALA A O 1
ATOM 2928 N N . LEU A 1 365 ? 15.072 -11.008 6.419 1.00 54.12 365 LEU A N 1
ATOM 2929 C CA . LEU A 1 365 ? 14.877 -11.311 5.005 1.00 54.12 365 LEU A CA 1
ATOM 2930 C C . LEU A 1 365 ? 15.723 -12.551 4.704 1.00 54.12 365 LEU A C 1
ATOM 2932 O O . LEU A 1 365 ? 16.883 -12.433 4.318 1.00 54.12 365 LEU A O 1
ATOM 2936 N N . ILE A 1 366 ? 15.184 -13.743 4.962 1.00 36.16 366 ILE A N 1
ATOM 2937 C CA . ILE A 1 366 ? 15.821 -14.978 4.494 1.00 36.16 366 ILE A CA 1
ATOM 2938 C C . ILE A 1 366 ? 15.444 -15.119 3.023 1.00 36.16 366 ILE A C 1
ATOM 2940 O O . ILE A 1 366 ? 14.361 -15.592 2.696 1.00 36.16 366 ILE A O 1
ATOM 2944 N N . LEU A 1 367 ? 16.324 -14.675 2.133 1.00 37.03 367 LEU A N 1
ATOM 2945 C CA . LEU A 1 367 ? 16.249 -15.021 0.719 1.00 37.03 367 LEU A CA 1
ATOM 2946 C C . LEU A 1 367 ? 17.368 -16.027 0.472 1.00 37.03 367 LEU A C 1
ATOM 2948 O O . LEU A 1 367 ? 18.544 -15.721 0.650 1.00 37.03 367 LEU A O 1
ATOM 2952 N N . LYS A 1 368 ? 16.970 -17.273 0.197 1.00 33.78 368 LYS A N 1
ATOM 2953 C CA . LYS A 1 368 ? 17.893 -18.358 -0.135 1.00 33.78 368 LYS A CA 1
ATOM 2954 C C . LYS A 1 368 ? 18.554 -18.046 -1.480 1.00 33.78 368 LYS A C 1
ATOM 2956 O O . LYS A 1 368 ? 17.839 -17.787 -2.448 1.00 33.78 368 LYS A O 1
ATOM 2961 N N . ASN A 1 369 ? 19.885 -18.096 -1.511 1.00 31.88 369 ASN A N 1
ATOM 2962 C CA . ASN A 1 369 ? 20.682 -18.139 -2.742 1.00 31.88 369 ASN A CA 1
ATOM 2963 C C . ASN A 1 369 ? 20.621 -19.526 -3.390 1.00 31.88 369 ASN A C 1
ATOM 2965 O O . ASN A 1 369 ? 20.647 -20.525 -2.631 1.00 31.88 369 ASN A O 1
#

Foldseek 3Di:
DVVVVVVVVVVCCVQAVQPPPDPDGDPCNVVSLVVVLVVVLVVLVVCVVVPVDDPLRSVLVNLVSVCCVVDDHDDDQAEEEAEAQPDPDQKDWDDPDPRHIYIYGYNVVVCLVPDPPRPPPVVVVPPVVVVVVVCVRVDPPVVVVVVSVVSVVVVVVVVVVVVPDDDDDDDDDDDDDDDDDDDDDDDDDDDDDDDDDDDDPPDPPDPPDPPDPDPPAAAADFDEEPPDPDDAQKKWFLDADPVRGTYIYHPRDDDDDDDDDDPVPCRLVSVLLVLCSQADRWHLTIRYPDHDDDDDDDDDPDPPDDNPNLCQCDWDPDPVVQVCCCVSRVTGTDGRNQDAAEDAPVCQVVVCVVRVPHHYDHPDPPDDD

Radius of gyration: 27.94 Å; Cα contacts (8 Å, |Δi|>4): 327; chains: 1; bounding box: 80×53×63 Å

pLDDT: mean 75.0, std 23.09, range [24.34, 97.75]

Organism: NCBI:txid221126

Solvent-accessible surface area (backbone atoms only — not comparable to full-atom values): 23629 Å² total; per-residue (Å²): 110,68,68,57,53,51,53,49,51,51,52,50,33,75,60,65,36,66,70,58,98,42,98,56,82,56,92,59,46,70,60,32,48,51,52,51,37,54,58,52,46,56,53,50,54,50,35,43,75,68,63,78,35,56,70,71,58,48,55,52,50,54,56,51,53,72,46,50,89,78,61,82,83,88,84,86,79,48,72,46,81,40,82,35,69,82,42,87,50,53,57,46,83,44,71,82,54,99,68,35,42,34,39,37,36,5,29,70,43,48,51,47,70,68,34,91,80,47,76,73,48,81,76,75,58,79,49,71,62,59,53,49,49,49,39,58,69,79,50,51,80,73,66,52,49,61,53,53,50,54,50,51,56,49,54,55,50,53,56,54,61,67,70,71,72,78,87,80,87,80,94,78,85,88,80,81,82,85,76,88,87,81,85,88,89,87,81,81,90,79,78,88,83,78,92,82,80,90,78,85,79,87,71,91,72,75,82,74,78,79,84,64,88,73,74,78,78,41,76,49,83,66,75,40,67,41,90,51,94,64,92,68,82,16,30,29,59,78,48,65,47,101,84,70,40,34,31,26,35,50,61,65,64,9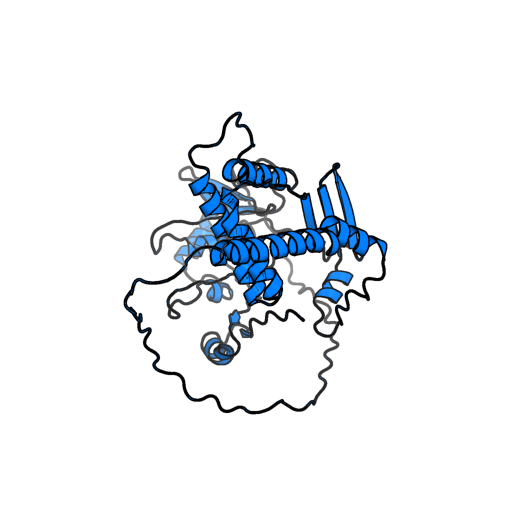6,78,89,85,83,86,84,76,64,91,89,65,50,58,69,56,52,53,48,53,54,48,45,37,44,48,50,77,39,45,36,37,22,43,53,86,62,68,52,89,87,85,84,85,85,85,64,98,55,90,86,65,77,67,75,70,72,54,40,63,46,48,79,80,54,64,75,57,52,53,47,40,33,72,75,48,66,31,78,81,63,55,46,87,89,58,72,46,70,36,56,72,92,44,45,71,63,48,37,69,76,37,77,93,43,57,67,45,61,60,72,88,84,74,86,130

Mean predicted aligned error: 15.33 Å